Protein AF-0000000086153663 (afdb_homodimer)

Organism: Pythium oligandrum (NCBI:txid41045)

InterPro domains:
  IPR007269 Isoprenylcysteine carboxyl methyltransferase [PF04140] (126-218)
  IPR025770 Protein-S-isoprenylcysteine O-methyltransferase [PS51564] (5-240)

Sequence (480 aa):
MFQSPQFTSDTGLGRIAVAAFGLGFVMALHVALLIYYAVAIGVDATDRWHCVALWSVYMIALCFFHLSEFMLIASFRPSTVSYESFLLNHSKEYHLALVVSWVEFWLQVWLVPSWKANPTVFTTGVVLVVFGQWCRILAMWTAASNFSHRIEYIKRKEHVLVTHGIYRFIRHPSYTGWFFWTMGSQVVLANPLCTLGYSFVSWSFFRDRVPYEEHLLVQFFPDEYPQYRQRTISGVPFVRMFQSPQFTSDTGLGRIAVAAFGLGFVMALHVALLIYYAVAIGVDATDRWHCVALWSVYMIALCFFHLSEFMLIASFRPSTVSYESFLLNHSKEYHLALVVSWVEFWLQVWLVPSWKANPTVFTTGVVLVVFGQWCRILAMWTAASNFSHRIEYIKRKEHVLVTHGIYRFIRHPSYTGWFFWTMGSQVVLANPLCTLGYSFVSWSFFRDRVPYEEHLLVQFFPDEYPQYRQRTISGVPFVR

Secondary structure (DSSP, 8-state):
-TTSHHHHSTT-HHHHHHHHHHHHHHHHHHHHHHHHIIIII-TTS-HHHHHHHHHHHHHHHHHHHHHHHHHHHHHH-TTT--GGGG-SSS-HHHHHHHHHHHHHHHHHHHH-GGGG--HHHHHHHHHHHHHHHHHHHHHHHHHGGG--SS--SS--TT-----SGGGGTBS-HHHHHHHHHHHHHHHHTT-HHHHHHHHHHHHHHHHHHHHHHHHHHHHH-TTHHHHHHHTSB--STT--/-TTSHHHHSTT-HHHHHHHHHHHHHHHHHHHHHHHHIIIII-TTS-HHHHHHHHHHHHHHHHHHHHHHHHHHHHHH-TTT--GGGG-SSS-HHHHHHHHHHHHHHHHHHHH-GGGG--HHHHHHHHHHHHHHHHHHHHHHHHHGGG--SS---S--TT-----SGGGGTBS-HHHHHHHHHHHHHHHHTT-HHHHHHHHHHHHHHHHHHHHHHHHHHHHHSTTHHHHHHHTSB--STT--

Foldseek 3Di:
DCVDCLNVPQARVVVVCVLLVVLVVLLVVLVVLLVCCPPPQHPPHDLLSVLSNLVSVLSNLLSCLLVLQQVLCCQQPVPPRGNCSSVPPVDPVVVVLVVVLVCLLVVCSVPPSVLLVDVVLQVQLVVLQVQLSVLQSQVSNQCRNQDDPDQDQDDDPPHDQGCDDPNVAAVASNLLSLLSNQLSSSSSSSRPVSNVVSNVVSLVVCLPVVVVSLVSVCVNPVPPSVVSPVRYHNNRPPRD/DCVDCLNVPQARVVVVCVLLVVLVVLLVVLVVLLVCCPPPQHPPHDLLSVLSNLVSVLSNLLSCLLVLQQVLCCQQPVPPRGNCSSVPPVDPVVVVLVVVLVCLLVVCSVPPSVLLVDVVLQVQLVVLQVQLSVLQSQVSNQCRNQDDPDQDQDDDPPHDQGCDDPNVAAVASNLLSVLSNQLSSSSSSSRPVSNVVSNVVSLVVCLPVVVVSLVSVCVNPVPPSVVSPVRYHNNRPPRD

Structure (mmCIF, N/CA/C/O backbone):
data_AF-0000000086153663-model_v1
#
loop_
_entity.id
_entity.type
_entity.pdbx_description
1 polymer 'Protein-S-isoprenylcysteine O-methyltransferase'
#
loop_
_atom_site.group_PDB
_atom_site.id
_atom_site.type_symbol
_atom_site.label_atom_id
_atom_site.label_alt_id
_atom_site.label_comp_id
_atom_site.label_asym_id
_atom_site.label_entity_id
_atom_site.label_seq_id
_atom_site.pdbx_PDB_ins_code
_atom_site.Cartn_x
_atom_site.Cartn_y
_atom_site.Cartn_z
_atom_site.occupancy
_atom_site.B_iso_or_equiv
_atom_site.auth_seq_id
_atom_site.auth_comp_id
_atom_site.auth_asym_id
_atom_site.auth_atom_id
_atom_site.pdbx_PDB_model_num
ATOM 1 N N . MET A 1 1 ? -10.703 -3.414 -16.5 1 66.81 1 MET A N 1
ATOM 2 C CA . MET A 1 1 ? -10.305 -3.738 -15.133 1 66.81 1 MET A CA 1
ATOM 3 C C . MET A 1 1 ? -10.727 -2.631 -14.164 1 66.81 1 MET A C 1
ATOM 5 O O . MET A 1 1 ? -11.414 -2.891 -13.18 1 66.81 1 MET A O 1
ATOM 9 N N . PHE A 1 2 ? -10.547 -1.356 -14.531 1 74.56 2 PHE A N 1
ATOM 10 C CA . PHE A 1 2 ? -10.758 -0.296 -13.555 1 74.56 2 PHE A CA 1
ATOM 11 C C . PHE A 1 2 ? -12.164 0.277 -13.672 1 74.56 2 PHE A C 1
ATOM 13 O O . PHE A 1 2 ? -12.469 1.313 -13.078 1 74.56 2 PHE A O 1
ATOM 20 N N . GLN A 1 3 ? -12.977 -0.537 -14.383 1 85.38 3 GLN A N 1
ATOM 21 C CA . GLN A 1 3 ? -14.367 -0.114 -14.477 1 85.38 3 GLN A CA 1
ATOM 22 C C . GLN A 1 3 ? -15.211 -0.753 -13.375 1 85.38 3 GLN A C 1
ATOM 24 O O . GLN A 1 3 ? -16.344 -0.322 -13.117 1 85.38 3 GLN A O 1
ATOM 29 N N . SER A 1 4 ? -14.625 -1.609 -12.672 1 90.94 4 SER A N 1
ATOM 30 C CA . SER A 1 4 ? -15.273 -2.295 -11.555 1 90.94 4 SER A CA 1
ATOM 31 C C . SER A 1 4 ? -15.617 -1.324 -10.438 1 90.94 4 SER A C 1
ATOM 33 O O . SER A 1 4 ? -14.875 -0.373 -10.18 1 90.94 4 SER A O 1
ATOM 35 N N . PRO A 1 5 ? -16.734 -1.547 -9.828 1 93.25 5 PRO A N 1
ATOM 36 C CA . PRO A 1 5 ? -17.109 -0.701 -8.688 1 93.25 5 PRO 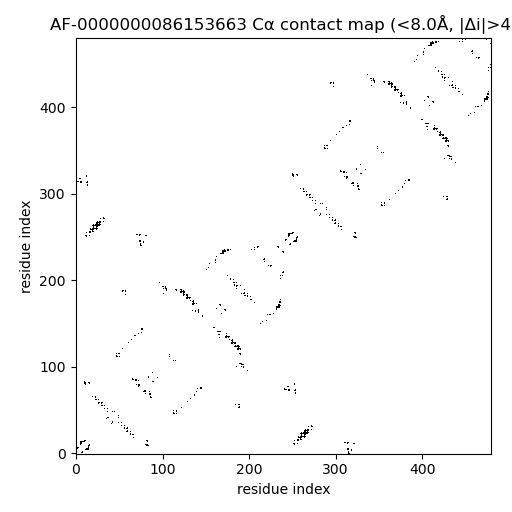A CA 1
ATOM 37 C C . PRO A 1 5 ? -16.031 -0.662 -7.605 1 93.25 5 PRO A C 1
ATOM 39 O O . PRO A 1 5 ? -16 0.273 -6.805 1 93.25 5 PRO A O 1
ATOM 42 N N . GLN A 1 6 ? -15.195 -1.667 -7.621 1 95.69 6 GLN A N 1
ATOM 43 C CA . GLN A 1 6 ? -14.109 -1.725 -6.645 1 95.69 6 GLN A CA 1
ATOM 44 C C . GLN A 1 6 ? -13.086 -0.619 -6.891 1 95.69 6 GLN A C 1
ATOM 46 O O . GLN A 1 6 ? -12.289 -0.302 -6.008 1 95.69 6 GLN A O 1
ATOM 51 N N . PHE A 1 7 ? -13.148 -0.045 -8.078 1 96 7 PHE A N 1
ATOM 52 C CA . PHE A 1 7 ? -12.172 0.992 -8.398 1 96 7 PHE A CA 1
ATOM 53 C C . PHE A 1 7 ? -12.867 2.33 -8.633 1 96 7 PHE A C 1
ATOM 55 O O . PHE A 1 7 ? -12.211 3.373 -8.68 1 96 7 PHE A O 1
ATOM 62 N N . THR A 1 8 ? -14.141 2.354 -8.727 1 94.44 8 THR A N 1
ATOM 63 C CA . THR A 1 8 ? -14.859 3.59 -9.016 1 94.44 8 THR A CA 1
ATOM 64 C C . THR A 1 8 ? -15.562 4.105 -7.762 1 94.44 8 THR A C 1
ATOM 66 O O . THR A 1 8 ? -15.773 5.312 -7.609 1 94.44 8 THR A O 1
ATOM 69 N N . SER A 1 9 ? -15.883 3.18 -6.883 1 94.88 9 SER A N 1
ATOM 70 C CA . SER A 1 9 ? -16.547 3.553 -5.637 1 94.88 9 SER A CA 1
ATOM 71 C C . SER A 1 9 ? -15.547 4.07 -4.609 1 94.88 9 SER A C 1
ATOM 73 O O . SER A 1 9 ? -14.414 3.596 -4.547 1 94.88 9 SER A O 1
ATOM 75 N N . ASP A 1 10 ? -15.945 4.934 -3.729 1 94.81 10 ASP A N 1
ATOM 76 C CA . ASP A 1 10 ? -15.086 5.5 -2.697 1 94.81 10 ASP A CA 1
ATOM 77 C C . ASP A 1 10 ? -14.797 4.477 -1.601 1 94.81 10 ASP A C 1
ATOM 79 O O . ASP A 1 10 ? -13.883 4.664 -0.795 1 94.81 10 ASP A O 1
ATOM 83 N N . THR A 1 11 ? -15.602 3.434 -1.537 1 96.31 11 THR A N 1
ATOM 84 C CA . THR A 1 11 ? -15.352 2.387 -0.552 1 96.31 11 THR A CA 1
ATOM 85 C C . THR A 1 11 ? -14.914 1.094 -1.236 1 96.31 11 THR A C 1
ATOM 87 O O . THR A 1 11 ? -14.977 0.017 -0.64 1 96.31 11 THR A O 1
ATOM 90 N N . GLY A 1 12 ? -14.586 1.203 -2.477 1 97.56 12 GLY A N 1
ATOM 91 C CA . GLY A 1 12 ? -14.086 0.041 -3.195 1 97.56 12 GLY A CA 1
ATOM 92 C C . GLY A 1 12 ? -12.742 -0.44 -2.688 1 97.56 12 GLY A C 1
ATOM 93 O O . GLY A 1 12 ? -11.836 0.364 -2.459 1 97.56 12 GLY A O 1
ATOM 94 N N . LEU A 1 13 ? -12.617 -1.699 -2.57 1 98.19 13 LEU A N 1
ATOM 95 C CA . LEU A 1 13 ? -11.391 -2.273 -2.018 1 98.19 13 LEU A CA 1
ATOM 96 C C . LEU A 1 13 ? -10.211 -2.059 -2.961 1 98.19 13 LEU A C 1
ATOM 98 O O . LEU A 1 13 ? -9.086 -1.835 -2.512 1 98.19 13 LEU A O 1
ATOM 102 N N . GLY A 1 14 ? -10.492 -2.215 -4.219 1 98.12 14 GLY A N 1
ATOM 103 C CA . GLY A 1 14 ? -9.438 -1.979 -5.191 1 98.12 14 GLY A CA 1
ATOM 104 C C . GLY A 1 14 ? -8.875 -0.573 -5.133 1 98.12 14 GLY A C 1
ATOM 105 O O . GLY A 1 14 ? -7.656 -0.385 -5.18 1 98.12 14 GLY A O 1
ATOM 106 N N . ARG A 1 15 ? -9.758 0.44 -5.055 1 97.31 15 ARG A N 1
ATOM 107 C CA . ARG A 1 15 ? -9.352 1.839 -4.988 1 97.31 15 ARG A CA 1
ATOM 108 C C . ARG A 1 15 ? -8.508 2.105 -3.74 1 97.31 15 ARG A C 1
ATOM 110 O O . ARG A 1 15 ? -7.484 2.785 -3.809 1 97.31 15 ARG A O 1
ATOM 117 N N . ILE A 1 16 ? -8.922 1.557 -2.639 1 98.44 16 ILE A N 1
ATOM 118 C CA . ILE A 1 16 ? -8.203 1.688 -1.373 1 98.44 16 ILE A CA 1
ATOM 119 C C . ILE A 1 16 ? -6.828 1.036 -1.486 1 98.44 16 ILE A C 1
ATOM 121 O O . ILE A 1 16 ? -5.824 1.613 -1.065 1 98.44 16 ILE A O 1
ATOM 125 N N . ALA A 1 17 ? -6.82 -0.141 -2.059 1 98.44 17 ALA A N 1
ATOM 126 C CA . ALA A 1 17 ? -5.574 -0.891 -2.195 1 98.44 17 ALA A CA 1
ATOM 127 C C . ALA A 1 17 ? -4.57 -0.133 -3.059 1 98.44 17 ALA A C 1
ATOM 129 O O . ALA A 1 17 ? -3.381 -0.071 -2.732 1 98.44 17 ALA A O 1
ATOM 130 N N . VAL A 1 18 ? -5.023 0.45 -4.121 1 98 18 VAL A N 1
ATOM 131 C CA . VAL A 1 18 ? -4.148 1.178 -5.031 1 98 18 VAL A CA 1
ATOM 132 C C . VAL A 1 18 ? -3.559 2.395 -4.32 1 98 18 VAL A C 1
ATOM 134 O O . VAL A 1 18 ? -2.355 2.65 -4.406 1 98 18 VAL A O 1
ATOM 137 N N . ALA A 1 19 ? -4.395 3.113 -3.623 1 98.19 19 ALA A N 1
ATOM 138 C CA . ALA A 1 19 ? -3.939 4.297 -2.9 1 98.19 19 ALA A CA 1
ATOM 139 C C . ALA A 1 19 ? -2.914 3.928 -1.833 1 98.19 19 ALA A C 1
ATOM 141 O O . ALA A 1 19 ? -1.848 4.543 -1.749 1 98.19 19 ALA A O 1
ATOM 142 N N . ALA A 1 20 ? -3.236 2.877 -1.059 1 98.69 20 ALA A N 1
ATOM 143 C CA . ALA A 1 20 ? -2.352 2.463 0.027 1 98.69 20 ALA A CA 1
ATOM 144 C C . ALA A 1 20 ? -1.042 1.898 -0.518 1 98.69 20 ALA A C 1
ATOM 146 O O . ALA A 1 20 ? 0.033 2.18 0.019 1 98.69 20 ALA A O 1
ATOM 147 N N . PHE A 1 21 ? -1.156 1.088 -1.554 1 98.69 21 PHE A N 1
ATOM 148 C CA . PHE A 1 21 ? 0.039 0.562 -2.205 1 98.69 21 PHE A CA 1
ATOM 149 C C . PHE A 1 21 ? 0.945 1.696 -2.67 1 98.69 21 PHE A C 1
ATOM 151 O O . PHE A 1 21 ? 2.156 1.663 -2.443 1 98.69 21 PHE A O 1
ATOM 158 N N . GLY A 1 22 ? 0.312 2.67 -3.371 1 98.62 22 GLY A N 1
ATOM 159 C CA . GLY A 1 22 ? 1.069 3.814 -3.855 1 98.62 22 GLY A CA 1
ATOM 160 C C . GLY A 1 22 ? 1.769 4.578 -2.748 1 98.62 22 GLY A C 1
ATOM 161 O O . GLY A 1 22 ? 2.939 4.938 -2.879 1 98.62 22 GLY A O 1
ATOM 162 N N . LEU A 1 23 ? 1.082 4.828 -1.656 1 98.62 23 LEU A N 1
ATOM 163 C CA . LEU A 1 23 ? 1.662 5.523 -0.511 1 98.62 23 LEU A CA 1
ATOM 164 C C . LEU A 1 23 ? 2.844 4.742 0.056 1 98.62 23 LEU A C 1
ATOM 166 O O . LEU A 1 23 ? 3.891 5.324 0.35 1 98.62 23 LEU A O 1
ATOM 170 N N . GLY A 1 24 ? 2.619 3.428 0.177 1 98.75 24 GLY A N 1
ATOM 171 C CA . GLY A 1 24 ? 3.707 2.602 0.671 1 98.75 24 GLY A CA 1
ATOM 172 C C . GLY A 1 24 ? 4.914 2.59 -0.25 1 98.75 24 GLY A C 1
ATOM 173 O O . GLY A 1 24 ? 6.055 2.691 0.209 1 98.75 24 GLY A O 1
ATOM 174 N N . PHE A 1 25 ? 4.656 2.455 -1.515 1 98.69 25 PHE A N 1
ATOM 175 C CA . PHE A 1 25 ? 5.719 2.383 -2.508 1 98.69 25 PHE A CA 1
ATOM 176 C C . PHE A 1 25 ? 6.531 3.674 -2.527 1 98.69 25 PHE A C 1
ATOM 178 O O . PHE A 1 25 ? 7.762 3.641 -2.439 1 98.69 25 PHE A O 1
ATOM 185 N N . VAL A 1 26 ? 5.844 4.805 -2.559 1 98.56 26 VAL A N 1
ATOM 186 C CA . VAL A 1 26 ? 6.508 6.102 -2.619 1 98.56 26 VAL A CA 1
ATOM 187 C C . VAL A 1 26 ? 7.266 6.355 -1.318 1 98.56 26 VAL A C 1
ATOM 189 O O . VAL A 1 26 ? 8.406 6.824 -1.339 1 98.56 26 VAL A O 1
ATOM 192 N N . MET A 1 27 ? 6.656 6.055 -0.219 1 98.69 27 MET A N 1
ATOM 193 C CA . MET A 1 27 ? 7.301 6.266 1.075 1 98.69 27 MET A CA 1
ATOM 194 C C . MET A 1 27 ? 8.594 5.461 1.177 1 98.69 27 MET A C 1
ATOM 196 O O . MET A 1 27 ? 9.633 5.996 1.564 1 98.69 27 MET A O 1
ATOM 200 N N . ALA A 1 28 ? 8.508 4.211 0.776 1 98.69 28 ALA A N 1
ATOM 201 C CA . ALA A 1 28 ? 9.672 3.332 0.876 1 98.69 28 ALA A CA 1
ATOM 202 C C . ALA A 1 28 ? 10.781 3.787 -0.064 1 98.69 28 ALA A C 1
ATOM 204 O O . ALA A 1 28 ? 11.961 3.707 0.279 1 98.69 28 ALA A O 1
ATOM 205 N N . LEU A 1 29 ? 10.445 4.207 -1.264 1 98 29 LEU A N 1
ATOM 206 C CA . LEU A 1 29 ? 11.445 4.719 -2.197 1 98 29 LEU A CA 1
ATOM 207 C C . LEU A 1 29 ? 12.211 5.883 -1.585 1 98 29 LEU A C 1
ATOM 209 O O . LEU A 1 29 ? 13.43 5.965 -1.717 1 98 29 LEU A O 1
ATOM 213 N N . HIS A 1 30 ? 11.516 6.758 -0.913 1 98.25 30 HIS A N 1
ATOM 214 C CA . HIS A 1 30 ? 12.156 7.941 -0.358 1 98.25 30 HIS A CA 1
ATOM 215 C C . HIS A 1 30 ? 12.891 7.609 0.938 1 98.25 30 HIS A C 1
ATOM 217 O O . HIS A 1 30 ? 13.898 8.242 1.266 1 98.25 30 HIS A O 1
ATOM 223 N N . VAL A 1 31 ? 12.406 6.609 1.675 1 97.88 31 VAL A N 1
ATOM 224 C CA . VAL A 1 31 ? 13.18 6.098 2.801 1 97.88 31 VAL A CA 1
ATOM 225 C C . VAL A 1 31 ? 14.516 5.543 2.301 1 97.88 31 VAL A C 1
ATOM 227 O O . VAL A 1 31 ? 15.57 5.848 2.865 1 97.88 31 VAL A O 1
ATOM 230 N N . ALA A 1 32 ? 14.453 4.762 1.229 1 96.56 32 ALA A N 1
ATOM 231 C CA . ALA A 1 32 ? 15.664 4.18 0.65 1 96.56 32 ALA A CA 1
ATOM 232 C C . ALA A 1 32 ? 16.609 5.27 0.161 1 96.56 32 ALA A C 1
ATOM 234 O O . ALA A 1 32 ? 17.828 5.16 0.332 1 96.56 32 ALA A O 1
ATOM 235 N N . LEU A 1 33 ? 16.047 6.277 -0.449 1 93.88 33 LEU A N 1
ATOM 236 C CA . LEU A 1 33 ? 16.859 7.387 -0.933 1 93.88 33 LEU A CA 1
ATOM 237 C C . LEU A 1 33 ? 17.547 8.102 0.226 1 93.88 33 LEU A C 1
ATOM 239 O O . LEU A 1 33 ? 18.719 8.484 0.122 1 93.88 33 LEU A O 1
ATOM 243 N N . LEU A 1 34 ? 16.844 8.297 1.275 1 94 34 LEU A N 1
ATOM 244 C CA . LEU A 1 34 ? 17.406 8.938 2.459 1 94 34 LEU A CA 1
ATOM 245 C C . LEU A 1 34 ? 18.531 8.094 3.053 1 94 34 LEU A C 1
ATOM 247 O O . LEU A 1 34 ? 19.562 8.633 3.463 1 94 34 LEU A O 1
ATOM 251 N N . ILE A 1 35 ? 18.328 6.797 3.105 1 92 35 ILE A N 1
ATOM 252 C CA . ILE A 1 35 ? 19.359 5.887 3.604 1 92 35 ILE A CA 1
ATOM 253 C C . ILE A 1 35 ? 20.578 5.938 2.691 1 92 35 ILE A C 1
ATOM 255 O O . ILE A 1 35 ? 21.719 5.996 3.17 1 92 35 ILE A O 1
ATOM 259 N N . TYR A 1 36 ? 20.391 5.941 1.387 1 89.31 36 TYR A N 1
ATOM 260 C CA . TYR A 1 36 ? 21.484 6.039 0.428 1 89.31 36 TYR A CA 1
ATOM 261 C C . TYR A 1 36 ? 22.281 7.32 0.644 1 89.31 36 TYR A C 1
ATOM 263 O O . TYR A 1 36 ? 23.516 7.301 0.622 1 89.31 36 TYR A O 1
ATOM 271 N N . TYR A 1 37 ? 21.516 8.391 0.808 1 88.81 37 TYR A N 1
ATOM 272 C CA . TYR A 1 37 ? 22.156 9.664 1.087 1 88.81 37 TYR A CA 1
ATOM 273 C C . TYR A 1 37 ? 23.016 9.586 2.35 1 88.81 37 TYR A C 1
ATOM 275 O O . TYR A 1 37 ? 24.172 10.016 2.355 1 88.81 37 TYR A O 1
ATOM 283 N N . ALA A 1 38 ? 22.516 8.953 3.377 1 87.06 38 ALA A N 1
ATOM 284 C CA . ALA A 1 38 ? 23.172 8.906 4.68 1 87.06 38 ALA A CA 1
ATOM 285 C C . ALA A 1 38 ? 24.375 7.969 4.656 1 87.06 38 ALA A C 1
ATOM 287 O O . ALA A 1 38 ? 25.391 8.234 5.305 1 87.06 38 ALA A O 1
ATOM 288 N N . VAL A 1 39 ? 24.328 6.898 3.863 1 82.56 39 VAL A N 1
ATOM 289 C CA . VAL A 1 39 ? 25.328 5.84 3.961 1 82.56 39 VAL A CA 1
ATOM 290 C C . VAL A 1 39 ? 26.344 5.984 2.836 1 82.56 39 VAL A C 1
ATOM 292 O O . VAL A 1 39 ? 27.547 5.746 3.039 1 82.56 39 VAL A O 1
ATOM 295 N N . ALA A 1 40 ? 25.906 6.379 1.64 1 79.5 40 ALA A N 1
ATOM 296 C CA . ALA A 1 40 ? 26.797 6.309 0.475 1 79.5 40 ALA A CA 1
ATOM 297 C C . ALA A 1 40 ? 27.312 7.695 0.092 1 79.5 40 ALA A C 1
ATOM 299 O O . ALA A 1 40 ? 28.453 7.84 -0.344 1 79.5 40 ALA A O 1
ATOM 300 N N . ILE A 1 41 ? 26.453 8.617 0.126 1 77.88 41 ILE A N 1
ATOM 301 C CA . ILE A 1 41 ? 26.844 9.93 -0.371 1 77.88 41 ILE A CA 1
ATOM 302 C C . ILE A 1 41 ? 27.453 10.75 0.762 1 77.88 41 ILE A C 1
ATOM 304 O O . ILE A 1 41 ? 28.531 11.32 0.604 1 77.88 41 ILE A O 1
ATOM 308 N N . GLY A 1 42 ? 26.984 10.516 1.893 1 69.38 42 GLY A N 1
ATOM 309 C CA . GLY A 1 42 ? 27.516 11.203 3.059 1 69.38 42 GLY A CA 1
ATOM 310 C C . GLY A 1 42 ? 27.203 12.68 3.078 1 69.38 42 GLY A C 1
ATOM 311 O O . GLY A 1 42 ? 26.766 13.242 2.066 1 69.38 42 GLY A O 1
ATOM 312 N N . VAL A 1 43 ? 27.438 13.352 4.145 1 60.69 43 VAL A N 1
ATOM 313 C CA . VAL A 1 43 ? 27.125 14.734 4.48 1 60.69 43 VAL A CA 1
ATOM 314 C C . VAL A 1 43 ? 28 15.672 3.637 1 60.69 43 VAL A C 1
ATOM 316 O O . VAL A 1 43 ? 27.625 16.828 3.402 1 60.69 43 VAL A O 1
ATOM 319 N N . ASP A 1 44 ? 29.047 15.148 3.174 1 62.97 44 ASP A N 1
ATOM 320 C CA . ASP A 1 44 ? 29.953 16 2.422 1 62.97 44 ASP A CA 1
ATOM 321 C C . ASP A 1 44 ? 29.547 16.062 0.949 1 62.97 44 ASP A C 1
ATOM 323 O O . ASP A 1 44 ? 30.312 16.578 0.117 1 62.97 44 ASP A O 1
ATOM 327 N N . ALA A 1 45 ? 28.344 15.523 0.791 1 67.62 45 ALA A N 1
ATOM 328 C CA . ALA A 1 45 ? 27.859 15.461 -0.585 1 67.62 45 ALA A CA 1
ATOM 329 C C . ALA A 1 45 ? 27.562 16.859 -1.123 1 67.62 45 ALA A C 1
ATOM 331 O O . ALA A 1 45 ? 27.484 17.812 -0.359 1 67.62 45 ALA A O 1
ATOM 332 N N . THR A 1 46 ? 27.422 17.031 -2.484 1 78.88 46 THR A N 1
ATOM 333 C CA . THR A 1 46 ? 27.078 18.25 -3.195 1 78.88 46 THR A CA 1
ATOM 334 C C . THR A 1 46 ? 25.734 18.797 -2.711 1 78.88 46 THR A C 1
ATOM 336 O O . THR A 1 46 ? 24.969 18.078 -2.07 1 78.88 46 THR A O 1
ATOM 339 N N . ASP A 1 47 ? 25.516 20.016 -2.814 1 83.94 47 ASP A N 1
ATOM 340 C CA . ASP A 1 47 ? 24.266 20.703 -2.463 1 83.94 47 ASP A CA 1
ATOM 341 C C . ASP A 1 47 ? 23.062 19.984 -3.061 1 83.94 47 ASP A C 1
ATOM 343 O O . ASP A 1 47 ? 22.016 19.906 -2.426 1 83.94 47 ASP A O 1
ATOM 347 N N . ARG A 1 48 ? 23.266 19.328 -4.059 1 85.81 48 ARG A N 1
ATOM 348 C CA . ARG A 1 48 ? 22.141 18.703 -4.742 1 85.81 48 ARG A CA 1
ATOM 349 C C . ARG A 1 48 ? 21.672 17.453 -4.008 1 85.81 48 ARG A C 1
ATOM 351 O O . ARG A 1 48 ? 20.469 17.203 -3.92 1 85.81 48 ARG A O 1
ATOM 358 N N . TRP A 1 49 ? 22.578 16.797 -3.545 1 88.75 49 TRP A N 1
ATOM 359 C CA . TRP A 1 49 ? 22.203 15.602 -2.797 1 88.75 49 TRP A CA 1
ATOM 360 C C . TRP A 1 49 ? 21.516 15.969 -1.484 1 88.75 49 TRP A C 1
ATOM 362 O O . TRP A 1 49 ? 20.625 15.266 -1.018 1 88.75 49 TRP A O 1
ATOM 372 N N . HIS A 1 50 ? 21.969 17.031 -0.967 1 91 50 HIS A N 1
ATOM 373 C CA . HIS A 1 50 ? 21.281 17.531 0.222 1 91 50 HIS A CA 1
ATOM 374 C C . HIS A 1 50 ? 19.828 17.875 -0.082 1 91 50 HIS A C 1
ATOM 376 O O . HIS A 1 50 ? 18.938 17.562 0.707 1 91 50 HIS A O 1
ATOM 382 N N . CYS A 1 51 ? 19.609 18.422 -1.218 1 94.06 51 CYS A N 1
ATOM 383 C CA . CYS A 1 51 ? 18.266 18.781 -1.638 1 94.06 51 CYS A CA 1
ATOM 384 C C . CYS A 1 51 ? 17.406 17.531 -1.818 1 94.06 51 CYS A C 1
ATOM 386 O O . CYS A 1 51 ? 16.219 17.547 -1.493 1 94.06 51 CYS A O 1
ATOM 388 N N . VAL A 1 52 ? 18.031 16.531 -2.326 1 92.75 52 VAL A N 1
ATOM 389 C CA . VAL A 1 52 ? 17.297 15.273 -2.508 1 92.75 52 VAL A CA 1
ATOM 390 C C . VAL A 1 52 ? 16.906 14.711 -1.147 1 92.75 52 VAL A C 1
ATOM 392 O O . VAL A 1 52 ? 15.805 14.164 -0.996 1 92.75 52 VAL A O 1
ATOM 395 N N . ALA A 1 53 ? 17.703 14.852 -0.212 1 94.06 53 ALA A N 1
ATOM 396 C CA . ALA A 1 53 ? 17.391 14.398 1.14 1 94.06 53 ALA A CA 1
ATOM 397 C C . ALA A 1 53 ? 16.219 15.18 1.717 1 94.06 53 ALA A C 1
ATOM 399 O O . ALA A 1 53 ? 15.32 14.602 2.344 1 94.06 53 ALA A O 1
ATOM 400 N N . LEU A 1 54 ? 16.203 16.484 1.542 1 96.5 54 LEU A N 1
ATOM 401 C CA . LEU A 1 54 ? 15.078 17.312 1.979 1 96.5 54 LEU A CA 1
ATOM 402 C C . LEU A 1 54 ? 13.781 16.844 1.341 1 96.5 54 LEU A C 1
ATOM 404 O O . LEU A 1 54 ? 12.766 16.703 2.023 1 96.5 54 LEU A O 1
ATOM 408 N N . TRP A 1 55 ? 13.883 16.609 0.077 1 97.31 55 TRP A N 1
ATOM 409 C CA . TRP A 1 55 ? 12.727 16.156 -0.695 1 97.31 55 TRP A CA 1
ATOM 410 C C . TRP A 1 55 ? 12.203 14.828 -0.163 1 97.31 55 TRP A C 1
ATOM 412 O O . TRP A 1 55 ? 10.992 14.648 -0.011 1 97.31 55 TRP A O 1
ATOM 422 N N . SER A 1 56 ? 13.117 13.969 0.111 1 97.94 56 SER A N 1
ATOM 423 C CA . SER A 1 56 ? 12.742 12.648 0.608 1 97.94 56 SER A CA 1
ATOM 424 C C . SER A 1 56 ? 12.055 12.75 1.966 1 97.94 56 SER A C 1
ATOM 426 O O . SER A 1 56 ? 11.062 12.055 2.217 1 97.94 56 SER A O 1
ATOM 428 N N . VAL A 1 57 ? 12.555 13.57 2.855 1 98 57 VAL A N 1
ATOM 429 C CA . VAL A 1 57 ? 11.938 13.758 4.16 1 98 57 VAL A CA 1
ATOM 430 C C . VAL A 1 57 ? 10.516 14.297 3.986 1 98 57 VAL A C 1
ATOM 432 O O . VAL A 1 57 ? 9.586 13.82 4.637 1 98 57 VAL A O 1
ATOM 435 N N . TYR A 1 58 ? 10.422 15.258 3.117 1 98.62 58 TYR A N 1
ATOM 436 C CA . TYR A 1 58 ? 9.125 15.844 2.814 1 98.62 58 TYR A CA 1
ATOM 437 C C . TYR A 1 58 ? 8.156 14.789 2.295 1 98.62 58 TYR A C 1
ATOM 439 O O . TYR A 1 58 ? 7.016 14.695 2.76 1 98.62 58 TYR A O 1
ATOM 447 N N . MET A 1 59 ? 8.594 13.945 1.342 1 98.75 59 MET A N 1
ATOM 448 C CA . MET A 1 59 ? 7.73 12.938 0.728 1 98.75 59 MET A CA 1
ATOM 449 C C . MET A 1 59 ? 7.332 11.867 1.741 1 98.75 59 MET A C 1
ATOM 451 O O . MET A 1 59 ? 6.207 11.375 1.715 1 98.75 59 MET A O 1
ATOM 455 N N . ILE A 1 60 ? 8.227 11.508 2.588 1 98.75 60 ILE A N 1
ATOM 456 C CA . ILE A 1 60 ? 7.926 10.547 3.645 1 98.75 60 ILE A CA 1
ATOM 457 C C . ILE A 1 60 ? 6.855 11.117 4.57 1 98.75 60 ILE A C 1
ATOM 459 O O . ILE A 1 60 ? 5.891 10.43 4.91 1 98.75 60 ILE A O 1
ATOM 463 N N . ALA A 1 61 ? 7.02 12.352 4.965 1 98.75 61 ALA A N 1
ATOM 464 C CA . ALA A 1 61 ? 6.043 13.008 5.832 1 98.75 61 ALA A CA 1
ATOM 465 C C . ALA A 1 61 ? 4.68 13.094 5.152 1 98.75 61 ALA A C 1
ATOM 467 O O . ALA A 1 61 ? 3.645 12.883 5.789 1 98.75 61 ALA A O 1
ATOM 468 N N . LEU A 1 62 ? 4.703 13.445 3.902 1 98.56 62 LEU A N 1
ATOM 469 C CA . LEU A 1 62 ? 3.463 13.57 3.143 1 98.56 62 LEU A CA 1
ATOM 470 C C . LEU A 1 62 ? 2.725 12.242 3.074 1 98.56 62 LEU A C 1
ATOM 472 O O . LEU A 1 62 ? 1.516 12.18 3.316 1 98.56 62 LEU A O 1
ATOM 476 N N . CYS A 1 63 ? 3.455 11.188 2.771 1 98.69 63 CYS A N 1
ATOM 477 C CA . CYS A 1 63 ? 2.844 9.859 2.703 1 98.69 63 CYS A CA 1
ATOM 478 C C . CYS A 1 63 ? 2.324 9.43 4.07 1 98.69 63 CYS A C 1
ATOM 480 O O . CYS A 1 63 ? 1.238 8.859 4.172 1 98.69 63 CYS A O 1
ATOM 482 N N . PHE A 1 64 ? 3.102 9.695 5.066 1 98.56 64 PHE A N 1
ATOM 483 C CA . PHE A 1 64 ? 2.689 9.344 6.422 1 98.56 64 PHE A CA 1
ATOM 484 C C . PHE A 1 64 ? 1.422 10.094 6.812 1 98.56 64 PHE A C 1
ATOM 486 O O . PHE A 1 64 ? 0.534 9.531 7.457 1 98.56 64 PHE A O 1
ATOM 493 N N . PHE A 1 65 ? 1.377 11.328 6.453 1 98.31 65 PHE A N 1
ATOM 494 C CA . PHE A 1 65 ? 0.203 12.141 6.75 1 98.31 65 PHE A CA 1
ATOM 495 C C . PHE A 1 65 ? -1.057 11.5 6.176 1 98.31 65 PHE A C 1
ATOM 497 O O . PHE A 1 65 ? -2.023 11.266 6.902 1 98.31 65 PHE A O 1
ATOM 504 N N . HIS A 1 66 ? -1.035 11.164 4.914 1 98.31 66 HIS A N 1
ATOM 505 C CA . HIS A 1 66 ? -2.207 10.617 4.238 1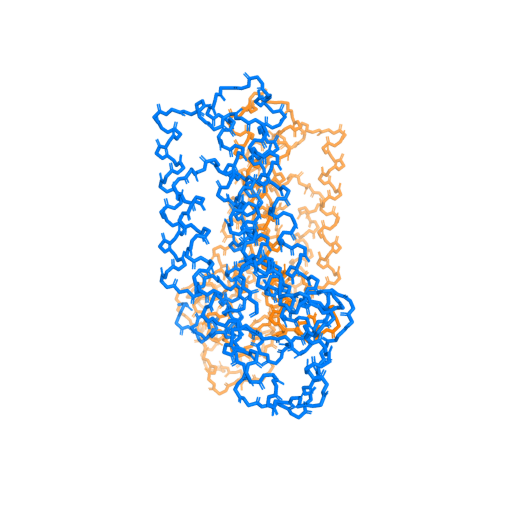 98.31 66 HIS A CA 1
ATOM 506 C C . HIS A 1 66 ? -2.572 9.242 4.793 1 98.31 66 HIS A C 1
ATOM 508 O O . HIS A 1 66 ? -3.752 8.945 4.992 1 98.31 66 HIS A O 1
ATOM 514 N N . LEU A 1 67 ? -1.539 8.469 5.043 1 98.25 67 LEU A N 1
ATOM 515 C CA . LEU A 1 67 ? -1.798 7.133 5.578 1 98.25 67 LEU A CA 1
ATOM 516 C C . LEU A 1 67 ? -2.395 7.215 6.977 1 98.25 67 LEU A C 1
ATOM 518 O O . LEU A 1 67 ? -3.357 6.512 7.289 1 98.25 67 LEU A O 1
ATOM 522 N N . SER A 1 68 ? -1.816 8.07 7.84 1 97.69 68 SER A N 1
ATOM 523 C CA . SER A 1 68 ? -2.279 8.172 9.219 1 97.69 68 SER A CA 1
ATOM 524 C C . SER A 1 68 ? -3.713 8.68 9.281 1 97.69 68 SER A C 1
ATOM 526 O O . SER A 1 68 ? -4.504 8.227 10.117 1 97.69 68 SER A O 1
ATOM 528 N N . GLU A 1 69 ? -4.016 9.633 8.383 1 97.19 69 GLU A N 1
ATOM 529 C CA . GLU A 1 69 ? -5.387 10.125 8.328 1 97.19 69 GLU A CA 1
ATOM 530 C C . GLU A 1 69 ? -6.375 8.992 8.07 1 97.19 69 GLU A C 1
ATOM 532 O O . GLU A 1 69 ? -7.359 8.836 8.789 1 97.19 69 GLU A O 1
ATOM 537 N N . PHE A 1 70 ? -6.082 8.234 7.129 1 97.81 70 PHE A N 1
ATOM 538 C CA . PHE A 1 70 ? -6.949 7.121 6.75 1 97.81 70 PHE A CA 1
ATOM 539 C C . PHE A 1 70 ? -7.047 6.102 7.879 1 97.81 70 PHE A C 1
ATOM 541 O O . PHE A 1 70 ? -8.141 5.66 8.227 1 97.81 70 PHE A O 1
ATOM 548 N N . MET A 1 71 ? -5.906 5.723 8.445 1 97.56 71 MET A N 1
ATOM 549 C CA . MET A 1 71 ? -5.859 4.695 9.484 1 97.56 71 MET A CA 1
ATOM 550 C C . MET A 1 71 ? -6.652 5.121 10.711 1 97.56 71 MET A C 1
ATOM 552 O O . MET A 1 71 ? -7.316 4.301 11.352 1 97.56 71 MET A O 1
ATOM 556 N N . LEU A 1 72 ? -6.535 6.352 11.047 1 97.12 72 LEU A N 1
ATOM 557 C CA . LEU A 1 72 ? -7.234 6.848 12.227 1 97.12 72 LEU A CA 1
ATOM 558 C C . LEU A 1 72 ? -8.742 6.867 12 1 97.12 72 LEU A C 1
ATOM 560 O O . LEU A 1 72 ? -9.516 6.484 12.875 1 97.12 72 LEU A O 1
ATOM 564 N N . ILE A 1 73 ? -9.141 7.258 10.82 1 96.44 73 ILE A N 1
ATOM 565 C CA . ILE A 1 73 ? -10.57 7.246 10.523 1 96.44 73 ILE A CA 1
ATOM 566 C C . ILE A 1 73 ? -11.078 5.805 10.484 1 96.44 73 ILE A C 1
ATOM 568 O O . ILE A 1 73 ? -12.148 5.504 11.023 1 96.44 73 ILE A O 1
ATOM 572 N N . ALA A 1 74 ? -10.344 4.945 9.891 1 97.06 74 ALA A N 1
ATOM 573 C CA . ALA A 1 74 ? -10.719 3.535 9.844 1 97.06 74 ALA A CA 1
ATOM 574 C C . ALA A 1 74 ? -10.836 2.945 11.242 1 97.06 74 ALA A C 1
ATOM 576 O O . ALA A 1 74 ? -11.648 2.049 11.484 1 97.06 74 ALA A O 1
ATOM 577 N N . SER A 1 75 ? -10.117 3.465 12.18 1 96.5 75 SER A N 1
ATOM 578 C CA . SER A 1 75 ? -10.078 2.943 13.539 1 96.5 75 SER A CA 1
ATOM 579 C C . SER A 1 75 ? -11.234 3.486 14.375 1 96.5 75 SER A C 1
ATOM 581 O O . SER A 1 75 ? -11.859 2.744 15.133 1 96.5 75 SER A O 1
ATOM 583 N N . PHE A 1 76 ? -11.578 4.762 14.141 1 94.38 76 PHE A N 1
ATOM 584 C CA . PHE A 1 76 ? -12.445 5.398 15.125 1 94.38 76 PHE A CA 1
ATOM 585 C C . PHE A 1 76 ? -13.797 5.75 14.508 1 94.38 76 PHE A C 1
ATOM 587 O O . PHE A 1 76 ? -14.758 6.012 15.227 1 94.38 76 PHE A O 1
ATOM 594 N N . ARG A 1 77 ? -13.828 5.781 13.18 1 93.56 77 ARG A N 1
ATOM 595 C CA . ARG A 1 77 ? -15.078 6.016 12.469 1 93.56 77 ARG A CA 1
ATOM 596 C C . ARG A 1 77 ? -15.266 5.004 11.344 1 93.56 77 ARG A C 1
ATOM 598 O O . ARG A 1 77 ? -15.375 5.383 10.172 1 93.56 77 ARG A O 1
ATOM 605 N N . PRO A 1 78 ? -15.383 3.781 11.703 1 94.31 78 PRO A N 1
ATOM 606 C CA . PRO A 1 78 ? -15.391 2.711 10.703 1 94.31 78 PRO A CA 1
ATOM 607 C C . PRO A 1 78 ? -16.578 2.805 9.75 1 94.31 78 PRO A C 1
ATOM 609 O O . PRO A 1 78 ? -16.531 2.275 8.633 1 94.31 78 PRO A O 1
ATOM 612 N N . SER A 1 79 ? -17.625 3.514 10.094 1 92.94 79 SER A N 1
ATOM 613 C CA . SER A 1 79 ? -18.828 3.598 9.266 1 92.94 79 SER A CA 1
ATOM 614 C C . SER A 1 79 ? -18.672 4.664 8.188 1 92.94 79 SER A C 1
ATOM 616 O O . SER A 1 79 ? -19.422 4.676 7.211 1 92.94 79 SER A O 1
ATOM 618 N N . THR A 1 80 ? -17.641 5.539 8.32 1 93.19 80 THR A N 1
ATOM 619 C CA . THR A 1 80 ? -17.562 6.66 7.395 1 93.19 80 THR A CA 1
ATOM 620 C C . THR A 1 80 ? -16.281 6.605 6.578 1 93.19 80 THR A C 1
ATOM 622 O O . THR A 1 80 ? -16.109 7.363 5.621 1 93.19 80 THR A O 1
ATOM 625 N N . VAL A 1 81 ? -15.398 5.699 6.93 1 96.19 81 VAL A N 1
ATOM 626 C CA . VAL A 1 81 ? -14.109 5.633 6.246 1 96.19 81 VAL A CA 1
ATOM 627 C C . VAL A 1 81 ? -14.328 5.332 4.766 1 96.19 81 VAL A C 1
ATOM 629 O O . VAL A 1 81 ? -15.188 4.527 4.406 1 96.19 81 VAL A O 1
ATOM 632 N N . SER A 1 82 ? -13.633 6.004 3.945 1 96.69 82 SER A N 1
ATOM 633 C CA . SER A 1 82 ? -13.656 5.852 2.494 1 96.69 82 SER A CA 1
ATOM 634 C C . SER A 1 82 ? -12.352 6.32 1.865 1 96.69 82 SER A C 1
ATOM 636 O O . SER A 1 82 ? -11.406 6.676 2.574 1 96.69 82 SER A O 1
ATOM 638 N N . TYR A 1 83 ? -12.258 6.258 0.555 1 96.94 83 TYR A N 1
ATOM 639 C CA . TYR A 1 83 ? -11.094 6.727 -0.185 1 96.94 83 TYR A CA 1
ATOM 640 C C . TYR A 1 83 ? -10.773 8.18 0.161 1 96.94 83 TYR A C 1
ATOM 642 O O . TYR A 1 83 ? -9.609 8.562 0.237 1 96.94 83 TYR A O 1
ATOM 650 N N . GLU A 1 84 ? -11.766 8.984 0.418 1 95.81 84 GLU A N 1
ATOM 651 C CA . GLU A 1 84 ? -11.594 10.406 0.717 1 95.81 84 GLU A CA 1
ATOM 652 C C . GLU A 1 84 ? -10.852 10.602 2.037 1 95.81 84 GLU A C 1
ATOM 654 O O . GLU A 1 84 ? -10.273 11.664 2.275 1 95.81 84 GLU A O 1
ATOM 659 N N . SER A 1 85 ? -10.875 9.547 2.854 1 96.44 85 SER A N 1
ATOM 660 C CA . SER A 1 85 ? -10.266 9.641 4.176 1 96.44 85 SER A CA 1
ATOM 661 C C . SER A 1 85 ? -8.75 9.688 4.082 1 96.44 85 SER A C 1
ATOM 663 O O . SER A 1 85 ? -8.07 10.07 5.039 1 96.44 85 SER A O 1
ATOM 665 N N . PHE A 1 86 ? -8.227 9.297 2.842 1 97.19 86 PHE A N 1
ATOM 666 C CA . PHE A 1 86 ? -6.797 9.461 2.609 1 97.19 86 PHE A CA 1
ATOM 667 C C . PHE A 1 86 ? -6.445 10.938 2.451 1 97.19 86 PHE A C 1
ATOM 669 O O . PHE A 1 86 ? -5.281 11.32 2.586 1 97.19 86 PHE A O 1
ATOM 676 N N . LEU A 1 87 ? -7.41 11.75 2.064 1 95.88 87 LEU A N 1
ATOM 677 C CA . LEU A 1 87 ? -7.254 13.18 1.787 1 95.88 87 LEU A CA 1
ATOM 678 C C . LEU A 1 87 ? -6.328 13.398 0.595 1 95.88 87 LEU A C 1
ATOM 680 O O . LEU A 1 87 ? -5.582 14.383 0.557 1 95.88 87 LEU A O 1
ATOM 684 N N . LEU A 1 88 ? -6.266 12.398 -0.282 1 93.75 88 LEU A N 1
ATOM 685 C CA . LEU A 1 88 ? -5.461 12.523 -1.494 1 93.75 88 LEU A CA 1
ATOM 686 C C . LEU A 1 88 ? -6.152 13.422 -2.514 1 93.75 88 LEU A C 1
ATOM 688 O O . LEU A 1 88 ? -5.488 14.094 -3.309 1 93.75 88 LEU A O 1
ATOM 692 N N . ASN A 1 89 ? -7.512 13.328 -2.523 1 84.56 89 ASN A N 1
ATOM 693 C CA . ASN A 1 89 ? -8.312 14.125 -3.451 1 84.56 89 ASN A CA 1
ATOM 694 C C . ASN A 1 89 ? -9.156 15.156 -2.717 1 84.56 89 ASN A C 1
ATOM 696 O O . ASN A 1 89 ? -10.336 15.336 -3.031 1 84.56 89 ASN A O 1
ATOM 700 N N . HIS A 1 90 ? -8.562 15.742 -1.789 1 78.44 90 HIS A N 1
ATOM 701 C CA . HIS A 1 90 ? -9.219 16.703 -0.911 1 78.44 90 HIS A CA 1
ATOM 702 C C . HIS A 1 90 ? -9.906 17.797 -1.715 1 78.44 90 HIS A C 1
ATOM 704 O O . HIS A 1 90 ? -11.102 18.047 -1.536 1 78.44 90 HIS A O 1
ATOM 710 N N . SER A 1 91 ? -9.062 18.562 -2.664 1 83.88 91 SER A N 1
ATOM 711 C CA . SER A 1 91 ? -9.594 19.641 -3.494 1 83.88 91 SER A CA 1
ATOM 712 C C . SER A 1 91 ? -8.625 20 -4.617 1 83.88 91 SER A C 1
ATOM 714 O O . SER A 1 91 ? -7.48 19.547 -4.621 1 83.88 91 SER A O 1
ATOM 716 N N . LYS A 1 92 ? -9.117 20.656 -5.508 1 90.5 92 LYS A N 1
ATOM 717 C CA . LYS A 1 92 ? -8.25 21.156 -6.566 1 90.5 92 LYS A CA 1
ATOM 718 C C . LYS A 1 92 ? -7.188 22.094 -6.004 1 90.5 92 LYS A C 1
ATOM 720 O O . LYS A 1 92 ? -6.051 22.109 -6.477 1 90.5 92 LYS A O 1
ATOM 725 N N . GLU A 1 93 ? -7.641 22.766 -4.988 1 89.06 93 GLU A N 1
ATOM 726 C CA . GLU A 1 93 ? -6.727 23.703 -4.34 1 89.06 93 GLU A CA 1
ATOM 727 C C . GLU A 1 93 ? -5.562 22.969 -3.68 1 89.06 93 GLU A C 1
ATOM 729 O O . GLU A 1 93 ? -4.426 23.453 -3.709 1 89.06 93 GLU A O 1
ATOM 734 N N . TYR A 1 94 ? -5.879 21.891 -3.158 1 92.06 94 TYR A N 1
ATOM 735 C CA . TYR A 1 94 ? -4.84 21.094 -2.514 1 92.06 94 TYR A CA 1
ATOM 736 C C . TYR A 1 94 ? -3.805 20.625 -3.525 1 92.06 94 TYR A C 1
ATOM 738 O O . TYR A 1 94 ? -2.6 20.75 -3.299 1 92.06 94 TYR A O 1
ATOM 746 N N . HIS A 1 95 ? -4.203 20.094 -4.676 1 94.12 95 HIS A N 1
ATOM 747 C CA . HIS A 1 95 ? -3.293 19.609 -5.711 1 94.12 95 HIS A CA 1
ATOM 748 C C . HIS A 1 95 ? -2.473 20.766 -6.293 1 94.12 95 HIS A C 1
ATOM 750 O O . HIS A 1 95 ? -1.283 20.594 -6.574 1 94.12 95 HIS A O 1
ATOM 756 N N . LEU A 1 96 ? -3.156 21.875 -6.477 1 94.69 96 LEU A N 1
ATOM 757 C CA . LEU A 1 96 ? -2.447 23.047 -6.969 1 94.69 96 LEU A CA 1
ATOM 758 C C . LEU A 1 96 ? -1.354 23.484 -5.992 1 94.69 96 LEU A C 1
ATOM 760 O O . LEU A 1 96 ? -0.24 23.812 -6.41 1 94.69 96 LEU A O 1
ATOM 764 N N . ALA A 1 97 ? -1.715 23.469 -4.734 1 95.75 97 ALA A N 1
ATOM 765 C CA . ALA A 1 97 ? -0.735 23.812 -3.711 1 95.75 97 ALA A CA 1
ATOM 766 C C . ALA A 1 97 ? 0.467 22.875 -3.756 1 95.75 97 ALA A C 1
ATOM 768 O O . ALA A 1 97 ? 1.614 23.328 -3.68 1 95.75 97 ALA A O 1
ATOM 769 N N . LEU A 1 98 ? 0.223 21.594 -3.926 1 96.62 98 LEU A N 1
ATOM 770 C CA . LEU A 1 98 ? 1.304 20.609 -4.008 1 96.62 98 LEU A CA 1
ATOM 771 C C . LEU A 1 98 ? 2.201 20.891 -5.207 1 96.62 98 LEU A C 1
ATOM 773 O O . LEU A 1 98 ? 3.426 20.969 -5.07 1 96.62 98 LEU A O 1
ATOM 777 N N . VAL A 1 99 ? 1.601 21.094 -6.305 1 97.44 99 VAL A N 1
ATOM 778 C CA . VAL A 1 99 ? 2.35 21.281 -7.543 1 97.44 99 VAL A CA 1
ATOM 779 C C . VAL A 1 99 ? 3.189 22.562 -7.445 1 97.44 99 VAL A C 1
ATOM 781 O O . VAL A 1 99 ? 4.367 22.562 -7.812 1 97.44 99 VAL A O 1
ATOM 784 N N . VAL A 1 100 ? 2.574 23.609 -6.922 1 98 100 VAL A N 1
ATOM 785 C CA . VAL A 1 100 ? 3.275 24.891 -6.801 1 98 100 VAL A CA 1
ATOM 786 C C . VAL A 1 100 ? 4.473 24.734 -5.863 1 98 100 VAL A C 1
ATOM 788 O O . VAL A 1 100 ? 5.555 25.25 -6.141 1 98 100 VAL A O 1
ATOM 791 N N . SER A 1 101 ? 4.293 24.047 -4.777 1 98.44 101 SER A N 1
ATOM 792 C CA . SER A 1 101 ? 5.383 23.812 -3.838 1 98.44 101 SER A CA 1
ATOM 793 C C . SER A 1 101 ? 6.496 22.984 -4.48 1 98.44 101 SER A C 1
ATOM 795 O O . SER A 1 101 ? 7.68 23.266 -4.266 1 98.44 101 SER A O 1
ATOM 797 N N . TRP A 1 102 ? 6.102 21.938 -5.258 1 98.5 102 TRP A N 1
ATOM 798 C CA . TRP A 1 102 ? 7.086 21.078 -5.918 1 98.5 102 TRP A CA 1
ATOM 799 C C . TRP A 1 102 ? 7.863 21.859 -6.969 1 98.5 102 TRP A C 1
ATOM 801 O O . TRP A 1 102 ? 9.078 21.703 -7.094 1 98.5 102 TRP A O 1
ATOM 811 N N . VAL A 1 103 ? 7.176 22.688 -7.656 1 98.38 103 VAL A N 1
ATOM 812 C CA . VAL A 1 103 ? 7.812 23.5 -8.688 1 98.38 103 VAL A CA 1
ATOM 813 C C . VAL A 1 103 ? 8.812 24.469 -8.039 1 98.38 103 VAL A C 1
ATOM 815 O O . VAL A 1 103 ? 9.945 24.594 -8.5 1 98.38 103 VAL A O 1
ATOM 818 N N . GLU A 1 104 ? 8.383 25.156 -6.988 1 98.44 104 GLU A N 1
ATOM 819 C CA . GLU A 1 104 ? 9.297 26.062 -6.309 1 98.44 104 GLU A CA 1
ATOM 820 C C . GLU A 1 104 ? 10.555 25.328 -5.832 1 98.44 104 GLU A C 1
ATOM 822 O O . GLU A 1 104 ? 11.672 25.828 -6.016 1 98.44 104 GLU A O 1
ATOM 827 N N . PHE A 1 105 ? 10.383 24.219 -5.281 1 98.25 105 PHE A N 1
ATOM 828 C CA . PHE A 1 105 ? 11.5 23.453 -4.738 1 98.25 105 PHE A CA 1
ATOM 829 C C . PHE A 1 105 ? 12.484 23.078 -5.84 1 98.25 105 PHE A C 1
ATOM 831 O O . PHE A 1 105 ? 13.672 23.391 -5.754 1 98.25 105 PHE A O 1
ATOM 838 N N . TRP A 1 106 ? 11.977 22.469 -6.84 1 97.44 106 TRP A N 1
ATOM 839 C CA . TRP A 1 106 ? 12.859 21.906 -7.848 1 97.44 106 TRP A CA 1
ATOM 840 C C . TRP A 1 106 ? 13.461 22.984 -8.727 1 97.44 106 TRP A C 1
ATOM 842 O O . TRP A 1 106 ? 14.578 22.844 -9.234 1 97.44 106 TRP A O 1
ATOM 852 N N . LEU A 1 107 ? 12.703 24.078 -8.883 1 97.31 107 LEU A N 1
ATOM 853 C CA . LEU A 1 107 ? 13.273 25.219 -9.578 1 97.31 107 LEU A CA 1
ATOM 854 C C . LEU A 1 107 ? 14.469 25.781 -8.805 1 97.31 107 LEU A C 1
ATOM 856 O O . LEU A 1 107 ? 15.5 26.094 -9.398 1 97.31 107 LEU A O 1
ATOM 860 N N . GLN A 1 108 ? 14.336 25.891 -7.543 1 96.81 108 GLN A N 1
ATOM 861 C CA . GLN A 1 108 ? 15.422 26.391 -6.711 1 96.81 108 GLN A CA 1
ATOM 862 C C . GLN A 1 108 ? 16.594 25.406 -6.668 1 96.81 108 GLN A C 1
ATOM 864 O O . GLN A 1 108 ? 17.75 25.812 -6.625 1 96.81 108 GLN A O 1
ATOM 869 N N . VAL A 1 109 ? 16.297 24.156 -6.672 1 95.5 109 VAL A N 1
ATOM 870 C CA . VAL A 1 109 ? 17.359 23.141 -6.711 1 95.5 109 VAL A CA 1
ATOM 871 C C . VAL A 1 109 ? 18.156 23.281 -8.008 1 95.5 109 VAL A C 1
ATOM 873 O O . VAL A 1 109 ? 19.375 23.141 -8 1 95.5 109 VAL A O 1
ATOM 876 N N . TRP A 1 110 ? 17.422 23.562 -9.062 1 95.06 110 TRP A N 1
ATOM 877 C CA . TRP A 1 110 ? 18.047 23.688 -10.375 1 95.06 110 TRP A CA 1
ATOM 878 C C . TRP A 1 110 ? 18.875 24.969 -10.453 1 95.06 110 TRP A C 1
ATOM 880 O O . TRP A 1 110 ? 19.984 24.969 -11.008 1 95.06 110 TRP A O 1
ATOM 890 N N . LEU A 1 111 ? 18.516 26.031 -9.805 1 95.19 111 LEU A N 1
ATOM 891 C CA . LEU A 1 111 ? 19.141 27.344 -9.969 1 95.19 111 LEU A CA 1
ATOM 892 C C . LEU A 1 111 ? 20.172 27.594 -8.867 1 95.19 111 LEU A C 1
ATOM 894 O O . LEU A 1 111 ? 21.281 28.047 -9.148 1 95.19 111 LEU A O 1
ATOM 898 N N . VAL A 1 112 ? 19.797 27.391 -7.613 1 93.88 112 VAL A N 1
ATOM 899 C CA . VAL A 1 112 ? 20.656 27.75 -6.492 1 93.88 112 VAL A CA 1
ATOM 900 C C . VAL A 1 112 ? 20.453 26.75 -5.352 1 93.88 112 VAL A C 1
ATOM 902 O O . VAL A 1 112 ? 19.922 27.109 -4.293 1 93.88 112 VAL A O 1
ATOM 905 N N . PRO A 1 113 ? 20.922 25.562 -5.445 1 92.94 113 PRO A N 1
ATOM 906 C CA . PRO A 1 113 ? 20.703 24.516 -4.441 1 92.94 113 PRO A CA 1
ATOM 907 C C . PRO A 1 113 ? 21.266 24.891 -3.072 1 92.94 113 PRO A C 1
ATOM 909 O O . PRO A 1 113 ? 20.781 24.391 -2.049 1 92.94 113 PRO A O 1
ATOM 912 N N . SER A 1 114 ? 22.234 25.766 -3.021 1 90.56 114 SER A N 1
ATOM 913 C CA . SER A 1 114 ? 22.859 26.141 -1.756 1 90.56 114 SER A CA 1
ATOM 914 C C . SER A 1 114 ? 21.859 26.859 -0.84 1 90.56 114 SER A C 1
ATOM 916 O O . SER A 1 114 ? 22.047 26.891 0.377 1 90.56 114 SER A O 1
ATOM 918 N N . TRP A 1 115 ? 20.75 27.406 -1.425 1 90.38 115 TRP A N 1
ATOM 919 C CA . TRP A 1 115 ? 19.734 28.109 -0.665 1 90.38 115 TRP A CA 1
ATOM 920 C C . TRP A 1 115 ? 18.984 27.141 0.255 1 90.38 115 TRP A C 1
ATOM 922 O O . TRP A 1 115 ? 18.344 27.578 1.225 1 90.38 115 TRP A O 1
ATOM 932 N N . LYS A 1 116 ? 19.156 25.875 0.001 1 92.88 116 LYS A N 1
ATOM 933 C CA . LYS A 1 116 ? 18.344 24.906 0.742 1 92.88 116 LYS A CA 1
ATOM 934 C C . LYS A 1 116 ? 19.188 24.188 1.797 1 92.88 116 LYS A C 1
ATOM 936 O O . LYS A 1 116 ? 18.688 23.297 2.498 1 92.88 116 LYS A O 1
ATOM 941 N N . ALA A 1 117 ? 20.406 24.656 1.923 1 84.75 117 ALA A N 1
ATOM 942 C CA . ALA A 1 117 ? 21.375 23.906 2.736 1 84.75 117 ALA A CA 1
ATOM 943 C C . ALA A 1 117 ? 21.438 24.469 4.152 1 84.75 117 ALA A C 1
ATOM 945 O O . ALA A 1 117 ? 22.375 24.172 4.898 1 84.75 117 ALA A O 1
ATOM 946 N N . ASN A 1 118 ? 20.484 25.203 4.688 1 91.56 118 ASN A N 1
ATOM 947 C CA . ASN A 1 118 ? 20.5 25.734 6.043 1 91.56 118 ASN A CA 1
ATOM 948 C C . ASN A 1 118 ? 19.938 24.75 7.055 1 91.56 118 ASN A C 1
ATOM 950 O O . ASN A 1 118 ? 18.719 24.516 7.078 1 91.56 118 ASN A O 1
ATOM 954 N N . PRO A 1 119 ? 20.719 24.234 7.91 1 92.56 119 PRO A N 1
ATOM 955 C CA . PRO A 1 119 ? 20.266 23.203 8.836 1 92.56 119 PRO A CA 1
ATOM 956 C C . PRO A 1 119 ? 19.234 23.703 9.844 1 92.56 119 PRO A C 1
ATOM 958 O O . PRO A 1 119 ? 18.375 22.938 10.289 1 92.56 119 PRO A O 1
ATOM 961 N N . THR A 1 120 ? 19.344 24.953 10.195 1 96.5 120 THR A N 1
ATOM 962 C CA . THR A 1 120 ? 18.391 25.516 11.141 1 96.5 120 THR A CA 1
ATOM 963 C C . THR A 1 120 ? 16.984 25.547 10.531 1 96.5 120 THR A C 1
ATOM 965 O O . THR A 1 120 ? 16 25.234 11.203 1 96.5 120 THR A O 1
ATOM 968 N N . VAL A 1 121 ? 16.953 25.859 9.281 1 97.31 121 VAL A N 1
ATOM 969 C CA . VAL A 1 121 ? 15.672 25.906 8.578 1 97.31 121 VAL A CA 1
ATOM 970 C C . VAL A 1 121 ? 15.094 24.5 8.492 1 97.31 121 VAL A C 1
ATOM 972 O O . VAL A 1 121 ? 13.914 24.281 8.805 1 97.31 121 VAL A O 1
ATOM 975 N N . PHE A 1 122 ? 15.953 23.609 8.18 1 96.88 122 PHE A N 1
ATOM 976 C CA . PHE A 1 122 ? 15.516 22.219 8.062 1 96.88 122 PHE A CA 1
ATOM 977 C C . PHE A 1 122 ? 14.992 21.703 9.398 1 96.88 122 PHE A C 1
ATOM 979 O O . PHE A 1 122 ? 13.891 21.156 9.469 1 96.88 122 PHE A O 1
ATOM 986 N N . THR A 1 123 ? 15.727 21.906 10.438 1 97.81 123 THR A N 1
ATOM 987 C CA . THR A 1 123 ? 15.344 21.406 11.758 1 97.81 123 THR A CA 1
ATOM 988 C C . THR A 1 123 ? 14.047 22.047 12.227 1 97.81 123 THR A C 1
ATOM 990 O O . THR A 1 123 ? 13.172 21.375 12.781 1 97.81 123 THR A O 1
ATOM 993 N N . THR A 1 124 ? 13.938 23.328 11.969 1 98.31 124 THR A N 1
ATOM 994 C CA . THR A 1 124 ? 12.703 24.031 12.32 1 98.31 124 THR A CA 1
ATOM 995 C C . THR A 1 124 ? 11.516 23.422 11.578 1 98.31 124 THR A C 1
ATOM 997 O O . THR A 1 124 ? 10.461 23.203 12.172 1 98.31 124 THR A O 1
ATOM 1000 N N . GLY A 1 125 ? 11.711 23.172 10.305 1 98.62 125 GLY A N 1
ATOM 1001 C CA . GLY A 1 125 ? 10.656 22.562 9.516 1 98.62 125 GLY A CA 1
ATOM 1002 C C . GLY A 1 125 ? 10.242 21.203 10.031 1 98.62 125 GLY A C 1
ATOM 1003 O O . GLY A 1 125 ? 9.047 20.922 10.156 1 98.62 125 GLY A O 1
ATOM 1004 N N . VAL A 1 126 ? 11.18 20.375 10.359 1 98.56 126 VAL A N 1
ATOM 1005 C CA . VAL A 1 126 ? 10.914 19.031 10.852 1 98.56 126 VAL A CA 1
ATOM 1006 C C . VAL A 1 126 ? 10.141 19.109 12.164 1 98.56 126 VAL A C 1
ATOM 1008 O O . VAL A 1 126 ? 9.188 18.359 12.375 1 98.56 126 VAL A O 1
ATOM 1011 N N . VAL A 1 127 ? 10.539 20 13.008 1 98.75 127 VAL A N 1
ATOM 1012 C CA . VAL A 1 127 ? 9.867 20.172 14.297 1 98.75 127 VAL A CA 1
ATOM 1013 C C . VAL A 1 127 ? 8.414 20.562 14.07 1 98.75 127 VAL A C 1
ATOM 1015 O O . VAL A 1 127 ? 7.512 20.031 14.719 1 98.75 127 VAL A O 1
ATOM 1018 N N . LEU A 1 128 ? 8.203 21.453 13.188 1 98.69 128 LEU A N 1
ATOM 1019 C CA . LEU A 1 128 ? 6.848 21.922 12.898 1 98.69 128 LEU A CA 1
ATOM 1020 C C . LEU A 1 128 ? 6.004 20.797 12.312 1 98.69 128 LEU A C 1
ATOM 1022 O O . LEU A 1 128 ? 4.84 20.625 12.688 1 98.69 128 LEU A O 1
ATOM 1026 N N . VAL A 1 129 ? 6.566 20.031 11.422 1 98.81 129 VAL A N 1
ATOM 1027 C CA . VAL A 1 129 ? 5.855 18.922 10.797 1 98.81 129 VAL A CA 1
ATOM 1028 C C . VAL A 1 129 ? 5.496 17.875 11.852 1 98.81 129 VAL A C 1
ATOM 1030 O O . VAL A 1 129 ? 4.359 17.406 11.906 1 98.81 129 VAL A O 1
ATOM 1033 N N . VAL A 1 130 ? 6.457 17.516 12.695 1 98.69 130 VAL A N 1
ATOM 1034 C CA . VAL A 1 130 ? 6.238 16.516 13.727 1 98.69 130 VAL A CA 1
ATOM 1035 C C . VAL A 1 130 ? 5.199 17.016 14.727 1 98.69 130 VAL A C 1
ATOM 1037 O O . VAL A 1 130 ? 4.289 16.281 15.109 1 98.69 130 VAL A O 1
ATOM 1040 N N . PHE A 1 131 ? 5.375 18.266 15.094 1 98.38 131 PHE A N 1
ATOM 1041 C CA . PHE A 1 131 ? 4.41 18.875 16 1 98.38 131 PHE A CA 1
ATOM 1042 C C . PHE A 1 131 ? 3.012 18.844 15.398 1 98.38 131 PHE A C 1
ATOM 1044 O O . PHE A 1 131 ? 2.057 18.438 16.047 1 98.38 131 PHE A O 1
ATOM 1051 N N . GLY A 1 132 ? 2.895 19.328 14.195 1 98.62 132 GLY A N 1
ATOM 1052 C CA . GLY A 1 132 ? 1.604 19.328 13.531 1 98.62 132 GLY A CA 1
ATOM 1053 C C . GLY A 1 132 ? 0.997 17.953 13.383 1 98.62 132 GLY A C 1
ATOM 1054 O O . GLY A 1 132 ? -0.189 17.75 13.656 1 98.62 132 GLY A O 1
ATOM 1055 N N . GLN A 1 133 ? 1.797 17.031 12.984 1 98.5 133 GLN A N 1
ATOM 1056 C CA . GLN A 1 133 ? 1.352 15.648 12.828 1 98.5 133 GLN A CA 1
ATOM 1057 C C . GLN A 1 133 ? 0.838 15.086 14.148 1 98.5 133 GLN A C 1
ATOM 1059 O O . GLN A 1 133 ? -0.224 14.461 14.195 1 98.5 133 GLN A O 1
ATOM 1064 N N . TRP A 1 134 ? 1.528 15.289 15.188 1 97.88 134 TRP A N 1
ATOM 1065 C CA . TRP A 1 134 ? 1.158 14.75 16.484 1 97.88 134 TRP A CA 1
ATOM 1066 C C . TRP A 1 134 ? -0.121 15.406 17 1 97.88 134 TRP A C 1
ATOM 1068 O O . TRP A 1 134 ? -0.967 14.734 17.609 1 97.88 134 TRP A O 1
ATOM 1078 N N . CYS A 1 135 ? -0.217 16.703 16.797 1 97.5 135 CYS A N 1
ATOM 1079 C CA . CYS A 1 135 ? -1.447 17.391 17.188 1 97.5 135 CYS A CA 1
ATOM 1080 C C . CYS A 1 135 ? -2.652 16.781 16.484 1 97.5 135 CYS A C 1
ATOM 1082 O O . CYS A 1 135 ? -3.676 16.516 17.109 1 97.5 135 CYS A O 1
ATOM 1084 N N . ARG A 1 136 ? -2.484 16.562 15.273 1 97.12 136 ARG A N 1
ATOM 1085 C CA . ARG A 1 136 ? -3.602 16.031 14.5 1 97.12 136 ARG A CA 1
ATOM 1086 C C . ARG A 1 136 ? -3.924 14.594 14.906 1 97.12 136 ARG A C 1
ATOM 1088 O O . ARG A 1 136 ? -5.09 14.242 15.086 1 97.12 136 ARG A O 1
ATOM 1095 N N . ILE A 1 137 ? -2.916 13.781 15.086 1 97.81 137 ILE A N 1
ATOM 1096 C CA . ILE A 1 137 ? -3.119 12.398 15.5 1 97.81 137 ILE A CA 1
ATOM 1097 C C . ILE A 1 137 ? -3.809 12.359 16.859 1 97.81 137 ILE A C 1
ATOM 1099 O O . ILE A 1 137 ? -4.793 11.641 17.047 1 97.81 137 ILE A O 1
ATOM 1103 N N . LEU A 1 138 ? -3.33 13.172 17.781 1 97.75 138 LEU A N 1
ATOM 1104 C CA . LEU A 1 138 ? -3.908 13.211 19.125 1 97.75 138 LEU A CA 1
ATOM 1105 C C . LEU A 1 138 ? -5.344 13.719 19.078 1 97.75 138 LEU A C 1
ATOM 1107 O O . LEU A 1 138 ? -6.195 13.258 19.844 1 97.75 138 LEU A O 1
ATOM 1111 N N . ALA A 1 139 ? -5.562 14.68 18.234 1 97.81 139 ALA A N 1
ATOM 1112 C CA . ALA A 1 139 ? -6.914 15.219 18.078 1 97.81 139 ALA A CA 1
ATOM 1113 C C . ALA A 1 139 ? -7.891 14.133 17.641 1 97.81 139 ALA A C 1
ATOM 1115 O O . ALA A 1 139 ? -8.938 13.945 18.25 1 97.81 139 ALA A O 1
ATOM 1116 N N . MET A 1 140 ? -7.523 13.438 16.656 1 96.69 140 MET A N 1
ATOM 1117 C CA . MET A 1 140 ? -8.398 12.406 16.094 1 96.69 140 MET A CA 1
ATOM 1118 C C . MET A 1 140 ? -8.531 11.234 17.062 1 96.69 140 MET A C 1
ATOM 1120 O O . MET A 1 140 ? -9.625 10.688 17.234 1 96.69 140 MET A O 1
ATOM 1124 N N . TRP A 1 141 ? -7.43 10.945 17.688 1 96.06 141 TRP A N 1
ATOM 1125 C CA . TRP A 1 141 ? -7.438 9.836 18.641 1 96.06 141 TRP A CA 1
ATOM 1126 C C . TRP A 1 141 ? -8.336 10.148 19.828 1 96.06 141 TRP A C 1
ATOM 1128 O O . TRP A 1 141 ? -9.133 9.312 20.25 1 96.06 141 TRP A O 1
ATOM 1138 N N . THR A 1 142 ? -8.258 11.328 20.312 1 97.06 142 THR A N 1
ATOM 1139 C CA . THR A 1 142 ? -9.008 11.734 21.5 1 97.06 142 THR A CA 1
ATOM 1140 C C . THR A 1 142 ? -10.492 11.891 21.172 1 97.06 142 THR A C 1
ATOM 1142 O O . THR A 1 142 ? -11.352 11.43 21.922 1 97.06 142 THR A O 1
ATOM 1145 N N . ALA A 1 143 ? -10.781 12.477 20.078 1 95.69 143 ALA A N 1
ATOM 1146 C CA . ALA A 1 143 ? -12.172 12.695 19.688 1 95.69 143 ALA A CA 1
ATOM 1147 C C . ALA A 1 143 ? -12.836 11.391 19.25 1 95.69 143 ALA A C 1
ATOM 1149 O O . ALA A 1 143 ? -14.047 11.219 19.375 1 95.69 143 ALA A O 1
ATOM 1150 N N . ALA A 1 144 ? -11.969 10.523 18.656 1 94 144 ALA A N 1
ATOM 1151 C CA . ALA A 1 144 ? -12.43 9.211 18.203 1 94 144 ALA A CA 1
ATOM 1152 C C . ALA A 1 144 ? -13.641 9.336 17.297 1 94 144 ALA A C 1
ATOM 1154 O O . ALA A 1 144 ? -13.586 9.992 16.25 1 94 144 ALA A O 1
ATOM 1155 N N . SER A 1 145 ? -14.805 8.875 17.766 1 91.81 145 SER A N 1
ATOM 1156 C CA . SER A 1 145 ? -15.992 8.844 16.922 1 91.81 145 SER A CA 1
ATOM 1157 C C . SER A 1 145 ? -16.609 10.234 16.781 1 91.81 145 SER A C 1
ATOM 1159 O O . SER A 1 145 ? -17.438 10.469 15.906 1 91.81 145 SER A O 1
ATOM 1161 N N . ASN A 1 146 ? -16.156 11.133 17.594 1 92.69 146 ASN A N 1
ATOM 1162 C CA . ASN A 1 146 ? -16.703 12.484 17.547 1 92.69 146 ASN A CA 1
ATOM 1163 C C . ASN A 1 146 ? -15.961 13.344 16.531 1 92.69 146 ASN A C 1
ATOM 1165 O O . ASN A 1 146 ? -16.359 14.484 16.266 1 92.69 146 ASN A O 1
ATOM 1169 N N . PHE A 1 147 ? -14.961 12.789 15.938 1 92.25 147 PHE A N 1
ATOM 1170 C CA . PHE A 1 147 ? -14.188 13.531 14.953 1 92.25 147 PHE A CA 1
ATOM 1171 C C . PHE A 1 147 ? -14.812 13.414 13.562 1 92.25 147 PHE A C 1
ATOM 1173 O O . PHE A 1 147 ? -15.289 12.344 13.18 1 92.25 147 PHE A O 1
ATOM 1180 N N . SER A 1 148 ? -14.766 14.523 12.828 1 87.06 148 SER A N 1
ATOM 1181 C CA . SER A 1 148 ? -15.18 14.547 11.43 1 87.06 148 SER A CA 1
ATOM 1182 C C . SER A 1 148 ? -14.352 15.547 10.625 1 87.06 148 SER A C 1
ATOM 1184 O O . SER A 1 148 ?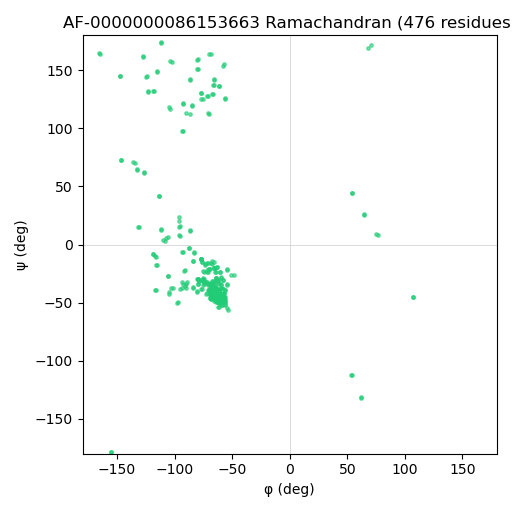 -14.016 16.625 11.117 1 87.06 148 SER A O 1
ATOM 1186 N N . HIS A 1 149 ? -14.086 15.211 9.375 1 87.31 149 HIS A N 1
ATOM 1187 C CA . HIS A 1 149 ? -13.391 16.125 8.484 1 87.31 149 HIS A CA 1
ATOM 1188 C C . HIS A 1 149 ? -14.312 17.234 7.996 1 87.31 149 HIS A C 1
ATOM 1190 O O . HIS A 1 149 ? -13.852 18.266 7.516 1 87.31 149 HIS A O 1
ATOM 1196 N N . ARG A 1 150 ? -15.578 16.953 8.227 1 82 150 ARG A N 1
ATOM 1197 C CA . ARG A 1 150 ? -16.578 17.922 7.777 1 82 150 ARG A CA 1
ATOM 1198 C C . ARG A 1 150 ? -17.328 18.531 8.961 1 82 150 ARG A C 1
ATOM 1200 O O . ARG A 1 150 ? -17.547 17.859 9.977 1 82 150 ARG A O 1
ATOM 1207 N N . ILE A 1 151 ? -17.641 19.656 8.664 1 86.38 151 ILE A N 1
ATOM 1208 C CA . ILE A 1 151 ? -18.438 20.312 9.688 1 86.38 151 ILE A CA 1
ATOM 1209 C C . ILE A 1 151 ? -19.797 19.625 9.797 1 86.38 151 ILE A C 1
ATOM 1211 O O . ILE A 1 151 ? -20.453 19.359 8.781 1 86.38 151 ILE A O 1
ATOM 1215 N N . GLU A 1 152 ? -20.047 19.344 11.008 1 86.31 152 GLU A N 1
ATOM 1216 C CA . GLU A 1 152 ? -21.359 18.75 11.25 1 86.31 152 GLU A CA 1
ATOM 1217 C C . GLU A 1 152 ? -22.391 19.812 11.594 1 86.31 152 GLU A C 1
ATOM 1219 O O . GLU A 1 152 ? -22.281 20.5 12.617 1 86.31 152 GLU A O 1
ATOM 1224 N N . TYR A 1 153 ? -23.391 19.859 10.789 1 88.44 153 TYR A N 1
ATOM 1225 C CA . TYR A 1 153 ? -24.391 20.891 10.945 1 88.44 153 TYR A CA 1
ATOM 1226 C C . TYR A 1 153 ? -25.531 20.438 11.852 1 88.44 153 TYR A C 1
ATOM 1228 O O . TYR A 1 153 ? -26.297 21.25 12.359 1 88.44 153 TYR A O 1
ATOM 1236 N N . ILE A 1 154 ? -25.609 19.141 11.906 1 87.69 154 ILE A N 1
ATOM 1237 C CA . ILE A 1 154 ? -26.641 18.547 12.758 1 87.69 154 ILE A CA 1
ATOM 1238 C C . ILE A 1 154 ? -26 17.703 13.852 1 87.69 154 ILE A C 1
ATOM 1240 O O . ILE A 1 154 ? -25.094 16.906 13.578 1 87.69 154 ILE A O 1
ATOM 1244 N N . LYS A 1 155 ? -26.469 17.953 14.969 1 87.25 155 LYS A N 1
ATOM 1245 C CA . LYS A 1 155 ? -25.938 17.188 16.094 1 87.25 155 LYS A CA 1
ATOM 1246 C C . LYS A 1 155 ? -26.422 15.742 16.047 1 87.25 155 LYS A C 1
ATOM 1248 O O . LYS A 1 155 ? -27.625 15.484 16.031 1 87.25 155 LYS A O 1
ATOM 1253 N N . ARG A 1 156 ? -25.438 14.961 16.125 1 85.25 156 ARG A N 1
ATOM 1254 C CA . ARG A 1 156 ? -25.766 13.547 16.219 1 85.25 156 ARG A CA 1
ATOM 1255 C C . ARG A 1 156 ? -26.172 13.172 17.641 1 85.25 156 ARG A C 1
ATOM 1257 O O . ARG A 1 156 ? -25.781 13.836 18.609 1 85.25 156 ARG A O 1
ATOM 1264 N N . LYS A 1 157 ? -26.875 12.055 17.734 1 85.62 157 LYS A N 1
ATOM 1265 C CA . LYS A 1 157 ? -27.328 11.602 19.062 1 85.62 157 LYS A CA 1
ATOM 1266 C C . LYS A 1 157 ? -26.141 11.219 19.938 1 85.62 157 LYS A C 1
ATOM 1268 O O . LYS A 1 157 ? -26.125 11.508 21.141 1 85.62 157 LYS A O 1
ATOM 1273 N N . GLU A 1 158 ? -25.125 10.727 19.344 1 88.44 158 GLU A N 1
ATOM 1274 C CA . GLU A 1 158 ? -24 10.195 20.109 1 88.44 158 GLU A CA 1
ATOM 1275 C C . GLU A 1 158 ? -22.906 11.242 20.25 1 88.44 158 GLU A C 1
ATOM 1277 O O . GLU A 1 158 ? -21.859 10.984 20.875 1 88.44 158 GLU A O 1
ATOM 1282 N N . HIS A 1 159 ? -23.203 12.391 19.844 1 90.62 159 HIS A N 1
ATOM 1283 C CA . HIS A 1 159 ? -22.203 13.438 19.859 1 90.62 159 HIS A CA 1
ATOM 1284 C C . HIS A 1 159 ? -21.969 13.961 21.281 1 90.62 159 HIS A C 1
ATOM 1286 O O . HIS A 1 159 ? -22.938 14.281 21.984 1 90.62 159 HIS A O 1
ATOM 1292 N N . VAL A 1 160 ? -20.75 13.922 21.688 1 93.56 160 VAL A N 1
ATOM 1293 C CA . VAL A 1 160 ? -20.406 14.477 23 1 93.56 160 VAL A CA 1
ATOM 1294 C C . VAL A 1 160 ? -19.297 15.516 22.844 1 93.56 160 VAL A C 1
ATOM 1296 O O . VAL A 1 160 ? -18.438 15.383 21.969 1 93.56 160 VAL A O 1
ATOM 1299 N N . LEU A 1 161 ? -19.391 16.484 23.625 1 95.62 161 LEU A N 1
ATOM 1300 C CA . LEU A 1 161 ? -18.328 17.484 23.656 1 95.62 161 LEU A CA 1
ATOM 1301 C C . LEU A 1 161 ? -17.062 16.906 24.281 1 95.62 161 LEU A C 1
ATOM 1303 O O . LEU A 1 161 ? -17.047 16.578 25.469 1 95.62 16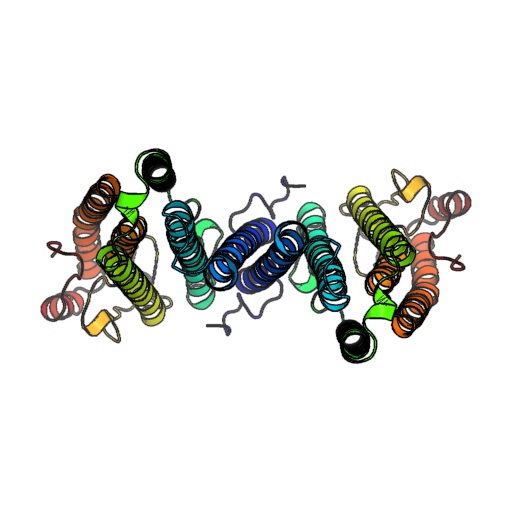1 LEU A O 1
ATOM 1307 N N . VAL A 1 162 ? -16.078 16.766 23.5 1 96.44 162 VAL A N 1
ATOM 1308 C CA . VAL A 1 162 ? -14.82 16.172 23.969 1 96.44 162 VAL A CA 1
ATOM 1309 C C . VAL A 1 162 ? -13.953 17.25 24.609 1 96.44 162 VAL A C 1
ATOM 1311 O O . VAL A 1 162 ? -13.57 18.219 23.969 1 96.44 162 VAL A O 1
ATOM 1314 N N . THR A 1 163 ? -13.602 17.094 25.891 1 97.12 163 THR A N 1
ATOM 1315 C CA . THR A 1 163 ? -12.867 18.141 26.609 1 97.12 163 THR A CA 1
ATOM 1316 C C . THR A 1 163 ? -11.672 17.547 27.344 1 97.12 163 THR A C 1
ATOM 1318 O O . THR A 1 163 ? -11.117 18.188 28.25 1 97.12 163 THR A O 1
ATOM 1321 N N . HIS A 1 164 ? -11.297 16.375 27.016 1 97.06 164 HIS A N 1
ATOM 1322 C CA . HIS A 1 164 ? -10.164 15.719 27.656 1 97.06 164 HIS A CA 1
ATOM 1323 C C . HIS A 1 164 ? -9 15.555 26.688 1 97.06 164 HIS A C 1
ATOM 1325 O O . HIS A 1 164 ? -9.109 15.914 25.516 1 97.06 164 HIS A O 1
ATOM 1331 N N . GLY A 1 165 ? -7.859 15.086 27.219 1 97.31 165 GLY A N 1
ATOM 1332 C CA . GLY A 1 165 ? -6.691 14.961 26.375 1 97.31 165 GLY A CA 1
ATOM 1333 C C . GLY A 1 165 ? -6.219 16.297 25.812 1 97.31 165 GLY A C 1
ATOM 1334 O O . GLY A 1 165 ? -6.086 17.266 26.547 1 97.31 165 GLY A O 1
ATOM 1335 N N . ILE A 1 166 ? -6.008 16.266 24.516 1 97.94 166 ILE A N 1
ATOM 1336 C CA . ILE A 1 166 ? -5.48 17.469 23.875 1 97.94 166 ILE A CA 1
ATOM 1337 C C . ILE A 1 166 ? -6.551 18.562 23.859 1 97.94 166 ILE A C 1
ATOM 1339 O O . ILE A 1 166 ? -6.238 19.75 23.812 1 97.94 166 ILE A O 1
ATOM 1343 N N . TYR A 1 167 ? -7.77 18.156 23.984 1 97.56 167 TYR A N 1
ATOM 1344 C CA . TYR A 1 167 ? -8.891 19.078 23.953 1 97.56 167 TYR A CA 1
ATOM 1345 C C . TYR A 1 167 ? -9.023 19.828 25.281 1 97.56 167 TYR A C 1
ATOM 1347 O O . TYR A 1 167 ? -9.742 20.828 25.359 1 97.56 167 TYR A O 1
ATOM 1355 N N . ARG A 1 168 ? -8.336 19.359 26.219 1 97.38 168 ARG A N 1
ATOM 1356 C CA . ARG A 1 168 ? -8.312 20.062 27.5 1 97.38 168 ARG A CA 1
ATOM 1357 C C . ARG A 1 168 ? -7.652 21.438 27.344 1 97.38 168 ARG A C 1
ATOM 1359 O O . ARG A 1 168 ? -7.938 22.359 28.125 1 97.38 168 ARG A O 1
ATOM 1366 N N . PHE A 1 169 ? -6.82 21.547 26.297 1 97.06 169 PHE A N 1
ATOM 1367 C CA . PHE A 1 169 ? -6.004 22.75 26.172 1 97.06 169 PHE A CA 1
ATOM 1368 C C . PHE A 1 169 ? -6.371 23.516 24.922 1 97.06 169 PHE A C 1
ATOM 1370 O O . PHE A 1 169 ? -6.344 24.75 24.906 1 97.06 169 PHE A O 1
ATOM 1377 N N . ILE A 1 170 ? -6.652 22.781 23.797 1 97.5 170 ILE A N 1
ATOM 1378 C CA . ILE A 1 170 ? -6.883 23.359 22.484 1 97.5 170 ILE A CA 1
ATOM 1379 C C . ILE A 1 170 ? -8.25 22.922 21.953 1 97.5 170 ILE A C 1
ATOM 1381 O O . ILE A 1 170 ? -8.531 21.734 21.875 1 97.5 170 ILE A O 1
ATOM 1385 N N . ARG A 1 171 ? -9.008 23.844 21.484 1 96.25 171 ARG A N 1
ATOM 1386 C CA . ARG A 1 171 ? -10.367 23.547 21.062 1 96.25 171 ARG A CA 1
ATOM 1387 C C . ARG A 1 171 ? -10.375 22.906 19.672 1 96.25 171 ARG A C 1
ATOM 1389 O O . ARG A 1 171 ? -11.234 22.078 19.375 1 96.25 171 ARG A O 1
ATOM 1396 N N . HIS A 1 172 ? -9.43 23.344 18.859 1 96.75 172 HIS A N 1
ATOM 1397 C CA . HIS A 1 172 ? -9.352 22.844 17.5 1 96.75 172 HIS A CA 1
ATOM 1398 C C . HIS A 1 172 ? -7.957 22.297 17.188 1 96.75 172 HIS A C 1
ATOM 1400 O O . HIS A 1 172 ? -7.293 22.781 16.266 1 96.75 172 HIS A O 1
ATOM 1406 N N . PRO A 1 173 ? -7.543 21.297 17.906 1 97.5 173 PRO A N 1
ATOM 1407 C CA . PRO A 1 173 ? -6.184 20.781 17.734 1 97.5 173 PRO A CA 1
ATOM 1408 C C . PRO A 1 173 ? -5.926 20.219 16.344 1 97.5 173 PRO A C 1
ATOM 1410 O O . PRO A 1 173 ? -4.793 20.25 15.859 1 97.5 173 PRO A O 1
ATOM 1413 N N . SER A 1 174 ? -6.918 19.672 15.672 1 97.25 174 SER A N 1
ATOM 1414 C CA . SER A 1 174 ? -6.73 19.156 14.32 1 97.25 174 SER A CA 1
ATOM 1415 C C . SER A 1 174 ? -6.379 20.281 13.352 1 97.25 174 SER A C 1
ATOM 1417 O O . SER A 1 174 ? -5.543 20.109 12.461 1 97.25 174 SER A O 1
ATOM 1419 N N . TYR A 1 175 ? -7.066 21.438 13.531 1 97.12 175 TYR A N 1
ATOM 1420 C CA . TYR A 1 175 ? -6.766 22.609 12.711 1 97.12 175 TYR A CA 1
ATOM 1421 C C . TYR A 1 175 ? -5.375 23.141 13.016 1 97.12 175 TYR A C 1
ATOM 1423 O O . TYR A 1 175 ? -4.641 23.547 12.109 1 97.12 175 TYR A O 1
ATOM 1431 N N . THR A 1 176 ? -5.062 23.172 14.305 1 97.56 176 THR A N 1
ATOM 1432 C CA . THR A 1 176 ? -3.719 23.562 14.719 1 97.56 176 THR A CA 1
ATOM 1433 C C . THR A 1 176 ? -2.668 22.672 14.062 1 97.56 176 THR A C 1
ATOM 1435 O O . THR A 1 176 ? -1.677 23.172 13.523 1 97.56 176 THR A O 1
ATOM 1438 N N . GLY A 1 177 ? -2.936 21.422 14.117 1 98.12 177 GLY A N 1
ATOM 1439 C CA . GLY A 1 177 ? -2.016 20.469 13.508 1 98.12 177 GLY A CA 1
ATOM 1440 C C . GLY A 1 177 ? -1.834 20.703 12.023 1 98.12 177 GLY A C 1
ATOM 1441 O O . GLY A 1 177 ? -0.705 20.75 11.523 1 98.12 177 GLY A O 1
ATOM 1442 N N . TRP A 1 178 ? -2.932 20.859 11.32 1 97.12 178 TRP A N 1
ATOM 1443 C CA . TRP A 1 178 ? -2.865 21.078 9.883 1 97.12 178 TRP A CA 1
ATOM 1444 C C . TRP A 1 178 ? -2.102 22.359 9.555 1 97.12 178 TRP A C 1
ATOM 1446 O O . TRP A 1 178 ? -1.271 22.375 8.641 1 97.12 178 TRP A O 1
ATOM 1456 N N . PHE A 1 179 ? -2.363 23.391 10.305 1 97.75 179 PHE A N 1
ATOM 1457 C CA . PHE A 1 179 ? -1.724 24.672 10.07 1 97.75 179 PHE A CA 1
ATOM 1458 C C . PHE A 1 179 ? -0.208 24.547 10.172 1 97.75 179 PHE A C 1
ATOM 1460 O O . PHE A 1 179 ? 0.513 24.922 9.242 1 97.75 179 PHE A O 1
ATOM 1467 N N . PHE A 1 180 ? 0.271 23.906 11.203 1 98.31 180 PHE A N 1
ATOM 1468 C CA . PHE A 1 180 ? 1.71 23.828 11.43 1 98.31 180 PHE A CA 1
ATOM 1469 C C . PHE A 1 180 ? 2.334 22.766 10.531 1 98.31 180 PHE A C 1
ATOM 1471 O O . PHE A 1 180 ? 3.479 22.906 10.094 1 98.31 180 PHE A O 1
ATOM 1478 N N . TRP A 1 181 ? 1.589 21.734 10.227 1 98.5 181 TRP A N 1
ATOM 1479 C CA . TRP A 1 181 ? 2.094 20.719 9.32 1 98.5 181 TRP A CA 1
ATOM 1480 C C . TRP A 1 181 ? 2.34 21.297 7.93 1 98.5 181 TRP A C 1
ATOM 1482 O O . TRP A 1 181 ? 3.412 21.109 7.352 1 98.5 181 TRP A O 1
ATOM 1492 N N . THR A 1 182 ? 1.36 22.016 7.387 1 97.81 182 THR A N 1
ATOM 1493 C CA . THR A 1 182 ? 1.481 22.578 6.047 1 97.81 182 THR A CA 1
ATOM 1494 C C . THR A 1 182 ? 2.596 23.609 5.992 1 97.81 182 THR A C 1
ATOM 1496 O O . THR A 1 182 ? 3.408 23.625 5.066 1 97.81 182 THR A O 1
ATOM 1499 N N . MET A 1 183 ? 2.635 24.469 6.953 1 98.19 183 MET A N 1
ATOM 1500 C CA . MET A 1 183 ? 3.713 25.438 7.035 1 98.19 183 MET A CA 1
ATOM 1501 C C . MET A 1 183 ? 5.07 24.75 7.145 1 98.19 183 MET A C 1
ATOM 1503 O O . MET A 1 183 ? 5.992 25.062 6.391 1 98.19 183 MET A O 1
ATOM 1507 N N . GLY A 1 184 ? 5.129 23.828 8.07 1 98.69 184 GLY A N 1
ATOM 1508 C CA . GLY A 1 184 ? 6.371 23.109 8.32 1 98.69 184 GLY A CA 1
ATOM 1509 C C . GLY A 1 184 ? 6.867 22.344 7.109 1 98.69 184 GLY A C 1
ATOM 1510 O O . GLY A 1 184 ? 8.078 22.25 6.875 1 98.69 184 GLY A O 1
ATOM 1511 N N . SER A 1 185 ? 5.941 21.75 6.352 1 98.62 185 SER A N 1
ATOM 1512 C CA . SER A 1 185 ? 6.324 21 5.164 1 98.62 185 SER A CA 1
ATOM 1513 C C . SER A 1 185 ? 7.062 21.875 4.16 1 98.62 185 SER A C 1
ATOM 1515 O O . SER A 1 185 ? 8.008 21.422 3.512 1 98.62 185 SER A O 1
ATOM 1517 N N . GLN A 1 186 ? 6.668 23.156 4.082 1 98.75 186 GLN A N 1
ATOM 1518 C CA . GLN A 1 186 ? 7.328 24.078 3.16 1 98.75 186 GLN A CA 1
ATOM 1519 C C . GLN A 1 186 ? 8.648 24.578 3.734 1 98.75 186 GLN A C 1
ATOM 1521 O O . GLN A 1 186 ? 9.609 24.812 2.992 1 98.75 186 GLN A O 1
ATOM 1526 N N . VAL A 1 187 ? 8.719 24.656 5.051 1 98.62 187 VAL A N 1
ATOM 1527 C CA . VAL A 1 187 ? 9.961 25.047 5.703 1 98.62 187 VAL A CA 1
ATOM 1528 C C . VAL A 1 187 ? 11 23.938 5.527 1 98.62 187 VAL A C 1
ATOM 1530 O O . VAL A 1 187 ? 12.18 24.219 5.285 1 98.62 187 VAL A O 1
ATOM 1533 N N . VAL A 1 188 ? 10.57 22.672 5.602 1 98.44 188 VAL A N 1
ATOM 1534 C CA . VAL A 1 188 ? 11.453 21.547 5.348 1 98.44 188 VAL A CA 1
ATOM 1535 C C . VAL A 1 188 ? 12.078 21.672 3.961 1 98.44 188 VAL A C 1
ATOM 1537 O O . VAL A 1 188 ? 13.273 21.453 3.791 1 98.44 188 VAL A O 1
ATOM 1540 N N . LEU A 1 189 ? 11.289 22.109 3.027 1 98.06 189 LEU A N 1
ATOM 1541 C CA . LEU A 1 189 ? 11.727 22.234 1.643 1 98.06 189 LEU A CA 1
ATOM 1542 C C . LEU A 1 189 ? 12.469 23.547 1.419 1 98.06 189 LEU A C 1
ATOM 1544 O O . LEU A 1 189 ? 12.969 23.797 0.321 1 98.06 189 LEU A O 1
ATOM 1548 N N . ALA A 1 190 ? 12.477 24.391 2.445 1 97.94 190 ALA A N 1
ATOM 1549 C CA . ALA A 1 190 ? 13.055 25.734 2.328 1 97.94 190 ALA A CA 1
ATOM 1550 C C . ALA A 1 190 ? 12.438 26.484 1.156 1 97.94 190 ALA A C 1
ATOM 1552 O O . ALA A 1 190 ? 13.156 27.062 0.34 1 97.94 190 ALA A O 1
ATOM 1553 N N . ASN A 1 191 ? 11.133 26.375 1.068 1 98.31 191 ASN A N 1
ATOM 1554 C CA . ASN A 1 191 ? 10.352 27.125 0.082 1 98.31 191 ASN A CA 1
ATOM 1555 C C . ASN A 1 191 ? 9.836 28.438 0.654 1 98.31 191 ASN A C 1
ATOM 1557 O O . ASN A 1 191 ? 8.789 28.469 1.306 1 98.31 191 ASN A O 1
ATOM 1561 N N . PRO A 1 192 ? 10.461 29.531 0.422 1 97.38 192 PRO A N 1
ATOM 1562 C CA . PRO A 1 192 ? 10.023 30.766 1.066 1 97.38 192 PRO A CA 1
ATOM 1563 C C . PRO A 1 192 ? 8.656 31.234 0.573 1 97.38 192 PRO A C 1
ATOM 1565 O O . PRO A 1 192 ? 7.824 31.672 1.372 1 97.38 192 PRO A O 1
ATOM 1568 N N . LEU A 1 193 ? 8.383 31.172 -0.696 1 97.94 193 LEU A N 1
ATOM 1569 C CA . LEU A 1 193 ? 7.105 31.641 -1.235 1 97.94 193 LEU A CA 1
ATOM 1570 C C . LEU A 1 193 ? 5.957 30.75 -0.756 1 97.94 193 LEU A C 1
ATOM 1572 O O . LEU A 1 193 ? 4.93 31.266 -0.302 1 97.94 193 LEU A O 1
ATOM 1576 N N . CYS A 1 194 ? 6.16 29.5 -0.785 1 98.44 194 CYS A N 1
ATOM 1577 C CA . CYS A 1 194 ? 5.098 28.578 -0.395 1 98.44 194 CYS A CA 1
ATOM 1578 C C . CYS A 1 194 ? 4.922 28.562 1.118 1 98.44 194 CYS A C 1
ATOM 1580 O O . CYS A 1 194 ? 3.82 28.312 1.615 1 98.44 194 CYS A O 1
ATOM 1582 N N . THR A 1 195 ? 5.984 28.797 1.833 1 98.38 195 THR A N 1
ATOM 1583 C CA . THR A 1 195 ? 5.809 28.922 3.275 1 98.38 195 THR A CA 1
ATOM 1584 C C . THR A 1 195 ? 4.828 30.047 3.604 1 98.38 195 THR A C 1
ATOM 1586 O O . THR A 1 195 ? 3.891 29.844 4.379 1 98.38 195 THR A O 1
ATOM 1589 N N . LEU A 1 196 ? 5.027 31.141 2.955 1 98.12 196 LEU A N 1
ATOM 1590 C CA . LEU A 1 196 ? 4.137 32.281 3.172 1 98.12 196 LEU A CA 1
ATOM 1591 C C . LEU A 1 196 ? 2.746 31.984 2.613 1 98.12 196 LEU A C 1
ATOM 1593 O O . LEU A 1 196 ? 1.74 32.25 3.273 1 98.12 196 LEU A O 1
ATOM 1597 N N . GLY A 1 197 ? 2.742 31.469 1.421 1 97.75 197 GLY A N 1
ATOM 1598 C CA . GLY A 1 197 ? 1.473 31.172 0.775 1 97.75 197 GLY A CA 1
ATOM 1599 C C . GLY A 1 197 ? 0.646 30.141 1.528 1 97.75 197 GLY A C 1
ATOM 1600 O O . GLY A 1 197 ? -0.544 30.359 1.771 1 97.75 197 GLY A O 1
ATOM 1601 N N . TYR A 1 198 ? 1.266 29.031 1.886 1 97.69 198 TYR A N 1
ATOM 1602 C CA . TYR A 1 198 ? 0.576 27.984 2.631 1 97.69 198 TYR A CA 1
ATOM 1603 C C . TYR A 1 198 ? 0.061 28.516 3.965 1 97.69 198 TYR A C 1
ATOM 1605 O O . TYR A 1 198 ? -1.065 28.219 4.363 1 97.69 198 TYR A O 1
ATOM 1613 N N . SER A 1 199 ? 0.901 29.281 4.637 1 96.88 199 SER A N 1
ATOM 1614 C CA . SER A 1 199 ? 0.509 29.828 5.926 1 96.88 199 SER A CA 1
ATOM 1615 C C . SER A 1 199 ? -0.693 30.766 5.789 1 96.88 199 SER A C 1
ATOM 1617 O O . SER A 1 199 ? -1.657 30.656 6.547 1 96.88 199 SER A O 1
ATOM 1619 N N . PHE A 1 200 ? -0.628 31.562 4.789 1 96.69 200 PHE A N 1
ATOM 1620 C CA . PHE A 1 200 ? -1.698 32.531 4.602 1 96.69 200 PHE A CA 1
ATOM 1621 C C . PHE A 1 200 ? -2.994 31.844 4.195 1 96.69 200 PHE A C 1
ATOM 1623 O O . PHE A 1 200 ? -4.059 32.125 4.742 1 96.69 200 PHE A O 1
ATOM 1630 N N . VAL A 1 201 ? -2.908 30.953 3.262 1 95.69 201 VAL A N 1
ATOM 1631 C CA . VAL A 1 201 ? -4.094 30.281 2.752 1 95.69 201 VAL A CA 1
ATOM 1632 C C . VAL A 1 201 ? -4.723 29.438 3.855 1 95.69 201 VAL A C 1
ATOM 1634 O O . VAL A 1 201 ? -5.938 29.469 4.059 1 95.69 201 VAL A O 1
ATOM 1637 N N . SER A 1 202 ? -3.916 28.672 4.586 1 95.12 202 SER A N 1
ATOM 1638 C CA . SER A 1 202 ? -4.43 27.859 5.68 1 95.12 202 SER A CA 1
ATOM 1639 C C . SER A 1 202 ? -5.035 28.719 6.781 1 95.12 202 SER A C 1
ATOM 1641 O O . SER A 1 202 ? -6.113 28.422 7.293 1 95.12 202 SER A O 1
ATOM 1643 N N . TRP A 1 203 ? -4.352 29.812 7.094 1 95.88 203 TRP A N 1
ATOM 1644 C CA . TRP A 1 203 ? -4.844 30.734 8.117 1 95.88 203 TRP A CA 1
ATOM 1645 C C . TRP A 1 203 ? -6.184 31.328 7.715 1 95.88 203 TRP A C 1
ATOM 1647 O O . TRP A 1 203 ? -7.121 31.375 8.516 1 95.88 203 TRP A O 1
ATOM 1657 N N . SER A 1 204 ? -6.242 31.75 6.512 1 95.94 204 SER A N 1
ATOM 1658 C CA . SER A 1 204 ? -7.473 32.344 6 1 95.94 204 SER A CA 1
ATOM 1659 C C . SER A 1 204 ? -8.625 31.344 6.023 1 95.94 204 SER A C 1
ATOM 1661 O O . SER A 1 204 ? -9.758 31.703 6.359 1 95.94 204 SER A O 1
ATOM 1663 N N . PHE A 1 205 ? -8.328 30.203 5.668 1 93.56 205 PHE A N 1
ATOM 1664 C CA . PHE A 1 205 ? -9.312 29.141 5.691 1 93.56 205 PHE A CA 1
ATOM 1665 C C . PHE A 1 205 ? -9.859 28.938 7.098 1 93.56 205 PHE A C 1
ATOM 1667 O O . PHE A 1 205 ? -11.078 28.875 7.293 1 93.56 205 PHE A O 1
ATOM 1674 N N . PHE A 1 206 ? -9.023 28.859 8.102 1 95.38 206 PHE A N 1
ATOM 1675 C CA . PHE A 1 206 ? -9.453 28.578 9.461 1 95.38 206 PHE A CA 1
ATOM 1676 C C . PHE A 1 206 ? -10.102 29.797 10.094 1 95.38 206 PHE A C 1
ATOM 1678 O O . PHE A 1 206 ? -10.992 29.672 10.93 1 95.38 206 PHE A O 1
ATOM 1685 N N . ARG A 1 207 ? -9.625 30.953 9.672 1 95.25 207 ARG A N 1
ATOM 1686 C CA . ARG A 1 207 ? -10.227 32.188 10.156 1 95.25 207 ARG A CA 1
ATOM 1687 C C . ARG A 1 207 ? -11.719 32.25 9.844 1 95.25 207 ARG A C 1
ATOM 1689 O O . ARG A 1 207 ? -12.508 32.75 10.633 1 95.25 207 ARG A O 1
ATOM 1696 N N . ASP A 1 208 ? -12.047 31.641 8.781 1 94.44 208 ASP A N 1
ATOM 1697 C CA . ASP A 1 208 ? -13.445 31.609 8.367 1 94.44 208 ASP A CA 1
ATOM 1698 C C . ASP A 1 208 ? -14.172 30.406 8.945 1 94.44 208 ASP A C 1
ATOM 1700 O O . ASP A 1 208 ? -15.312 30.516 9.406 1 94.44 208 ASP A O 1
ATOM 1704 N N . ARG A 1 209 ? -13.578 29.328 9.047 1 94.31 209 ARG A N 1
ATOM 1705 C CA . ARG A 1 209 ? -14.188 28.047 9.383 1 94.31 209 ARG A CA 1
ATOM 1706 C C . ARG A 1 209 ? -14.414 27.922 10.891 1 94.31 209 ARG A C 1
ATOM 1708 O O . ARG A 1 209 ? -15.469 27.453 11.328 1 94.31 209 ARG A O 1
ATOM 1715 N N . VAL A 1 210 ? -13.492 28.359 11.664 1 95.31 210 VAL A N 1
ATOM 1716 C CA . VAL A 1 210 ? -13.484 28.125 13.102 1 95.31 210 VAL A CA 1
ATOM 1717 C C . VAL A 1 210 ? -14.664 28.859 13.75 1 95.31 210 VAL A C 1
ATOM 1719 O O . VAL A 1 210 ? -15.438 28.25 14.5 1 95.31 210 VAL A O 1
ATOM 1722 N N . PRO A 1 211 ? -14.906 30.156 13.414 1 94.12 211 PRO A N 1
ATOM 1723 C CA . PRO A 1 211 ? -16.062 30.828 14.016 1 94.12 211 PRO A CA 1
ATOM 1724 C C . PRO A 1 211 ? -17.391 30.156 13.656 1 94.12 211 PRO A C 1
ATOM 1726 O O . PRO A 1 211 ? -18.281 30.078 14.5 1 94.12 211 PRO A O 1
ATOM 1729 N N . TYR A 1 212 ? -17.469 29.75 12.492 1 93.56 212 TYR A N 1
ATOM 1730 C CA . TYR A 1 212 ? -18.688 29.078 12.062 1 93.56 212 TYR A CA 1
ATOM 1731 C C . TYR A 1 212 ? -18.906 27.797 12.859 1 93.56 212 TYR A C 1
ATOM 1733 O O . TYR A 1 212 ? -20 27.531 13.344 1 93.56 212 TYR A O 1
ATOM 1741 N N . GLU A 1 213 ? -17.938 26.984 13.016 1 94 213 GLU A N 1
ATOM 1742 C CA . GLU A 1 213 ? -18 25.734 13.766 1 94 213 GLU A CA 1
ATOM 1743 C C . GLU A 1 213 ? -18.297 26 15.242 1 94 213 GLU A C 1
ATOM 1745 O O . GLU A 1 213 ? -19.047 25.25 15.875 1 94 213 GLU A O 1
ATOM 1750 N N . GLU A 1 214 ? -17.719 27.062 15.773 1 94.69 214 GLU A N 1
ATOM 1751 C CA . GLU A 1 214 ? -17.938 27.438 17.172 1 94.69 214 GLU A CA 1
ATOM 1752 C C . GLU A 1 214 ? -19.391 27.828 17.406 1 94.69 214 GLU A C 1
ATOM 1754 O O . GLU A 1 214 ? -19.969 27.5 18.453 1 94.69 214 GLU A O 1
ATOM 1759 N N . HIS A 1 215 ? -19.938 28.469 16.422 1 94.94 215 HIS A N 1
ATOM 1760 C CA . HIS A 1 215 ? -21.344 28.828 16.516 1 94.94 215 HIS A CA 1
ATOM 1761 C C . HIS A 1 215 ? -22.219 27.594 16.609 1 94.94 215 HIS A C 1
ATOM 1763 O O . HIS A 1 215 ? -23.141 27.531 17.438 1 94.94 215 HIS A O 1
ATOM 1769 N N . LEU A 1 216 ? -21.938 26.625 15.797 1 94.56 216 LEU A N 1
ATOM 1770 C CA . LEU A 1 216 ? -22.688 25.375 15.805 1 94.56 216 LEU A CA 1
ATOM 1771 C C . LEU A 1 216 ? -22.469 24.625 17.109 1 94.56 216 LEU A C 1
ATOM 1773 O O . LEU A 1 216 ? -23.422 24.047 17.672 1 94.56 216 LEU A O 1
ATOM 1777 N N . LEU A 1 217 ? -21.266 24.625 17.656 1 95.12 217 LEU A N 1
ATOM 1778 C CA . LEU A 1 217 ? -20.953 23.906 18.891 1 95.12 217 LEU A CA 1
ATOM 1779 C C . LEU A 1 217 ? -21.688 24.516 20.078 1 95.12 217 LEU A C 1
ATOM 1781 O O . LEU A 1 217 ? -22.109 23.797 20.984 1 95.12 217 LEU A O 1
ATOM 1785 N N . VAL A 1 218 ? -21.859 25.828 20.031 1 95.81 218 VAL A N 1
ATOM 1786 C CA . VAL A 1 218 ? -22.625 26.5 21.062 1 95.81 218 VAL A CA 1
ATOM 1787 C C . VAL A 1 218 ? -24.094 26.062 21 1 95.81 218 VAL A C 1
ATOM 1789 O O . VAL A 1 218 ? -24.75 25.891 22.031 1 95.81 218 VAL A O 1
ATOM 1792 N N . GLN A 1 219 ? -24.547 25.859 19.781 1 95.19 219 GLN A N 1
ATOM 1793 C CA . GLN A 1 219 ? -25.922 25.391 19.594 1 95.19 219 GLN A CA 1
ATOM 1794 C C . GLN A 1 219 ? -26.078 23.938 20.031 1 95.19 219 GLN A C 1
ATOM 1796 O O . GLN A 1 219 ? -27.094 23.578 20.625 1 95.19 219 GLN A O 1
ATOM 1801 N N . PHE A 1 220 ? -25.078 23.125 19.734 1 94.81 220 PHE A N 1
ATOM 1802 C CA . PHE A 1 220 ? -25.125 21.719 20.078 1 94.81 220 PHE A CA 1
ATOM 1803 C C . PHE A 1 220 ? -24.984 21.516 21.578 1 94.81 220 PHE A C 1
ATOM 1805 O O . PHE A 1 220 ? -25.578 20.609 22.156 1 94.81 220 PHE A O 1
ATOM 1812 N N . PHE A 1 221 ? -24.172 22.375 22.203 1 95.75 221 PHE A N 1
ATOM 1813 C CA . PHE A 1 221 ? -23.859 22.266 23.625 1 95.75 221 PHE A CA 1
ATOM 1814 C C . PHE A 1 221 ? -23.953 23.609 24.312 1 95.75 221 PHE A C 1
ATOM 1816 O O . PHE A 1 221 ? -22.953 24.109 24.844 1 95.75 221 PHE A O 1
ATOM 1823 N N . PRO A 1 222 ? -25.078 24.141 24.469 1 94.94 222 PRO A N 1
ATOM 1824 C CA . PRO A 1 222 ? -25.266 25.516 24.938 1 94.94 222 PRO A CA 1
ATOM 1825 C C . PRO A 1 222 ? -24.766 25.734 26.359 1 94.94 222 PRO A C 1
ATOM 1827 O O . PRO A 1 222 ? -24.312 26.828 26.688 1 94.94 222 PRO A O 1
ATOM 1830 N N . ASP A 1 223 ? -24.781 24.734 27.156 1 95.25 223 ASP A N 1
ATOM 1831 C CA . ASP A 1 223 ? -24.391 24.891 28.562 1 95.25 223 ASP A CA 1
ATOM 1832 C C . ASP A 1 223 ? -22.906 24.594 28.766 1 95.25 223 ASP A C 1
ATOM 1834 O O . ASP A 1 223 ? -22.234 25.266 29.531 1 95.25 223 ASP A O 1
ATOM 1838 N N . GLU A 1 224 ? -22.375 23.703 28.047 1 96.12 224 GLU A N 1
ATOM 1839 C CA . GLU A 1 224 ? -21.031 23.188 28.297 1 96.12 224 GLU A CA 1
ATOM 1840 C C . GLU A 1 224 ? -20 23.938 27.469 1 96.12 224 GLU A C 1
ATOM 1842 O O . GLU A 1 224 ? -18.891 24.203 27.938 1 96.12 224 GLU A O 1
ATOM 1847 N N . TYR A 1 225 ? -20.391 24.266 26.266 1 96.44 225 TYR A N 1
ATOM 1848 C CA . TYR A 1 225 ? -19.375 24.734 25.328 1 96.44 225 TYR A CA 1
ATOM 1849 C C . TYR A 1 225 ? -18.844 26.109 25.75 1 96.44 225 TYR A C 1
ATOM 1851 O O . TYR A 1 225 ? -17.641 26.359 25.672 1 96.44 225 TYR A O 1
ATOM 1859 N N . PRO A 1 226 ? -19.703 27.062 26.188 1 96.5 226 PRO A N 1
ATOM 1860 C CA . PRO A 1 226 ? -19.172 28.375 26.609 1 96.5 226 PRO A CA 1
ATOM 1861 C C . PRO A 1 226 ? -18.172 28.266 27.75 1 96.5 226 PRO A C 1
ATOM 1863 O O . PRO A 1 226 ? -17.141 28.953 27.734 1 96.5 226 PRO A O 1
ATOM 1866 N N . GLN A 1 227 ? -18.391 27.391 28.656 1 96.44 227 GLN A N 1
ATOM 1867 C CA . GLN A 1 227 ? -17.438 27.172 29.75 1 96.44 227 GLN A CA 1
ATOM 1868 C C . GLN A 1 227 ? -16.141 26.547 29.234 1 96.44 227 GLN A C 1
ATOM 1870 O O . GLN A 1 227 ? -15.055 26.938 29.688 1 96.44 227 GLN A O 1
ATOM 1875 N N . TYR A 1 228 ? -16.391 25.672 28.359 1 96.69 228 TYR A N 1
ATOM 1876 C CA . TYR A 1 228 ? -15.25 25.016 27.75 1 96.69 228 TYR A CA 1
ATOM 1877 C C . TYR A 1 228 ? -14.391 26 26.984 1 96.69 228 TYR A C 1
ATOM 1879 O O . TYR A 1 228 ? -13.156 25.984 27.094 1 96.69 228 TYR A O 1
ATOM 1887 N N . ARG A 1 229 ? -14.977 26.859 26.25 1 95.81 229 ARG A N 1
ATOM 1888 C CA . ARG A 1 229 ? -14.305 27.859 25.422 1 95.81 229 ARG A CA 1
ATOM 1889 C C . ARG A 1 229 ? -13.484 28.812 26.281 1 95.81 229 ARG A C 1
ATOM 1891 O O . ARG A 1 229 ? -12.414 29.266 25.859 1 95.81 229 ARG A O 1
ATOM 1898 N N . GLN A 1 230 ? -13.875 29.062 27.469 1 95 230 GLN A N 1
ATOM 1899 C CA . GLN A 1 230 ? -13.227 30.016 28.344 1 95 230 GLN A CA 1
ATOM 1900 C C . GLN A 1 230 ? -11.914 29.484 28.891 1 95 230 GLN A C 1
ATOM 1902 O O . GLN A 1 230 ? -11 30.25 29.203 1 95 230 GLN A O 1
ATOM 1907 N N . ARG A 1 231 ? -11.773 28.234 28.938 1 95.19 231 ARG A N 1
ATOM 1908 C CA . ARG A 1 231 ? -10.602 27.656 29.578 1 95.19 231 ARG A CA 1
ATOM 1909 C C . ARG A 1 231 ? -9.648 27.062 28.562 1 95.19 231 ARG A C 1
ATOM 1911 O O . ARG A 1 231 ? -8.711 26.344 28.922 1 95.19 231 ARG A O 1
ATOM 1918 N N . THR A 1 232 ? -9.984 27.219 27.344 1 96.12 232 THR A N 1
ATOM 1919 C CA . THR A 1 232 ? -9.156 26.656 26.297 1 96.12 232 THR A CA 1
ATOM 1920 C C . THR A 1 232 ? -8.797 27.719 25.266 1 96.12 232 THR A C 1
ATOM 1922 O O . THR A 1 232 ? -9.406 28.781 25.219 1 96.12 232 THR A O 1
ATOM 1925 N N . ILE A 1 233 ? -7.793 27.453 24.484 1 95.94 233 ILE A N 1
ATOM 1926 C CA . ILE A 1 233 ? -7.449 28.312 23.359 1 95.94 233 ILE A CA 1
ATOM 1927 C C . ILE A 1 233 ? -7.898 27.656 22.062 1 95.94 233 ILE A C 1
ATOM 1929 O O . ILE A 1 233 ? -8.086 26.438 22 1 95.94 233 ILE A O 1
ATOM 1933 N N . SER A 1 234 ? -8.094 28.406 21 1 94.38 234 SER A N 1
ATOM 1934 C CA . SER A 1 234 ? -8.523 27.875 19.719 1 94.38 234 SER A CA 1
ATOM 1935 C C . SER A 1 234 ? -7.426 27.016 19.078 1 94.38 234 SER A C 1
ATOM 1937 O O . SER A 1 234 ? -7.711 25.969 18.5 1 94.38 234 SER A O 1
ATOM 1939 N N . GLY A 1 235 ? -6.035 27.547 19.234 1 93.12 235 GLY A N 1
ATOM 1940 C CA . GLY A 1 235 ? -4.883 26.812 18.719 1 93.12 235 GLY A CA 1
ATOM 1941 C C . GLY A 1 235 ? -4.281 27.453 17.484 1 93.12 235 GLY A C 1
ATOM 1942 O O . GLY A 1 235 ? -3.059 27.594 17.391 1 93.12 235 GLY A O 1
ATOM 1943 N N . VAL A 1 236 ? -5.121 27.875 16.484 1 92.5 236 VAL A N 1
ATOM 1944 C CA . VAL A 1 236 ? -4.629 28.562 15.305 1 92.5 236 VAL A CA 1
ATOM 1945 C C . VAL A 1 236 ? -4.309 30.016 15.648 1 92.5 236 VAL A C 1
ATOM 1947 O O . VAL A 1 236 ? -5.129 30.719 16.25 1 92.5 236 VAL A O 1
ATOM 1950 N N . PRO A 1 237 ? -3.139 30.422 15.266 1 91.38 237 PRO A N 1
ATOM 1951 C CA . PRO A 1 237 ? -2.729 31.781 15.641 1 91.38 237 PRO A CA 1
ATOM 1952 C C . PRO A 1 237 ? -3.717 32.844 15.164 1 91.38 237 PRO A C 1
ATOM 1954 O O . PRO A 1 237 ? -4.145 32.844 14.008 1 91.38 237 PRO A O 1
ATOM 1957 N N . PHE A 1 238 ? -4.195 33.656 16.031 1 88.75 238 PHE A N 1
ATOM 1958 C CA . PHE A 1 238 ? -5.004 34.844 15.789 1 88.75 238 PHE A CA 1
ATOM 1959 C C . PHE A 1 238 ? -6.43 34.469 15.422 1 88.75 238 PHE A C 1
ATOM 1961 O O . PHE A 1 238 ? -7.172 35.25 14.867 1 88.75 238 PHE A O 1
ATOM 1968 N N . VAL A 1 239 ? -6.734 33.25 15.562 1 86.5 239 VAL A N 1
ATOM 1969 C CA . VAL A 1 239 ? -8.109 32.781 15.383 1 86.5 239 VAL A CA 1
ATOM 1970 C C . VAL A 1 239 ? -8.734 32.5 16.75 1 86.5 239 VAL A C 1
ATOM 1972 O O . VAL A 1 239 ? -8.195 31.703 17.531 1 86.5 239 VAL A O 1
ATOM 1975 N N . ARG A 1 240 ? -9.758 33.219 17.109 1 81.88 240 ARG A N 1
ATOM 1976 C CA . ARG A 1 240 ? -10.344 33.125 18.438 1 81.88 240 ARG A CA 1
ATOM 1977 C C . ARG A 1 240 ? -11.688 32.406 18.391 1 81.88 240 ARG A C 1
ATOM 1979 O O . ARG A 1 240 ? -12.414 32.5 17.406 1 81.88 240 ARG A O 1
ATOM 1986 N N . MET B 1 1 ? -7.324 0.797 18.281 1 66.69 1 MET B N 1
ATOM 1987 C CA . MET B 1 1 ? -7.355 1.164 16.875 1 66.69 1 MET B CA 1
ATOM 1988 C C . MET B 1 1 ? -7.645 -0.054 15.992 1 66.69 1 MET B C 1
ATOM 1990 O O . MET B 1 1 ? -8.578 -0.039 15.188 1 66.69 1 MET B O 1
ATOM 1994 N N . PHE B 1 2 ? -7.035 -1.223 16.281 1 74.25 2 PHE B N 1
ATOM 1995 C CA . PHE B 1 2 ? -7.145 -2.334 15.352 1 74.25 2 PHE B CA 1
ATOM 1996 C C . PHE B 1 2 ? -8.266 -3.281 15.758 1 74.25 2 PHE B C 1
ATOM 1998 O O . PHE B 1 2 ? -8.391 -4.379 15.211 1 74.25 2 PHE B O 1
ATOM 2005 N N . GLN B 1 3 ? -9.086 -2.707 16.656 1 85.31 3 GLN B N 1
ATOM 2006 C CA . GLN B 1 3 ? -10.242 -3.51 17.047 1 85.31 3 GLN B CA 1
ATOM 2007 C C . GLN B 1 3 ? -11.453 -3.182 16.172 1 85.31 3 GLN B C 1
ATOM 2009 O O . GLN B 1 3 ? -12.43 -3.93 16.156 1 85.31 3 GLN B O 1
ATOM 2014 N N . SER B 1 4 ? -11.297 -2.213 15.375 1 90.75 4 SER B N 1
ATOM 2015 C CA . SER B 1 4 ? -12.344 -1.784 14.453 1 90.75 4 SER B CA 1
ATOM 2016 C C . SER B 1 4 ? -12.633 -2.855 13.406 1 90.75 4 SER B C 1
ATOM 2018 O O . SER B 1 4 ? -11.719 -3.559 12.969 1 90.75 4 SER B O 1
ATOM 2020 N N . PRO B 1 5 ? -13.883 -2.996 13.078 1 93.19 5 PRO B N 1
ATOM 2021 C CA . PRO B 1 5 ? -14.234 -3.955 12.031 1 93.19 5 PRO B CA 1
ATOM 2022 C C . PRO B 1 5 ? -13.461 -3.715 10.734 1 93.19 5 PRO B C 1
ATOM 2024 O O . PRO B 1 5 ? -13.328 -4.625 9.906 1 93.19 5 PRO B O 1
ATOM 2027 N N . GLN B 1 6 ? -12.961 -2.508 10.594 1 95.62 6 GLN B N 1
ATOM 2028 C CA . GLN B 1 6 ? -12.188 -2.168 9.398 1 95.62 6 GLN B CA 1
ATOM 2029 C C . GLN B 1 6 ? -10.859 -2.914 9.375 1 95.62 6 GLN B C 1
ATOM 2031 O O . GLN B 1 6 ? -10.219 -3.01 8.328 1 95.62 6 GLN B O 1
ATOM 2036 N N . PHE B 1 7 ? -10.484 -3.439 10.523 1 96 7 PHE B N 1
ATOM 2037 C CA . PHE B 1 7 ? -9.203 -4.133 10.586 1 96 7 PHE B CA 1
ATOM 2038 C C . PHE B 1 7 ? -9.406 -5.609 10.914 1 96 7 PHE B C 1
ATOM 2040 O O . PHE B 1 7 ? -8.477 -6.41 10.781 1 96 7 PHE B O 1
ATOM 2047 N N . THR B 1 8 ? -10.562 -6.008 11.297 1 94.44 8 THR B N 1
ATOM 2048 C CA . THR B 1 8 ? -10.805 -7.391 11.688 1 94.44 8 THR B CA 1
ATOM 2049 C C . THR B 1 8 ? -11.594 -8.133 10.609 1 94.44 8 THR B C 1
ATOM 2051 O O . THR B 1 8 ? -11.461 -9.352 10.469 1 94.44 8 THR B O 1
ATOM 2054 N N . SER B 1 9 ? -12.367 -7.367 9.867 1 94.88 9 SER B N 1
ATOM 2055 C CA . SER B 1 9 ? -13.156 -7.961 8.789 1 94.88 9 SER B CA 1
ATOM 2056 C C . SER B 1 9 ? -12.305 -8.203 7.547 1 94.88 9 SER B C 1
ATOM 2058 O O . SER B 1 9 ? -11.406 -7.414 7.242 1 94.88 9 SER B O 1
ATOM 2060 N N . ASP B 1 10 ? -12.617 -9.172 6.754 1 94.88 10 ASP B N 1
ATOM 2061 C CA . ASP B 1 10 ? -11.883 -9.492 5.535 1 94.88 10 ASP B CA 1
ATOM 2062 C C . ASP B 1 10 ? -12.156 -8.477 4.434 1 94.88 10 ASP B C 1
ATOM 2064 O O . ASP B 1 10 ? -11.438 -8.414 3.436 1 94.88 10 ASP B O 1
ATOM 2068 N N . THR B 1 11 ? -13.219 -7.715 4.59 1 96.31 11 THR B N 1
ATOM 2069 C CA . THR B 1 11 ? -13.516 -6.676 3.609 1 96.31 11 THR B CA 1
ATOM 2070 C C . THR B 1 11 ? -13.328 -5.289 4.219 1 96.31 11 THR B C 1
ATOM 2072 O O . THR B 1 11 ? -13.844 -4.301 3.691 1 96.31 11 THR B O 1
ATOM 2075 N N . GLY B 1 12 ? -12.719 -5.25 5.355 1 97.56 12 GLY B N 1
ATOM 2076 C CA . GLY B 1 12 ? -12.43 -3.969 5.984 1 97.56 12 GLY B CA 1
ATOM 2077 C C . GLY B 1 12 ? -11.438 -3.135 5.203 1 97.56 12 GLY B C 1
ATOM 2078 O O . GLY B 1 12 ? -10.406 -3.646 4.754 1 97.56 12 GLY B O 1
ATOM 2079 N N . LEU B 1 13 ? -11.703 -1.897 5.102 1 98.12 13 LEU B N 1
ATOM 2080 C CA . LEU B 1 13 ? -10.859 -1.011 4.312 1 98.12 13 LEU B CA 1
ATOM 2081 C C . LEU B 1 13 ? -9.484 -0.847 4.961 1 98.12 13 LEU B C 1
ATOM 2083 O O . LEU B 1 13 ? -8.477 -0.748 4.266 1 98.12 13 LEU B O 1
ATOM 2087 N N . GLY B 1 14 ? -9.516 -0.741 6.246 1 98.12 14 GLY B N 1
ATOM 2088 C CA . GLY B 1 14 ? -8.25 -0.628 6.957 1 98.12 14 GLY B CA 1
ATOM 2089 C C . GLY B 1 14 ? -7.328 -1.811 6.723 1 98.12 14 GLY B C 1
ATOM 2090 O O . GLY B 1 14 ? -6.129 -1.634 6.484 1 98.12 14 GLY B O 1
ATOM 2091 N N . ARG B 1 15 ? -7.875 -3.041 6.809 1 97.38 15 ARG B N 1
ATOM 2092 C CA . ARG B 1 15 ? -7.102 -4.262 6.609 1 97.38 15 ARG B CA 1
ATOM 2093 C C . ARG B 1 15 ? -6.523 -4.316 5.199 1 97.38 15 ARG B C 1
ATOM 2095 O O . ARG B 1 15 ? -5.355 -4.668 5.012 1 97.38 15 ARG B O 1
ATOM 2102 N N . ILE B 1 16 ? -7.309 -3.943 4.23 1 98.44 16 ILE B N 1
ATOM 2103 C CA . ILE B 1 16 ? -6.887 -3.904 2.836 1 98.44 16 ILE B CA 1
ATOM 2104 C C . ILE B 1 16 ? -5.77 -2.879 2.662 1 98.44 16 ILE B C 1
ATOM 2106 O O . ILE B 1 16 ? -4.762 -3.154 2.01 1 98.44 16 ILE B O 1
ATOM 2110 N N . ALA B 1 17 ? -5.977 -1.726 3.254 1 98.5 17 ALA B N 1
ATOM 2111 C CA . ALA B 1 17 ? -5 -0.644 3.135 1 98.5 17 ALA B CA 1
ATOM 2112 C C . ALA B 1 17 ? -3.654 -1.051 3.729 1 98.5 17 ALA B C 1
ATOM 2114 O O . ALA B 1 17 ? -2.604 -0.78 3.143 1 98.5 17 ALA B O 1
ATOM 2115 N N . VAL B 1 18 ? -3.672 -1.706 4.844 1 98 18 VAL B N 1
ATOM 2116 C CA . VAL B 1 18 ? -2.439 -2.119 5.508 1 98 18 VAL B CA 1
ATOM 2117 C C . VAL B 1 18 ? -1.7 -3.137 4.645 1 98 18 VAL B C 1
ATOM 2119 O O . VAL B 1 18 ? -0.486 -3.031 4.453 1 98 18 VAL B O 1
ATOM 2122 N N . ALA B 1 19 ? -2.426 -4.086 4.129 1 98.19 19 ALA B N 1
ATOM 2123 C CA . ALA B 1 19 ? -1.821 -5.113 3.283 1 98.19 19 ALA B CA 1
ATOM 2124 C C . ALA B 1 19 ? -1.21 -4.496 2.027 1 98.19 19 ALA B C 1
ATOM 2126 O O . ALA B 1 19 ? -0.057 -4.777 1.689 1 98.19 19 ALA B O 1
ATOM 2127 N N . ALA B 1 20 ? -1.98 -3.611 1.377 1 98.69 20 ALA B N 1
ATOM 2128 C CA . ALA B 1 20 ? -1.519 -2.996 0.136 1 98.69 20 ALA B CA 1
ATOM 2129 C C . ALA B 1 20 ? -0.342 -2.059 0.394 1 98.69 20 ALA B C 1
ATOM 2131 O O . ALA B 1 20 ? 0.621 -2.033 -0.376 1 98.69 20 ALA B O 1
ATOM 2132 N N . PHE B 1 21 ? -0.453 -1.279 1.456 1 98.69 21 PHE B N 1
ATOM 2133 C CA . PHE B 1 21 ? 0.65 -0.408 1.841 1 98.69 21 PHE B CA 1
ATOM 2134 C C . PHE B 1 21 ? 1.926 -1.214 2.057 1 98.69 21 PHE B C 1
ATOM 2136 O O . PHE B 1 21 ? 2.994 -0.839 1.565 1 98.69 21 PHE B O 1
ATOM 2143 N N . GLY B 1 22 ? 1.773 -2.309 2.85 1 98.62 22 GLY B N 1
ATOM 2144 C CA . GLY B 1 22 ? 2.918 -3.164 3.117 1 98.62 22 GLY B CA 1
ATOM 2145 C C . GLY B 1 22 ? 3.547 -3.732 1.857 1 98.62 22 GLY B C 1
ATOM 2146 O O . GLY B 1 22 ? 4.77 -3.729 1.713 1 98.62 22 GLY B O 1
ATOM 2147 N N . LEU B 1 23 ? 2.738 -4.211 0.938 1 98.62 23 LEU B N 1
ATOM 2148 C CA . LEU B 1 23 ? 3.227 -4.746 -0.329 1 98.62 23 LEU B CA 1
ATOM 2149 C C . LEU B 1 23 ? 3.975 -3.676 -1.119 1 98.62 23 LEU B C 1
ATOM 2151 O O . LEU B 1 23 ? 5.051 -3.936 -1.658 1 98.62 23 LEU B O 1
ATOM 2155 N N . GLY B 1 24 ? 3.357 -2.484 -1.146 1 98.75 24 GLY B N 1
ATOM 2156 C CA . GLY B 1 24 ? 4.02 -1.394 -1.842 1 98.75 24 GLY B CA 1
ATOM 2157 C C . GLY B 1 24 ? 5.344 -1.001 -1.212 1 98.75 24 GLY B C 1
ATOM 2158 O O . GLY B 1 24 ? 6.332 -0.784 -1.916 1 98.75 24 GLY B O 1
ATOM 2159 N N . PHE B 1 25 ? 5.344 -0.907 0.084 1 98.69 25 PHE B N 1
ATOM 2160 C CA . PHE B 1 25 ? 6.535 -0.495 0.818 1 98.69 25 PHE B CA 1
ATOM 2161 C C . PHE B 1 25 ? 7.668 -1.493 0.615 1 98.69 25 PHE B C 1
ATOM 2163 O O . PHE B 1 25 ? 8.781 -1.109 0.26 1 98.69 25 PHE B O 1
ATOM 2170 N N . VAL B 1 26 ? 7.367 -2.773 0.76 1 98.56 26 VAL B N 1
ATOM 2171 C CA . VAL B 1 26 ? 8.375 -3.82 0.629 1 98.56 26 VAL B CA 1
ATOM 2172 C C . VAL B 1 26 ? 8.867 -3.889 -0.816 1 98.56 26 VAL B C 1
ATOM 2174 O O . VAL B 1 26 ? 10.07 -4.004 -1.065 1 98.56 26 VAL B O 1
ATOM 2177 N N . MET B 1 27 ? 7.965 -3.82 -1.738 1 98.69 27 MET B N 1
ATOM 2178 C CA . MET B 1 27 ? 8.336 -3.879 -3.148 1 98.69 27 MET B CA 1
ATOM 2179 C C . MET B 1 27 ? 9.281 -2.74 -3.51 1 98.69 27 MET B C 1
ATOM 2181 O O . MET B 1 27 ? 10.32 -2.963 -4.137 1 98.69 27 MET B O 1
ATOM 2185 N N . ALA B 1 28 ? 8.938 -1.546 -3.055 1 98.69 28 ALA B N 1
ATOM 2186 C CA . ALA B 1 28 ? 9.742 -0.373 -3.385 1 98.69 28 ALA B CA 1
ATOM 2187 C C . ALA B 1 28 ? 11.117 -0.454 -2.732 1 98.69 28 ALA B C 1
ATOM 2189 O O . ALA B 1 28 ? 12.117 -0.048 -3.328 1 98.69 28 ALA B O 1
ATOM 2190 N N . LEU B 1 29 ? 11.195 -0.913 -1.504 1 98.06 29 LEU B N 1
ATOM 2191 C CA . LEU B 1 29 ? 12.477 -1.083 -0.837 1 98.06 29 LEU B CA 1
ATOM 2192 C C . LEU B 1 29 ? 13.391 -1.998 -1.646 1 98.06 29 LEU B C 1
ATOM 2194 O O . LEU B 1 29 ? 14.586 -1.718 -1.796 1 98.06 29 LEU B O 1
ATOM 2198 N N . HIS B 1 30 ? 12.844 -3.059 -2.172 1 98.31 30 HIS B N 1
ATOM 2199 C CA . HIS B 1 30 ? 13.664 -4.023 -2.896 1 98.31 30 HIS B CA 1
ATOM 2200 C C . HIS B 1 30 ? 13.961 -3.541 -4.312 1 98.31 30 HIS B C 1
ATOM 2202 O O . HIS B 1 30 ? 15.008 -3.871 -4.879 1 98.31 30 HIS B O 1
ATOM 2208 N N . VAL B 1 31 ? 13.047 -2.754 -4.887 1 97.88 31 VAL B N 1
ATOM 2209 C CA . VAL B 1 31 ? 13.367 -2.08 -6.141 1 97.88 31 VAL B CA 1
ATOM 2210 C C . VAL B 1 31 ? 14.562 -1.149 -5.941 1 97.88 31 VAL B C 1
ATOM 2212 O O . VAL B 1 31 ? 15.508 -1.157 -6.734 1 97.88 31 VAL B O 1
ATOM 2215 N N . ALA B 1 32 ? 14.523 -0.375 -4.852 1 96.56 32 ALA B N 1
ATOM 2216 C CA . ALA B 1 32 ? 15.609 0.551 -4.543 1 96.56 32 ALA B CA 1
ATOM 2217 C C . ALA B 1 32 ? 16.922 -0.197 -4.312 1 96.56 32 ALA B C 1
ATOM 2219 O O . ALA B 1 32 ? 17.984 0.25 -4.75 1 96.56 32 ALA B O 1
ATOM 2220 N N . LEU B 1 33 ? 16.812 -1.308 -3.623 1 93.94 33 LEU B N 1
ATOM 2221 C CA . LEU B 1 33 ? 18 -2.113 -3.365 1 93.94 33 LEU B CA 1
ATOM 2222 C C . LEU B 1 33 ? 18.594 -2.65 -4.668 1 93.94 33 LEU B C 1
ATOM 2224 O O . LEU B 1 33 ? 19.812 -2.678 -4.84 1 93.94 33 LEU B O 1
ATOM 2228 N N . LEU B 1 34 ? 17.766 -3.074 -5.531 1 94.12 34 LEU B N 1
ATOM 2229 C CA . LEU B 1 34 ? 18.203 -3.572 -6.832 1 94.12 34 LEU B CA 1
ATOM 2230 C C . LEU B 1 34 ? 18.875 -2.465 -7.637 1 94.12 34 LEU B C 1
ATOM 2232 O O . LEU B 1 34 ? 19.906 -2.695 -8.281 1 94.12 34 LEU B O 1
ATOM 2236 N N . ILE B 1 35 ? 18.297 -1.286 -7.613 1 92.06 35 ILE B N 1
ATOM 2237 C CA . ILE B 1 35 ? 18.875 -0.139 -8.305 1 92.06 35 ILE B CA 1
ATOM 2238 C C . ILE B 1 35 ? 20.234 0.199 -7.691 1 92.06 35 ILE B C 1
ATOM 2240 O O . ILE B 1 35 ? 21.203 0.451 -8.414 1 92.06 35 ILE B O 1
ATOM 2244 N N . TYR B 1 36 ? 20.344 0.196 -6.371 1 89.5 36 TYR B N 1
ATOM 2245 C CA . TYR B 1 36 ? 21.609 0.451 -5.688 1 89.5 36 TYR B CA 1
ATOM 2246 C C . TYR B 1 36 ? 22.672 -0.552 -6.113 1 89.5 36 TYR B C 1
ATOM 2248 O O . TYR B 1 36 ? 23.828 -0.178 -6.367 1 89.5 36 TYR B O 1
ATOM 2256 N N . TYR B 1 37 ? 22.234 -1.798 -6.137 1 89 37 TYR B N 1
ATOM 2257 C CA . TYR B 1 37 ? 23.156 -2.844 -6.594 1 89 37 TYR B CA 1
ATOM 2258 C C . TYR B 1 37 ? 23.641 -2.564 -8.008 1 89 37 TYR B C 1
ATOM 2260 O O . TYR B 1 37 ? 24.828 -2.643 -8.289 1 89 37 TYR B O 1
ATOM 2268 N N . ALA B 1 38 ? 22.766 -2.148 -8.875 1 87.31 38 ALA B N 1
ATOM 2269 C CA . ALA B 1 38 ? 23.062 -1.965 -10.297 1 87.31 38 ALA B CA 1
ATOM 2270 C C . ALA B 1 38 ? 23.922 -0.718 -10.516 1 87.31 38 ALA B C 1
ATOM 2272 O O . ALA B 1 38 ? 24.797 -0.703 -11.375 1 87.31 38 ALA B O 1
ATOM 2273 N N . VAL B 1 39 ? 23.766 0.331 -9.688 1 82.69 39 VAL B N 1
ATOM 2274 C CA . VAL B 1 39 ? 24.359 1.63 -9.977 1 82.69 39 VAL B CA 1
ATOM 2275 C C . VAL B 1 39 ? 25.594 1.833 -9.109 1 82.69 39 VAL B C 1
ATOM 2277 O O . VAL B 1 39 ? 26.594 2.4 -9.57 1 82.69 39 VAL B O 1
ATOM 2280 N N . ALA B 1 40 ? 25.562 1.372 -7.855 1 79.62 40 ALA B N 1
ATOM 2281 C CA . ALA B 1 40 ? 26.625 1.738 -6.914 1 79.62 40 ALA B CA 1
ATOM 2282 C C . ALA B 1 40 ? 27.578 0.576 -6.691 1 79.62 40 ALA B C 1
ATOM 2284 O O . ALA B 1 40 ? 28.781 0.784 -6.52 1 79.62 40 ALA B O 1
ATOM 2285 N N . ILE B 1 41 ? 27.031 -0.578 -6.586 1 78.31 41 ILE B N 1
ATOM 2286 C CA . ILE B 1 41 ? 27.891 -1.704 -6.223 1 78.31 41 ILE B CA 1
ATOM 2287 C C . ILE B 1 41 ? 28.453 -2.348 -7.48 1 78.31 41 ILE B C 1
ATOM 2289 O O . ILE B 1 41 ? 29.672 -2.562 -7.582 1 78.31 41 ILE B O 1
ATOM 2293 N N . GLY B 1 42 ? 27.688 -2.34 -8.484 1 70.25 42 GLY B N 1
ATOM 2294 C CA . GLY B 1 42 ? 28.141 -2.867 -9.766 1 70.25 42 GLY B CA 1
ATOM 2295 C C . GLY B 1 42 ? 28.281 -4.375 -9.773 1 70.25 42 GLY B C 1
ATOM 2296 O O . GLY B 1 42 ? 28.266 -5.012 -8.711 1 70.25 42 GLY B O 1
ATOM 2297 N N . VAL B 1 43 ? 28.516 -4.953 -10.875 1 61.97 43 VAL B N 1
ATOM 2298 C CA . VAL B 1 43 ? 28.562 -6.375 -11.203 1 61.97 43 VAL B CA 1
ATOM 2299 C C . VAL B 1 43 ? 29.828 -6.992 -10.594 1 61.97 43 VAL B C 1
ATOM 2301 O O . VAL B 1 43 ? 29.859 -8.195 -10.312 1 61.97 43 VAL B O 1
ATOM 2304 N N . ASP B 1 44 ? 30.734 -6.168 -10.352 1 64.69 44 ASP B N 1
ATOM 2305 C CA . ASP B 1 44 ? 32 -6.684 -9.828 1 64.69 44 ASP B CA 1
ATOM 2306 C C . ASP B 1 44 ? 31.953 -6.805 -8.305 1 64.69 44 ASP B C 1
ATOM 2308 O O . ASP B 1 44 ? 33 -7.02 -7.668 1 64.69 44 ASP B O 1
ATOM 2312 N N . ALA B 1 45 ? 30.688 -6.672 -7.863 1 68.25 45 ALA B N 1
ATOM 2313 C CA . ALA B 1 45 ? 30.5 -6.703 -6.414 1 68.25 45 ALA B CA 1
ATOM 2314 C C . ALA B 1 45 ? 30.75 -8.102 -5.863 1 68.25 45 ALA B C 1
ATOM 2316 O O . ALA B 1 45 ? 30.812 -9.078 -6.617 1 68.25 45 ALA B O 1
ATOM 2317 N N . THR B 1 46 ? 30.953 -8.25 -4.52 1 79.81 46 THR B N 1
ATOM 2318 C CA . THR B 1 46 ? 31.125 -9.5 -3.795 1 79.81 46 THR B CA 1
ATOM 2319 C C . THR B 1 46 ? 29.938 -10.422 -4 1 79.81 46 THR B C 1
ATOM 2321 O O . THR B 1 46 ? 28.875 -9.984 -4.43 1 79.81 46 THR B O 1
ATOM 2324 N N . ASP B 1 47 ? 30.109 -11.672 -3.857 1 84.38 47 ASP B N 1
ATOM 2325 C CA . ASP B 1 47 ? 29.062 -12.688 -3.955 1 84.38 47 ASP B CA 1
ATOM 2326 C C . ASP B 1 47 ? 27.875 -12.336 -3.078 1 84.38 47 ASP B C 1
ATOM 2328 O O . ASP B 1 47 ? 26.719 -12.578 -3.461 1 84.38 47 ASP B O 1
ATOM 2332 N N . ARG B 1 48 ? 28.125 -11.625 -2.111 1 85.69 48 ARG B N 1
ATOM 2333 C CA . ARG B 1 48 ? 27.047 -11.336 -1.171 1 85.69 48 ARG B CA 1
ATOM 2334 C C . ARG B 1 48 ? 26.078 -10.297 -1.739 1 85.69 48 ARG B C 1
ATOM 2336 O O . ARG B 1 48 ? 24.875 -10.391 -1.552 1 85.69 48 ARG B O 1
ATOM 2343 N N . TRP B 1 49 ? 26.641 -9.406 -2.377 1 89.06 49 TRP B N 1
ATOM 2344 C CA . TRP B 1 49 ? 25.781 -8.391 -2.98 1 89.06 49 TRP B CA 1
ATOM 2345 C C . TRP B 1 49 ? 24.969 -8.984 -4.121 1 89.06 49 TRP B C 1
ATOM 2347 O O . TRP B 1 49 ? 23.828 -8.57 -4.355 1 89.06 49 TRP B O 1
ATOM 2357 N N . HIS B 1 50 ? 25.562 -9.898 -4.77 1 91.12 50 HIS B N 1
ATOM 2358 C CA . HIS B 1 50 ? 24.797 -10.609 -5.789 1 91.12 50 HIS B CA 1
ATOM 2359 C C . HIS B 1 50 ? 23.609 -11.336 -5.18 1 91.12 50 HIS B C 1
ATOM 2361 O O . HIS B 1 50 ? 22.516 -11.312 -5.738 1 91.12 50 HIS B O 1
ATOM 2367 N N . CYS B 1 51 ? 23.828 -11.898 -4.043 1 94.12 51 CYS B N 1
ATOM 2368 C CA . CYS B 1 51 ? 22.766 -12.609 -3.344 1 94.12 51 CYS B CA 1
ATOM 2369 C C . CYS B 1 51 ? 21.641 -11.656 -2.936 1 94.12 51 CYS B C 1
ATOM 2371 O O . CYS B 1 51 ? 20.469 -12.016 -2.988 1 94.12 51 CYS B O 1
ATOM 2373 N N . VAL B 1 52 ? 22.062 -10.492 -2.545 1 93 52 VAL B N 1
ATOM 2374 C CA . VAL B 1 52 ? 21.062 -9.492 -2.166 1 93 52 VAL B CA 1
ATOM 2375 C C . VAL B 1 52 ? 20.219 -9.117 -3.381 1 93 52 VAL B C 1
ATOM 2377 O O . VAL B 1 52 ? 19 -8.922 -3.266 1 93 52 VAL B O 1
ATOM 2380 N N . ALA B 1 53 ? 20.797 -9.047 -4.48 1 94.12 53 ALA B N 1
ATOM 2381 C CA . ALA B 1 53 ? 20.078 -8.758 -5.711 1 94.12 53 ALA B CA 1
ATOM 2382 C C . ALA B 1 53 ? 19.078 -9.859 -6.035 1 94.12 53 ALA B C 1
ATOM 2384 O O . ALA B 1 53 ? 17.938 -9.586 -6.43 1 94.12 53 ALA B O 1
ATOM 2385 N N . LEU B 1 54 ? 19.484 -11.109 -5.902 1 96.5 54 LEU B N 1
ATOM 2386 C CA . LEU B 1 54 ? 18.578 -12.234 -6.105 1 96.5 54 LEU B CA 1
ATOM 2387 C C . LEU B 1 54 ? 17.375 -12.141 -5.176 1 96.5 54 LEU B C 1
ATOM 2389 O O . LEU B 1 54 ? 16.234 -12.328 -5.613 1 96.5 54 LEU B O 1
ATOM 2393 N N . TRP B 1 55 ? 17.672 -11.844 -3.967 1 97.44 55 TRP B N 1
ATOM 2394 C CA . TRP B 1 55 ? 16.641 -11.719 -2.943 1 97.44 55 TRP B CA 1
ATOM 2395 C C . TRP B 1 55 ? 15.656 -10.617 -3.303 1 97.44 55 TRP B C 1
ATOM 2397 O O . TRP B 1 55 ? 14.445 -10.797 -3.174 1 97.44 55 TRP B O 1
ATOM 2407 N N . SER B 1 56 ? 16.203 -9.539 -3.75 1 97.94 56 SER B N 1
ATOM 2408 C CA . SER B 1 56 ? 15.359 -8.406 -4.109 1 97.94 56 SER B CA 1
ATOM 2409 C C . SER B 1 56 ? 14.445 -8.75 -5.281 1 97.94 56 SER B C 1
ATOM 2411 O O . SER B 1 56 ? 13.266 -8.383 -5.285 1 97.94 56 SER B O 1
ATOM 2413 N N . VAL B 1 57 ? 14.945 -9.414 -6.285 1 98.06 57 VAL B N 1
ATOM 2414 C CA . VAL B 1 57 ? 14.133 -9.82 -7.426 1 98.06 57 VAL B CA 1
ATOM 2415 C C . VAL B 1 57 ? 13.008 -10.742 -6.953 1 98.06 57 VAL B C 1
ATOM 2417 O O . VAL B 1 57 ? 11.859 -10.578 -7.363 1 98.06 57 VAL B O 1
ATOM 2420 N N . TYR B 1 58 ? 13.398 -11.648 -6.121 1 98.62 58 TYR B N 1
ATOM 2421 C CA . TYR B 1 58 ? 12.422 -12.578 -5.555 1 98.62 58 TYR B CA 1
ATOM 2422 C C . TYR B 1 58 ? 11.336 -11.828 -4.801 1 98.62 58 TYR B C 1
ATOM 2424 O O . TYR B 1 58 ? 10.141 -12.086 -4.996 1 98.62 58 TYR B O 1
ATOM 2432 N N . MET B 1 59 ? 11.711 -10.867 -3.938 1 98.75 59 MET B N 1
ATOM 2433 C CA . MET B 1 59 ? 10.758 -10.133 -3.117 1 98.75 59 MET B CA 1
ATOM 2434 C C . MET B 1 59 ? 9.852 -9.258 -3.984 1 98.75 59 MET B C 1
ATOM 2436 O O . MET B 1 59 ? 8.664 -9.109 -3.693 1 98.75 59 MET B O 1
ATOM 2440 N N . ILE B 1 60 ? 10.383 -8.68 -5 1 98.75 60 ILE B N 1
ATOM 2441 C CA . ILE B 1 60 ? 9.594 -7.887 -5.934 1 98.75 60 ILE B CA 1
ATOM 2442 C C . ILE B 1 60 ? 8.555 -8.773 -6.617 1 98.75 60 ILE B C 1
ATOM 2444 O O . ILE B 1 60 ? 7.379 -8.406 -6.711 1 98.75 60 ILE B O 1
ATOM 2448 N N . ALA B 1 61 ? 8.969 -9.922 -7.07 1 98.75 61 ALA B N 1
ATOM 2449 C CA . ALA B 1 61 ? 8.055 -10.867 -7.719 1 98.75 61 ALA B CA 1
ATOM 2450 C C . ALA B 1 61 ? 6.961 -11.312 -6.758 1 98.75 61 ALA B C 1
ATOM 2452 O O . ALA B 1 61 ? 5.797 -11.43 -7.141 1 98.75 61 ALA B O 1
ATOM 2453 N N . LEU B 1 62 ? 7.367 -11.594 -5.551 1 98.56 62 LEU B N 1
ATOM 2454 C CA . LEU B 1 62 ? 6.422 -12.047 -4.539 1 98.56 62 LEU B CA 1
ATOM 2455 C C . LEU B 1 62 ? 5.363 -10.984 -4.266 1 98.56 62 LEU B C 1
ATOM 2457 O O . LEU B 1 62 ? 4.168 -11.281 -4.23 1 98.56 62 LEU B O 1
ATOM 2461 N N . CYS B 1 63 ? 5.797 -9.75 -4.109 1 98.69 63 CYS B N 1
ATOM 2462 C CA . CYS B 1 63 ? 4.863 -8.656 -3.865 1 98.69 63 CYS B CA 1
ATOM 2463 C C . CYS B 1 63 ? 3.949 -8.445 -5.066 1 98.69 63 CYS B C 1
ATOM 2465 O O . CYS B 1 63 ? 2.75 -8.211 -4.906 1 98.69 63 CYS B O 1
ATOM 2467 N N . PHE B 1 64 ? 4.523 -8.508 -6.223 1 98.56 64 PHE B N 1
ATOM 2468 C CA . PHE B 1 64 ? 3.738 -8.344 -7.438 1 98.56 64 PHE B CA 1
ATOM 2469 C C . PHE B 1 64 ? 2.688 -9.438 -7.559 1 98.56 64 PHE B C 1
ATOM 2471 O O . PHE B 1 64 ? 1.556 -9.18 -7.969 1 98.56 64 PHE B O 1
ATOM 2478 N N . PHE B 1 65 ? 3.086 -10.625 -7.238 1 98.38 65 PHE B N 1
ATOM 2479 C CA . PHE B 1 65 ? 2.16 -11.75 -7.293 1 98.38 65 PHE B CA 1
ATOM 2480 C C . PHE B 1 65 ? 0.933 -11.484 -6.43 1 98.38 65 PHE B C 1
ATOM 2482 O O . PHE B 1 65 ? -0.199 -11.555 -6.914 1 98.38 65 PHE B O 1
ATOM 2489 N N . HIS B 1 66 ? 1.14 -11.109 -5.199 1 98.31 66 HIS B N 1
ATOM 2490 C CA . HIS B 1 66 ? 0.041 -10.906 -4.262 1 98.31 66 HIS B CA 1
ATOM 2491 C C . HIS B 1 66 ? -0.82 -9.711 -4.672 1 98.31 66 HIS B C 1
ATOM 2493 O O . HIS B 1 66 ? -2.049 -9.773 -4.594 1 98.31 66 HIS B O 1
ATOM 2499 N N . LEU B 1 67 ? -0.139 -8.68 -5.121 1 98.31 67 LEU B N 1
ATOM 2500 C CA . LEU B 1 67 ? -0.885 -7.496 -5.535 1 98.31 67 LEU B CA 1
ATOM 2501 C C . LEU B 1 67 ? -1.729 -7.789 -6.773 1 98.31 67 LEU B C 1
ATOM 2503 O O . LEU B 1 67 ? -2.896 -7.398 -6.84 1 98.31 67 LEU B O 1
ATOM 2507 N N . SER B 1 68 ? -1.136 -8.469 -7.766 1 97.69 68 SER B N 1
ATOM 2508 C CA . SER B 1 68 ? -1.846 -8.742 -9.008 1 97.69 68 SER B CA 1
ATOM 2509 C C . SER B 1 68 ? -3.047 -9.648 -8.773 1 97.69 68 SER B C 1
ATOM 2511 O O . SER B 1 68 ? -4.102 -9.469 -9.391 1 97.69 68 SER B O 1
ATOM 2513 N N . GLU B 1 69 ? -2.854 -10.617 -7.867 1 97.25 69 GLU B N 1
ATOM 2514 C CA . GLU B 1 69 ? -3.975 -11.492 -7.523 1 97.25 69 GLU B CA 1
ATOM 2515 C C . GLU B 1 69 ? -5.164 -10.68 -7.012 1 97.25 69 GLU B C 1
ATOM 2517 O O . GLU B 1 69 ? -6.285 -10.844 -7.492 1 97.25 69 GLU B O 1
ATOM 2522 N N . PHE B 1 70 ? -4.91 -9.836 -6.133 1 97.81 70 PHE B N 1
ATOM 2523 C CA . PHE B 1 70 ? -5.953 -9.016 -5.531 1 97.81 70 PHE B CA 1
ATOM 2524 C C . PHE B 1 70 ? -6.59 -8.102 -6.574 1 97.81 70 PHE B C 1
ATOM 2526 O O . PHE B 1 70 ? -7.816 -8.008 -6.66 1 97.81 70 PHE B O 1
ATOM 2533 N N . MET B 1 71 ? -5.758 -7.43 -7.367 1 97.56 71 MET B N 1
ATOM 2534 C CA . MET B 1 71 ? -6.238 -6.465 -8.352 1 97.56 71 MET B CA 1
ATOM 2535 C C . MET B 1 71 ? -7.125 -7.145 -9.391 1 97.56 71 MET B C 1
ATOM 2537 O O . MET B 1 71 ? -8.125 -6.57 -9.828 1 97.56 71 MET B O 1
ATOM 2541 N N . LEU B 1 72 ? -6.738 -8.289 -9.781 1 97.19 72 LEU B N 1
ATOM 2542 C CA . LEU B 1 72 ? -7.508 -9.008 -10.797 1 97.19 72 LEU B CA 1
ATOM 2543 C C . LEU B 1 72 ? -8.852 -9.453 -10.234 1 97.19 72 LEU B C 1
ATOM 2545 O O . LEU B 1 72 ? -9.883 -9.344 -10.914 1 97.19 72 LEU B O 1
ATOM 2549 N N . ILE B 1 73 ? -8.859 -9.914 -9.008 1 96.5 73 ILE B N 1
ATOM 2550 C CA . ILE B 1 73 ? -10.125 -10.305 -8.406 1 96.5 73 ILE B CA 1
ATOM 2551 C C . ILE B 1 73 ? -11.008 -9.07 -8.211 1 96.5 73 ILE B C 1
ATOM 2553 O O . ILE B 1 73 ? -12.211 -9.117 -8.492 1 96.5 73 ILE B O 1
ATOM 2557 N N . ALA B 1 74 ? -10.43 -8.023 -7.766 1 97.12 74 ALA B N 1
ATOM 2558 C CA . ALA B 1 74 ? -11.172 -6.777 -7.586 1 97.12 74 ALA B CA 1
ATOM 2559 C C . ALA B 1 74 ? -11.766 -6.297 -8.906 1 97.12 74 ALA B C 1
ATOM 2561 O O . ALA B 1 74 ? -12.844 -5.688 -8.93 1 97.12 74 ALA B O 1
ATOM 2562 N N . SER B 1 75 ? -11.164 -6.609 -9.992 1 96.5 75 SER B N 1
ATOM 2563 C CA . SER B 1 75 ? -11.578 -6.145 -11.312 1 96.5 75 SER B CA 1
ATOM 2564 C C . SER B 1 75 ? -12.68 -7.023 -11.891 1 96.5 75 SER B C 1
ATOM 2566 O O . SER B 1 75 ? -13.648 -6.523 -12.469 1 96.5 75 SER B O 1
ATOM 2568 N N . PHE B 1 76 ? -12.586 -8.344 -11.617 1 94.5 76 PHE B N 1
ATOM 2569 C CA . PHE B 1 76 ? -13.43 -9.234 -12.406 1 94.5 76 PHE B CA 1
ATOM 2570 C C . PHE B 1 76 ? -14.445 -9.938 -11.516 1 94.5 76 PHE B C 1
ATOM 2572 O O . PHE B 1 76 ? -15.43 -10.492 -12.016 1 94.5 76 PHE B O 1
ATOM 2579 N N . ARG B 1 77 ? -14.172 -9.93 -10.219 1 93.62 77 ARG B N 1
ATOM 2580 C CA . ARG B 1 77 ? -15.117 -10.492 -9.258 1 93.62 77 ARG B CA 1
ATOM 2581 C C . ARG B 1 77 ? -15.328 -9.539 -8.086 1 93.62 77 ARG B C 1
ATOM 2583 O O . ARG B 1 77 ? -15.055 -9.891 -6.938 1 93.62 77 ARG B O 1
ATOM 2590 N N . PRO B 1 78 ? -15.875 -8.422 -8.367 1 94.38 78 PRO B N 1
ATOM 2591 C CA . PRO B 1 78 ? -15.977 -7.363 -7.359 1 94.38 78 PRO B CA 1
ATOM 2592 C C . PRO B 1 78 ? -16.844 -7.762 -6.168 1 94.38 78 PRO B C 1
ATOM 2594 O O . PRO B 1 78 ? -16.703 -7.203 -5.078 1 94.38 78 PRO B O 1
ATOM 2597 N N . SER B 1 79 ? -17.688 -8.75 -6.293 1 92.94 79 SER B N 1
ATOM 2598 C CA . SER B 1 79 ? -18.594 -9.148 -5.223 1 92.94 79 SER B CA 1
ATOM 2599 C C . SER B 1 79 ? -17.906 -10.086 -4.238 1 92.94 79 SER B C 1
ATOM 2601 O O . SER B 1 79 ? -18.391 -10.281 -3.117 1 92.94 79 SER B O 1
ATOM 2603 N N . THR B 1 80 ? -16.719 -10.633 -4.633 1 93.25 80 THR B N 1
ATOM 2604 C CA . THR B 1 80 ? -16.125 -11.656 -3.781 1 93.25 80 THR B CA 1
ATOM 2605 C C . THR B 1 80 ? -14.766 -11.203 -3.271 1 93.25 80 THR B C 1
ATOM 2607 O O . THR B 1 80 ? -14.18 -11.852 -2.4 1 93.25 80 THR B O 1
ATOM 2610 N N . VAL B 1 81 ? -14.273 -10.094 -3.779 1 96.19 81 VAL B N 1
ATOM 2611 C CA . VAL B 1 81 ? -12.945 -9.641 -3.4 1 96.19 81 VAL B CA 1
ATOM 2612 C C . VAL B 1 81 ? -12.898 -9.359 -1.899 1 96.19 81 VAL B C 1
ATOM 2614 O O . VAL B 1 81 ? -13.859 -8.828 -1.33 1 96.19 81 VAL B O 1
ATOM 2617 N N . SER B 1 82 ? -11.875 -9.773 -1.274 1 96.75 82 SER B N 1
ATOM 2618 C CA . SER B 1 82 ? -11.617 -9.586 0.15 1 96.75 82 SER B CA 1
ATOM 2619 C C . SER B 1 82 ? -10.125 -9.641 0.457 1 96.75 82 SER B C 1
ATOM 2621 O O . SER B 1 82 ? -9.305 -9.727 -0.456 1 96.75 82 SER B O 1
ATOM 2623 N N . TYR B 1 83 ? -9.773 -9.508 1.706 1 97 83 TYR B N 1
ATOM 2624 C CA . TYR B 1 83 ? -8.391 -9.602 2.152 1 97 83 TYR B CA 1
ATOM 2625 C C . TYR B 1 83 ? -7.754 -10.906 1.699 1 97 83 TYR B C 1
ATOM 2627 O O . TYR B 1 83 ? -6.57 -10.945 1.355 1 97 83 TYR B O 1
ATOM 2635 N N . GLU B 1 84 ? -8.5 -11.969 1.644 1 95.88 84 GLU B N 1
ATOM 2636 C CA . GLU B 1 84 ? -8 -13.289 1.267 1 95.88 84 GLU B CA 1
ATOM 2637 C C . GLU B 1 84 ? -7.543 -13.312 -0.189 1 95.88 84 GLU B C 1
ATOM 2639 O O . GLU B 1 84 ? -6.754 -14.172 -0.585 1 95.88 84 GLU B O 1
ATOM 2644 N N . SER B 1 85 ? -8.047 -12.336 -0.939 1 96.5 85 SER B N 1
ATOM 2645 C CA . SER B 1 85 ? -7.746 -12.297 -2.365 1 96.5 85 SER B CA 1
ATOM 2646 C C . SER B 1 85 ? -6.293 -11.898 -2.613 1 96.5 85 SER B C 1
ATOM 2648 O O . SER B 1 85 ? -5.766 -12.094 -3.709 1 96.5 85 SER B O 1
ATOM 2650 N N . PHE B 1 86 ? -5.652 -11.328 -1.51 1 97.25 86 PHE B N 1
ATOM 2651 C CA . PHE B 1 86 ? -4.219 -11.07 -1.607 1 97.25 86 PHE B CA 1
ATOM 2652 C C . PHE B 1 86 ? -3.43 -12.367 -1.58 1 97.25 86 PHE B C 1
ATOM 2654 O O . PHE B 1 86 ? -2.266 -12.406 -1.985 1 97.25 86 PHE B O 1
ATOM 2661 N N . LEU B 1 87 ? -4.008 -13.422 -1.013 1 95.94 87 LEU B N 1
ATOM 2662 C CA . LEU B 1 87 ? -3.389 -14.727 -0.822 1 95.94 87 LEU B CA 1
ATOM 2663 C C . LEU B 1 87 ? -2.201 -14.625 0.131 1 95.94 87 LEU B C 1
ATOM 2665 O O . LEU B 1 87 ? -1.218 -15.359 -0.021 1 95.94 87 LEU B O 1
ATOM 2669 N N . LEU B 1 88 ? -2.219 -13.617 0.996 1 93.94 88 LEU B N 1
ATOM 2670 C CA . LEU B 1 88 ? -1.166 -13.461 1.992 1 93.94 88 LEU B CA 1
ATOM 2671 C C . LEU B 1 88 ? -1.324 -14.477 3.119 1 93.94 88 LEU B C 1
ATOM 2673 O O . LEU B 1 88 ? -0.336 -14.891 3.727 1 93.94 88 LEU B O 1
ATOM 2677 N N . ASN B 1 89 ? -2.623 -14.781 3.428 1 84.94 89 ASN B N 1
ATOM 2678 C CA . ASN B 1 89 ? -2.932 -15.727 4.488 1 84.94 89 ASN B CA 1
ATOM 2679 C C . ASN B 1 89 ? -3.588 -16.984 3.938 1 84.94 89 ASN B C 1
ATOM 2681 O O . ASN B 1 89 ? -4.559 -17.5 4.512 1 84.94 89 ASN B O 1
ATOM 2685 N N . HIS B 1 90 ? -3.084 -17.422 2.883 1 78.94 90 HIS B N 1
ATOM 2686 C CA . HIS B 1 90 ? -3.621 -18.562 2.141 1 78.94 90 HIS B CA 1
ATOM 2687 C C . HIS B 1 90 ? -3.76 -19.781 3.037 1 78.94 90 HIS B C 1
ATOM 2689 O O . HIS B 1 90 ? -4.832 -20.391 3.109 1 78.94 90 HIS B O 1
ATOM 2695 N N . SER B 1 91 ? -2.545 -20.203 3.754 1 84.12 91 SER B N 1
ATOM 2696 C CA . SER B 1 91 ? -2.541 -21.375 4.637 1 84.12 91 SER B CA 1
ATOM 2697 C C . SER B 1 91 ? -1.288 -21.391 5.504 1 84.12 91 SER B C 1
ATOM 2699 O O . SER B 1 91 ? -0.348 -20.641 5.273 1 84.12 91 SER B O 1
ATOM 2701 N N . LYS B 1 92 ? -1.356 -22.156 6.461 1 90.44 92 LYS B N 1
ATOM 2702 C CA . LYS B 1 92 ? -0.165 -22.359 7.281 1 90.44 92 LYS B CA 1
ATOM 2703 C C . LYS B 1 92 ? 0.971 -22.969 6.461 1 90.44 92 LYS B C 1
ATOM 2705 O O . LYS B 1 92 ? 2.139 -22.625 6.668 1 90.44 92 LYS B O 1
ATOM 2710 N N . GLU B 1 93 ? 0.521 -23.781 5.555 1 89.19 93 GLU B N 1
ATOM 2711 C CA . GLU B 1 93 ? 1.495 -24.422 4.684 1 89.19 93 GLU B CA 1
ATOM 2712 C C . GLU B 1 93 ? 2.223 -23.406 3.811 1 89.19 93 GLU B C 1
ATOM 2714 O O . GLU B 1 93 ? 3.426 -23.531 3.57 1 89.19 93 GLU B O 1
ATOM 2719 N N . TYR B 1 94 ? 1.508 -22.469 3.41 1 92.25 94 TYR B N 1
ATOM 2720 C CA . TYR B 1 94 ? 2.102 -21.422 2.578 1 92.25 94 TYR B CA 1
ATOM 2721 C C . TYR B 1 94 ? 3.156 -20.656 3.35 1 92.25 94 TYR B C 1
ATOM 2723 O O . TYR B 1 94 ? 4.266 -20.438 2.857 1 92.25 94 TYR B O 1
ATOM 2731 N N . HIS B 1 95 ? 2.887 -20.219 4.578 1 94.31 95 HIS B N 1
ATOM 2732 C CA . HIS B 1 95 ? 3.826 -19.469 5.398 1 94.31 95 HIS B CA 1
ATOM 2733 C C . HIS B 1 95 ? 5.051 -20.312 5.75 1 94.31 95 HIS B C 1
ATOM 2735 O O . HIS B 1 95 ? 6.172 -19.797 5.766 1 94.31 95 HIS B O 1
ATOM 2741 N N . LEU B 1 96 ? 4.777 -21.562 6.035 1 94.81 96 LEU B N 1
ATOM 2742 C CA . LEU B 1 96 ? 5.883 -22.469 6.32 1 94.81 96 LEU B CA 1
ATOM 2743 C C . LEU B 1 96 ? 6.809 -22.594 5.113 1 94.81 96 LEU B C 1
ATOM 2745 O O . LEU B 1 96 ? 8.031 -22.578 5.262 1 94.81 96 LEU B O 1
ATOM 2749 N N . ALA B 1 97 ? 6.188 -22.734 3.965 1 95.75 97 ALA B N 1
ATOM 2750 C CA . ALA B 1 97 ? 6.973 -22.812 2.736 1 95.75 97 ALA B CA 1
ATOM 2751 C C . ALA B 1 97 ? 7.832 -21.562 2.549 1 95.75 97 ALA B C 1
ATOM 2753 O O . ALA B 1 97 ? 9.008 -21.656 2.199 1 95.75 97 ALA B O 1
ATOM 2754 N N . LEU B 1 98 ? 7.273 -20.391 2.812 1 96.75 98 LEU B N 1
ATOM 2755 C CA . LEU B 1 98 ? 8.016 -19.141 2.689 1 96.75 98 LEU B CA 1
ATOM 2756 C C . LEU B 1 98 ? 9.203 -19.125 3.648 1 96.75 98 LEU B C 1
ATOM 2758 O O . LEU B 1 98 ? 10.328 -18.844 3.242 1 96.75 98 LEU B O 1
ATOM 2762 N N . VAL B 1 99 ? 8.945 -19.453 4.852 1 97.5 99 VAL B N 1
ATOM 2763 C CA . VAL B 1 99 ? 9.977 -19.391 5.883 1 97.5 99 VAL B CA 1
ATOM 2764 C C . VAL B 1 99 ? 11.102 -20.359 5.555 1 97.5 99 VAL B C 1
ATOM 2766 O O . VAL B 1 99 ? 12.281 -20.016 5.652 1 97.5 99 VAL B O 1
ATOM 2769 N N . VAL B 1 100 ? 10.719 -21.562 5.145 1 98 100 VAL B N 1
ATOM 2770 C CA . VAL B 1 100 ? 11.711 -22.594 4.824 1 98 100 VAL B CA 1
ATOM 2771 C C . VAL B 1 100 ? 12.578 -22.125 3.654 1 98 100 VAL B C 1
ATOM 2773 O O . VAL B 1 100 ? 13.797 -22.297 3.668 1 98 100 VAL B O 1
ATOM 2776 N N . SER B 1 101 ? 11.969 -21.562 2.662 1 98.44 101 SER B N 1
ATOM 2777 C CA . SER B 1 101 ? 12.711 -21.062 1.512 1 98.44 101 SER B CA 1
ATOM 2778 C C . SER B 1 101 ? 13.648 -19.922 1.915 1 98.44 101 SER B C 1
ATOM 2780 O O . SER B 1 101 ? 14.781 -19.859 1.438 1 98.44 101 SER B O 1
ATOM 2782 N N . TRP B 1 102 ? 13.148 -19 2.797 1 98.56 102 TRP B N 1
ATOM 2783 C CA . TRP B 1 102 ? 13.969 -17.875 3.248 1 98.56 102 TRP B CA 1
ATOM 2784 C C . TRP B 1 102 ? 15.148 -18.359 4.078 1 98.56 102 TRP B C 1
ATOM 2786 O O . TRP B 1 102 ? 16.266 -17.859 3.936 1 98.56 102 TRP B O 1
ATOM 2796 N N . VAL B 1 103 ? 14.898 -19.328 4.867 1 98.38 103 VAL B N 1
ATOM 2797 C CA . VAL B 1 103 ? 15.961 -19.891 5.703 1 98.38 103 VAL B CA 1
ATOM 2798 C C . VAL B 1 103 ? 17.016 -20.547 4.82 1 98.38 103 VAL B C 1
ATOM 2800 O O . VAL B 1 103 ? 18.219 -20.328 5.012 1 98.38 103 VAL B O 1
ATOM 2803 N N . GLU B 1 104 ? 16.594 -21.375 3.871 1 98.44 104 GLU B N 1
ATOM 2804 C CA . GLU B 1 104 ? 17.547 -22 2.975 1 98.44 104 GLU B CA 1
ATOM 2805 C C . GLU B 1 104 ? 18.406 -20.953 2.256 1 98.44 104 GLU B C 1
ATOM 2807 O O . GLU B 1 104 ? 19.625 -21.094 2.168 1 98.44 104 GLU B O 1
ATOM 2812 N N . PHE B 1 105 ? 17.797 -19.969 1.794 1 98.31 105 PHE B N 1
ATOM 2813 C CA . PHE B 1 105 ? 18.5 -18.922 1.041 1 98.31 105 PHE B CA 1
ATOM 2814 C C . PHE B 1 105 ? 19.547 -18.234 1.909 1 98.31 105 PHE B C 1
ATOM 2816 O O . PHE B 1 105 ? 20.719 -18.203 1.556 1 98.31 105 PHE B O 1
ATOM 2823 N N . TRP B 1 106 ? 19.125 -17.766 3.016 1 97.5 106 TRP B N 1
ATOM 2824 C CA . TRP B 1 106 ? 20.016 -16.922 3.818 1 97.5 106 TRP B CA 1
ATOM 2825 C C . TRP B 1 106 ? 21.078 -17.766 4.512 1 97.5 106 TRP B C 1
ATOM 2827 O O . TRP B 1 106 ? 22.188 -17.281 4.766 1 97.5 106 TRP B O 1
ATOM 2837 N N . LEU B 1 107 ? 20.719 -19.016 4.797 1 97.38 107 LEU B N 1
ATOM 2838 C CA . LEU B 1 107 ? 21.734 -19.922 5.312 1 97.38 107 LEU B CA 1
ATOM 2839 C C . LEU B 1 107 ? 22.844 -20.141 4.281 1 97.38 107 LEU B C 1
ATOM 2841 O O . LEU B 1 107 ? 24.031 -20.125 4.621 1 97.38 107 LEU B O 1
ATOM 2845 N N . GLN B 1 108 ? 22.484 -20.344 3.078 1 96.88 108 GLN B N 1
ATOM 2846 C CA . GLN B 1 108 ? 23.453 -20.531 2.012 1 96.88 108 GLN B CA 1
ATOM 2847 C C . GLN B 1 108 ? 24.234 -19.266 1.741 1 96.88 108 GLN B C 1
ATOM 2849 O O . GLN B 1 108 ? 25.438 -19.312 1.423 1 96.88 108 GLN B O 1
ATOM 2854 N N . VAL B 1 109 ? 23.609 -18.125 1.84 1 95.69 109 VAL B N 1
ATOM 2855 C CA . VAL B 1 109 ? 24.297 -16.859 1.675 1 95.69 109 VAL B CA 1
ATOM 2856 C C . VAL B 1 109 ? 25.375 -16.719 2.754 1 95.69 109 VAL B C 1
ATOM 2858 O O . VAL B 1 109 ? 26.469 -16.234 2.482 1 95.69 109 VAL B O 1
ATOM 2861 N N . TRP B 1 110 ? 25 -17.156 3.949 1 95.25 110 TRP B N 1
ATOM 2862 C CA . TRP B 1 110 ? 25.906 -17.047 5.082 1 95.25 110 TRP B CA 1
ATOM 2863 C C . TRP B 1 110 ? 27.078 -18.016 4.938 1 95.25 110 TRP B C 1
ATOM 2865 O O . TRP B 1 110 ? 28.219 -17.672 5.234 1 95.25 110 TRP B O 1
ATOM 2875 N N . LEU B 1 111 ? 26.906 -19.172 4.367 1 95.31 111 LEU B N 1
ATOM 2876 C CA . LEU B 1 111 ? 27.906 -20.234 4.348 1 95.31 111 LEU B CA 1
ATOM 2877 C C . LEU B 1 111 ? 28.703 -20.219 3.045 1 95.31 111 LEU B C 1
ATOM 2879 O O . LEU B 1 111 ? 29.922 -20.312 3.059 1 95.31 111 LEU B O 1
ATOM 2883 N N . VAL B 1 112 ? 28.016 -20.172 1.896 1 94 112 VAL B N 1
ATOM 2884 C CA . VAL B 1 112 ? 28.672 -20.312 0.6 1 94 112 VAL B CA 1
ATOM 2885 C C . VAL B 1 112 ? 27.938 -19.453 -0.438 1 94 112 VAL B C 1
ATOM 2887 O O . VAL B 1 112 ? 27.328 -19.984 -1.358 1 94 112 VAL B O 1
ATOM 2890 N N . PRO B 1 113 ? 28.047 -18.188 -0.418 1 93.19 113 PRO B N 1
ATOM 2891 C CA . PRO B 1 113 ? 27.312 -17.281 -1.314 1 93.19 113 PRO B CA 1
ATOM 2892 C C . PRO B 1 113 ? 27.641 -17.531 -2.787 1 93.19 113 PRO B C 1
ATOM 2894 O O . PRO B 1 113 ? 26.828 -17.219 -3.662 1 93.19 113 PRO B O 1
ATOM 2897 N N . SER B 1 114 ? 28.781 -18.094 -3.078 1 90.69 114 SER B N 1
ATOM 2898 C CA . SER B 1 114 ? 29.188 -18.312 -4.461 1 90.69 114 SER B CA 1
ATOM 2899 C C . SER B 1 114 ? 28.266 -19.312 -5.156 1 90.69 114 SER B C 1
ATOM 2901 O O . SER B 1 114 ? 28.188 -19.344 -6.387 1 90.69 114 SER B O 1
ATOM 2903 N N . TRP B 1 115 ? 27.531 -20.141 -4.348 1 90.56 115 TRP B N 1
ATOM 2904 C CA . TRP B 1 115 ? 26.594 -21.141 -4.883 1 90.56 115 TRP B CA 1
ATOM 2905 C C . TRP B 1 115 ? 25.422 -20.453 -5.586 1 90.56 115 TRP B C 1
ATOM 2907 O O . TRP B 1 115 ? 24.734 -21.078 -6.395 1 90.56 115 TRP B O 1
ATOM 2917 N N . LYS B 1 116 ? 25.281 -19.172 -5.344 1 92.94 116 LYS B N 1
ATOM 2918 C CA . LYS B 1 116 ? 24.094 -18.516 -5.855 1 92.94 116 LYS B CA 1
ATOM 2919 C C . LYS B 1 116 ? 24.438 -17.609 -7.039 1 92.94 116 LYS B C 1
ATOM 2921 O O . LYS B 1 116 ? 23.547 -16.938 -7.586 1 92.94 116 LYS B O 1
ATOM 2926 N N . ALA B 1 117 ? 25.672 -17.688 -7.434 1 84.69 117 ALA B N 1
ATOM 2927 C CA . ALA B 1 117 ? 26.172 -16.734 -8.414 1 84.69 117 ALA B CA 1
ATOM 2928 C C . ALA B 1 117 ? 26.109 -17.312 -9.828 1 84.69 117 ALA B C 1
ATOM 2930 O O . ALA B 1 117 ? 26.766 -16.812 -10.734 1 84.69 117 ALA B O 1
ATOM 2931 N N . ASN B 1 118 ? 25.281 -18.281 -10.164 1 91.38 118 ASN B N 1
ATOM 2932 C CA . ASN B 1 118 ? 25.172 -18.844 -11.508 1 91.38 118 ASN B CA 1
ATOM 2933 C C . ASN B 1 118 ? 24.141 -18.109 -12.336 1 91.38 118 ASN B C 1
ATOM 2935 O O . ASN B 1 118 ? 22.938 -18.234 -12.094 1 91.38 118 ASN B O 1
ATOM 2939 N N . PRO B 1 119 ? 24.516 -17.422 -13.336 1 92.38 119 PRO B N 1
ATOM 2940 C CA . PRO B 1 119 ? 23.594 -16.578 -14.109 1 92.38 119 PRO B CA 1
ATOM 2941 C C . PRO B 1 119 ? 22.562 -17.406 -14.875 1 92.38 119 PRO B C 1
ATOM 2943 O O . PRO B 1 119 ? 21.438 -16.938 -15.102 1 92.38 119 PRO B O 1
ATOM 2946 N N . THR B 1 120 ? 22.953 -18.578 -15.281 1 96.44 120 THR B N 1
ATOM 2947 C CA . THR B 1 120 ? 22.016 -19.438 -16 1 96.44 120 THR B CA 1
ATOM 2948 C C . THR B 1 120 ? 20.859 -19.844 -15.109 1 96.44 120 THR B C 1
ATOM 2950 O O . THR B 1 120 ? 19.703 -19.859 -15.539 1 96.44 120 THR B O 1
ATOM 2953 N N . VAL B 1 121 ? 21.188 -20.125 -13.891 1 97.25 121 VAL B N 1
ATOM 2954 C CA . VAL B 1 121 ? 20.156 -20.516 -12.93 1 97.25 121 VAL B CA 1
ATOM 2955 C C . VAL B 1 121 ? 19.234 -19.328 -12.68 1 97.25 121 VAL B C 1
ATOM 2957 O O . VAL B 1 121 ? 18 -19.469 -12.719 1 97.25 121 VAL B O 1
ATOM 2960 N N . PHE B 1 122 ? 19.844 -18.219 -12.523 1 96.81 122 PHE B N 1
ATOM 2961 C CA . PHE B 1 122 ? 19.062 -17.016 -12.273 1 96.81 122 PHE B CA 1
ATOM 2962 C C . PHE B 1 122 ? 18.125 -16.719 -13.445 1 96.81 122 PHE B C 1
ATOM 2964 O O . PHE B 1 122 ? 16.938 -16.5 -13.258 1 96.81 122 PHE B O 1
ATOM 2971 N N . THR B 1 123 ? 18.641 -16.734 -14.625 1 97.81 123 THR B N 1
ATOM 2972 C CA . THR B 1 123 ? 17.859 -16.406 -15.812 1 97.81 123 THR B CA 1
ATOM 2973 C C . THR B 1 123 ? 16.719 -17.422 -16 1 97.81 123 THR B C 1
ATOM 2975 O O . THR B 1 123 ? 15.602 -17.047 -16.328 1 97.81 123 THR B O 1
ATOM 2978 N N . THR B 1 124 ? 17.047 -18.656 -15.773 1 98.31 124 THR B N 1
ATOM 2979 C CA . THR B 1 124 ? 16.031 -19.703 -15.867 1 98.31 124 THR B CA 1
ATOM 2980 C C . THR B 1 124 ? 14.906 -19.438 -14.867 1 98.31 124 THR B C 1
ATOM 2982 O O . THR B 1 124 ? 13.727 -19.547 -15.203 1 98.31 124 THR B O 1
ATOM 2985 N N . GLY B 1 125 ? 15.297 -19.109 -13.656 1 98.69 125 GLY B N 1
ATOM 2986 C CA . GLY B 1 125 ? 14.312 -18.797 -12.633 1 98.69 125 GLY B CA 1
ATOM 2987 C C . GLY B 1 125 ? 13.414 -17.641 -13 1 98.69 125 GLY B C 1
ATOM 2988 O O . GLY B 1 125 ? 12.195 -17.719 -12.852 1 98.69 125 GLY B O 1
ATOM 2989 N N . VAL B 1 126 ? 13.984 -16.578 -13.5 1 98.56 126 VAL B N 1
ATOM 2990 C CA . VAL B 1 126 ? 13.234 -15.383 -13.875 1 98.56 126 VAL B CA 1
ATOM 2991 C C . VAL B 1 126 ? 12.25 -15.719 -14.992 1 98.56 126 VAL B C 1
ATOM 2993 O O . VAL B 1 126 ? 11.094 -15.289 -14.961 1 98.56 126 VAL B O 1
ATOM 2996 N N . VAL B 1 127 ? 12.688 -16.484 -15.922 1 98.75 127 VAL B N 1
ATOM 2997 C CA . VAL B 1 127 ? 11.836 -16.891 -17.031 1 98.75 127 VAL B CA 1
ATOM 2998 C C . VAL B 1 127 ? 10.641 -17.672 -16.516 1 98.75 127 VAL B C 1
ATOM 3000 O O . VAL B 1 127 ? 9.5 -17.453 -16.922 1 98.75 127 VAL B O 1
ATOM 3003 N N . LEU B 1 128 ? 10.898 -18.562 -15.625 1 98.69 128 LEU B N 1
ATOM 3004 C CA . LEU B 1 128 ? 9.836 -19.391 -15.055 1 98.69 128 LEU B CA 1
ATOM 3005 C C . LEU B 1 128 ? 8.852 -18.531 -14.266 1 98.69 128 LEU B C 1
ATOM 3007 O O . LEU B 1 128 ? 7.633 -18.719 -14.367 1 98.69 128 LEU B O 1
ATOM 3011 N N . VAL B 1 129 ? 9.352 -17.625 -13.5 1 98.81 129 VAL B N 1
ATOM 3012 C CA . VAL B 1 129 ? 8.508 -16.75 -12.688 1 98.81 129 VAL B CA 1
ATOM 3013 C C . VAL B 1 129 ? 7.641 -15.883 -13.602 1 98.81 129 VAL B C 1
ATOM 3015 O O . VAL B 1 129 ? 6.434 -15.758 -13.383 1 98.81 129 VAL B O 1
ATOM 3018 N N . VAL B 1 130 ? 8.242 -15.289 -14.625 1 98.69 130 VAL B N 1
ATOM 3019 C CA . VAL B 1 130 ? 7.523 -14.422 -15.547 1 98.69 130 VAL B CA 1
ATOM 3020 C C . VAL B 1 130 ? 6.477 -15.234 -16.312 1 98.69 130 VAL B C 1
ATOM 3022 O O . VAL B 1 130 ? 5.332 -14.805 -16.453 1 98.69 130 VAL B O 1
ATOM 3025 N N . PHE B 1 131 ? 6.918 -16.391 -16.75 1 98.31 131 PHE B N 1
ATOM 3026 C CA . PHE B 1 131 ? 5.996 -17.281 -17.438 1 98.31 131 PHE B CA 1
ATOM 3027 C C . PHE B 1 131 ? 4.82 -17.641 -16.547 1 98.31 131 PHE B C 1
ATOM 3029 O O . PHE B 1 131 ? 3.662 -17.531 -16.953 1 98.31 131 PHE B O 1
ATOM 3036 N N . GLY B 1 132 ? 5.113 -18.094 -15.367 1 98.62 132 GLY B N 1
ATOM 3037 C CA . GLY B 1 132 ? 4.062 -18.453 -14.43 1 98.62 132 GLY B CA 1
ATOM 3038 C C . GLY B 1 132 ? 3.129 -17.312 -14.109 1 98.62 132 GLY B C 1
ATOM 3039 O O . GLY B 1 132 ? 1.907 -17.469 -14.102 1 98.62 132 GLY B O 1
ATOM 3040 N N . GLN B 1 133 ? 3.693 -16.172 -13.867 1 98.5 133 GLN B N 1
ATOM 3041 C CA . GLN B 1 133 ? 2.914 -14.977 -13.57 1 98.5 133 GLN B CA 1
ATOM 3042 C C . GLN B 1 133 ? 1.981 -14.633 -14.727 1 98.5 133 GLN B C 1
ATOM 3044 O O . GLN B 1 133 ? 0.802 -14.336 -14.516 1 98.5 133 GLN B O 1
ATOM 3049 N N . TRP B 1 134 ? 2.449 -14.656 -15.891 1 97.88 134 TRP B N 1
ATOM 3050 C CA . TRP B 1 134 ? 1.661 -14.297 -17.062 1 97.88 134 TRP B CA 1
ATOM 3051 C C . TRP B 1 134 ? 0.544 -15.305 -17.297 1 97.88 134 TRP B C 1
ATOM 3053 O O . TRP B 1 134 ? -0.57 -14.93 -17.672 1 97.88 134 TRP B O 1
ATOM 3063 N N . CYS B 1 135 ? 0.875 -16.578 -17.125 1 97.5 135 CYS B N 1
ATOM 3064 C CA . CYS B 1 135 ? -0.157 -17.594 -17.25 1 97.5 135 CYS B CA 1
ATOM 3065 C C . CYS B 1 135 ? -1.302 -17.328 -16.281 1 97.5 135 CYS B C 1
ATOM 3067 O O . CYS B 1 135 ? -2.471 -17.391 -16.656 1 97.5 135 CYS B O 1
ATOM 3069 N N . ARG B 1 136 ? -0.938 -17.031 -15.133 1 97.19 136 ARG B N 1
ATOM 3070 C CA . ARG B 1 136 ? -1.958 -16.812 -14.109 1 97.19 136 ARG B CA 1
ATOM 3071 C C . ARG B 1 136 ? -2.762 -15.547 -14.398 1 97.19 136 ARG B C 1
ATOM 3073 O O . ARG B 1 136 ? -3.992 -15.555 -14.305 1 97.19 136 ARG B O 1
ATOM 3080 N N . ILE B 1 137 ? -2.105 -14.492 -14.766 1 97.81 137 ILE B N 1
ATOM 3081 C CA . ILE B 1 137 ? -2.785 -13.234 -15.078 1 97.81 137 ILE B CA 1
ATOM 3082 C C . ILE B 1 137 ? -3.742 -13.445 -16.25 1 97.81 137 ILE B C 1
ATOM 3084 O O . ILE B 1 137 ? -4.906 -13.047 -16.188 1 97.81 137 ILE B O 1
ATOM 3088 N N . LEU B 1 138 ? -3.271 -14.117 -17.281 1 97.75 138 LEU B N 1
ATOM 3089 C CA . LEU B 1 138 ? -4.098 -14.367 -18.453 1 97.75 138 LEU B CA 1
ATOM 3090 C C . LEU B 1 138 ? -5.277 -15.273 -18.109 1 97.75 138 LEU B C 1
ATOM 3092 O O . LEU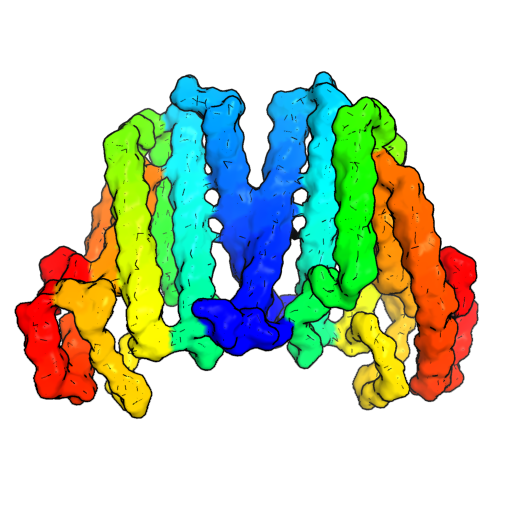 B 1 138 ? -6.371 -15.109 -18.641 1 97.75 138 LEU B O 1
ATOM 3096 N N . ALA B 1 139 ? -5.012 -16.219 -17.266 1 97.81 139 ALA B N 1
ATOM 3097 C CA . ALA B 1 139 ? -6.078 -17.125 -16.844 1 97.81 139 ALA B CA 1
ATOM 3098 C C . ALA B 1 139 ? -7.203 -16.344 -16.156 1 97.81 139 ALA B C 1
ATOM 3100 O O . ALA B 1 139 ? -8.375 -16.5 -16.516 1 97.81 139 ALA B O 1
ATOM 3101 N N . MET B 1 140 ? -6.848 -15.555 -15.25 1 96.75 140 MET B N 1
ATOM 3102 C CA . MET B 1 140 ? -7.832 -14.797 -14.484 1 96.75 140 MET B CA 1
ATOM 3103 C C . MET B 1 140 ? -8.516 -13.75 -15.352 1 96.75 140 MET B C 1
ATOM 3105 O O . MET B 1 140 ? -9.727 -13.547 -15.258 1 96.75 140 MET B O 1
ATOM 3109 N N . TRP B 1 141 ? -7.715 -13.172 -16.203 1 96.19 141 TRP B N 1
ATOM 3110 C CA . TRP B 1 141 ? -8.25 -12.148 -17.094 1 96.19 141 TRP B CA 1
ATOM 3111 C C . TRP B 1 141 ? -9.258 -12.75 -18.062 1 96.19 141 TRP B C 1
ATOM 3113 O O . TRP B 1 141 ? -10.344 -12.195 -18.266 1 96.19 141 TRP B O 1
ATOM 3123 N N . THR B 1 142 ? -8.961 -13.867 -18.609 1 97.12 142 THR B N 1
ATOM 3124 C CA . THR B 1 142 ? -9.805 -14.516 -19.594 1 97.12 142 THR B CA 1
ATOM 3125 C C . THR B 1 142 ? -11.07 -15.086 -18.953 1 97.12 142 THR B C 1
ATOM 3127 O O . THR B 1 142 ? -12.172 -14.914 -19.484 1 97.12 142 THR B O 1
ATOM 3130 N N . ALA B 1 143 ? -10.93 -15.68 -17.828 1 95.75 143 ALA B N 1
ATOM 3131 C CA . ALA B 1 143 ? -12.07 -16.281 -17.156 1 95.75 143 ALA B CA 1
ATOM 3132 C C . ALA B 1 143 ? -12.961 -15.203 -16.531 1 95.75 143 ALA B C 1
ATOM 3134 O O . ALA B 1 143 ? -14.172 -15.398 -16.391 1 95.75 143 ALA B O 1
ATOM 3135 N N . ALA B 1 144 ? -12.273 -14.109 -16.109 1 94 144 ALA B N 1
ATOM 3136 C CA . ALA B 1 144 ? -12.977 -12.969 -15.539 1 94 144 ALA B CA 1
ATOM 3137 C C . ALA B 1 144 ? -13.875 -13.406 -14.383 1 94 144 ALA B C 1
ATOM 3139 O O . ALA B 1 144 ? -13.398 -13.984 -13.406 1 94 144 ALA B O 1
ATOM 3140 N N . SER B 1 145 ? -15.195 -13.312 -14.57 1 92 145 SER B N 1
ATOM 3141 C CA . SER B 1 145 ? -16.125 -13.602 -13.477 1 92 145 SER B CA 1
ATOM 3142 C C . SER B 1 145 ? -16.266 -15.102 -13.258 1 92 145 SER B C 1
ATOM 3144 O O . SER B 1 145 ? -16.781 -15.531 -12.227 1 92 145 SER B O 1
ATOM 3146 N N . ASN B 1 146 ? -15.773 -15.852 -14.18 1 92.81 146 ASN B N 1
ATOM 3147 C CA . ASN B 1 146 ? -15.883 -17.297 -14.055 1 92.81 146 ASN B CA 1
ATOM 3148 C C . ASN B 1 146 ? -14.719 -17.891 -13.258 1 92.81 146 ASN B C 1
ATOM 3150 O O . ASN B 1 146 ? -14.711 -19.078 -12.945 1 92.81 146 ASN B O 1
ATOM 3154 N N . PHE B 1 147 ? -13.812 -17.047 -12.883 1 92.38 147 PHE B N 1
ATOM 3155 C CA . PHE B 1 147 ? -12.656 -17.5 -12.117 1 92.38 147 PHE B CA 1
ATOM 3156 C C . PHE B 1 147 ? -12.961 -17.516 -10.625 1 92.38 147 PHE B C 1
ATOM 3158 O O . PHE B 1 147 ? -13.625 -16.625 -10.109 1 92.38 147 PHE B O 1
ATOM 3165 N N . SER B 1 148 ? -12.43 -18.531 -9.945 1 87.31 148 SER B N 1
ATOM 3166 C CA . SER B 1 148 ? -12.492 -18.625 -8.484 1 87.31 148 SER B CA 1
ATOM 3167 C C . SER B 1 148 ? -11.25 -19.312 -7.926 1 87.31 148 SER B C 1
ATOM 3169 O O . SER B 1 148 ? -10.742 -20.266 -8.516 1 87.31 148 SER B O 1
ATOM 3171 N N . HIS B 1 149 ? -10.828 -18.875 -6.77 1 87.56 149 HIS B N 1
ATOM 3172 C CA . HIS B 1 149 ? -9.719 -19.516 -6.082 1 87.56 149 HIS B CA 1
ATOM 3173 C C . HIS B 1 149 ? -10.148 -20.828 -5.434 1 87.56 149 HIS B C 1
ATOM 3175 O O . HIS B 1 149 ? -9.312 -21.672 -5.105 1 87.56 149 HIS B O 1
ATOM 3181 N N . ARG B 1 150 ? -11.453 -20.938 -5.359 1 82.25 150 ARG B N 1
ATOM 3182 C CA . ARG B 1 150 ? -12.008 -22.125 -4.73 1 82.25 150 ARG B CA 1
ATOM 3183 C C . ARG B 1 150 ? -12.797 -22.969 -5.734 1 82.25 150 ARG B C 1
ATOM 3185 O O . ARG B 1 150 ? -13.422 -22.422 -6.648 1 82.25 150 ARG B O 1
ATOM 3192 N N . ILE B 1 151 ? -12.695 -24.125 -5.414 1 86.44 151 ILE B N 1
ATOM 3193 C CA . ILE B 1 151 ? -13.484 -25.016 -6.25 1 86.44 151 ILE B CA 1
ATOM 3194 C C . ILE B 1 151 ? -14.977 -24.75 -6.027 1 86.44 151 ILE B C 1
ATOM 3196 O O . ILE B 1 151 ? -15.43 -24.672 -4.887 1 86.44 151 ILE B O 1
ATOM 3200 N N . GLU B 1 152 ? -15.547 -24.594 -7.145 1 86.44 152 GLU B N 1
ATOM 3201 C CA . GLU B 1 152 ? -17 -24.406 -7.062 1 86.44 152 GLU B CA 1
ATOM 3202 C C . GLU B 1 152 ? -17.734 -25.734 -7.203 1 86.44 152 GLU B C 1
ATOM 3204 O O . GLU B 1 152 ? -17.656 -26.391 -8.25 1 86.44 152 GLU B O 1
ATOM 3209 N N . TYR B 1 153 ? -18.484 -26.031 -6.203 1 88.62 153 TYR B N 1
ATOM 3210 C CA . TYR B 1 153 ? -19.156 -27.312 -6.172 1 88.62 153 TYR B CA 1
ATOM 3211 C C . TYR B 1 153 ? -20.547 -27.219 -6.785 1 88.62 153 TYR B C 1
ATOM 3213 O O . TYR B 1 153 ? -21.141 -28.234 -7.141 1 88.62 153 TYR B O 1
ATOM 3221 N N . ILE B 1 154 ? -21.016 -26.016 -6.773 1 87.88 154 ILE B N 1
ATOM 3222 C CA . ILE B 1 154 ? -22.344 -25.766 -7.348 1 87.88 154 ILE B CA 1
ATOM 3223 C C . ILE B 1 154 ? -22.203 -24.812 -8.531 1 87.88 154 ILE B C 1
ATOM 3225 O O . ILE B 1 154 ? -21.547 -23.781 -8.438 1 87.88 154 ILE B O 1
ATOM 3229 N N . LYS B 1 155 ? -22.828 -25.234 -9.523 1 87.56 155 LYS B N 1
ATOM 3230 C CA . LYS B 1 155 ? -22.812 -24.391 -10.711 1 87.56 155 LYS B CA 1
ATOM 3231 C C . LYS B 1 155 ? -23.656 -23.125 -10.508 1 87.56 155 LYS B C 1
ATOM 3233 O O . LYS B 1 155 ? -24.859 -23.219 -10.227 1 87.56 155 LYS B O 1
ATOM 3238 N N . ARG B 1 156 ? -22.984 -22.094 -10.789 1 85.31 156 ARG B N 1
ATOM 3239 C CA . ARG B 1 156 ? -23.719 -20.844 -10.758 1 85.31 156 ARG B CA 1
ATOM 3240 C C . ARG B 1 156 ? -24.516 -20.641 -12.039 1 85.31 156 ARG B C 1
ATOM 3242 O O . ARG B 1 156 ? -24.172 -21.203 -13.086 1 85.31 156 ARG B O 1
ATOM 3249 N N . LYS B 1 157 ? -25.531 -19.781 -11.93 1 86 157 LYS B N 1
ATOM 3250 C CA . LYS B 1 157 ? -26.375 -19.516 -13.094 1 86 157 LYS B CA 1
ATOM 3251 C C . LYS B 1 157 ? -25.578 -18.844 -14.203 1 86 157 LYS B C 1
ATOM 3253 O O . LYS B 1 157 ? -25.75 -19.156 -15.383 1 86 157 LYS B O 1
ATOM 3258 N N . GLU B 1 158 ? -24.625 -18.047 -13.844 1 88.5 158 GLU B N 1
ATOM 3259 C CA . GLU B 1 158 ? -23.891 -17.25 -14.828 1 88.5 158 GLU B CA 1
ATOM 3260 C C . GLU B 1 158 ? -22.609 -17.953 -15.258 1 88.5 158 GLU B C 1
ATOM 3262 O O . GLU B 1 158 ? -21.859 -17.422 -16.078 1 88.5 158 GLU B O 1
ATOM 3267 N N . HIS B 1 159 ? -22.484 -19.141 -14.82 1 90.75 159 HIS B N 1
ATOM 3268 C CA . HIS B 1 159 ? -21.234 -19.844 -15.102 1 90.75 159 HIS B CA 1
ATOM 3269 C C . HIS B 1 159 ? -21.203 -20.344 -16.547 1 90.75 159 HIS B C 1
ATOM 3271 O O . HIS B 1 159 ? -22.156 -20.953 -17.031 1 90.75 159 HIS B O 1
ATOM 3277 N N . VAL B 1 160 ? -20.172 -19.953 -17.219 1 93.62 160 VAL B N 1
ATOM 3278 C CA . VAL B 1 160 ? -19.984 -20.438 -18.594 1 93.62 160 VAL B CA 1
ATOM 3279 C C . VAL B 1 160 ? -18.625 -21.109 -18.719 1 93.62 160 VAL B C 1
ATOM 3281 O O . VAL B 1 160 ? -17.656 -20.719 -18.062 1 93.62 160 VAL B O 1
ATOM 3284 N N . LEU B 1 161 ? -18.609 -22.094 -19.5 1 95.69 161 LEU B N 1
ATOM 3285 C CA . LEU B 1 161 ? -17.328 -22.734 -19.797 1 95.69 161 LEU B CA 1
ATOM 3286 C C . LEU B 1 161 ? -16.453 -21.844 -20.672 1 95.69 161 LEU B C 1
ATOM 3288 O O . LEU B 1 161 ? -16.797 -21.578 -21.828 1 95.69 161 LEU B O 1
ATOM 3292 N N . VAL B 1 162 ? -15.398 -21.391 -20.141 1 96.5 162 VAL B N 1
ATOM 3293 C CA . VAL B 1 162 ? -14.5 -20.5 -20.844 1 96.5 162 VAL B CA 1
ATOM 3294 C C . VAL B 1 162 ? -13.523 -21.297 -21.703 1 96.5 162 VAL B C 1
ATOM 3296 O O . VAL B 1 162 ? -12.742 -22.094 -21.188 1 96.5 162 VAL B O 1
ATOM 3299 N N . THR B 1 163 ? -13.539 -21.094 -23.016 1 97.06 163 THR B N 1
ATOM 3300 C CA . THR B 1 163 ? -12.711 -21.906 -23.906 1 97.06 163 THR B CA 1
ATOM 3301 C C . THR B 1 163 ? -11.922 -21.031 -24.875 1 97.06 163 THR B C 1
ATOM 3303 O O . THR B 1 163 ? -11.422 -21.516 -25.891 1 97.06 163 THR B O 1
ATOM 3306 N N . HIS B 1 164 ? -11.836 -19.781 -24.609 1 97.06 164 HIS B N 1
ATOM 3307 C CA . HIS B 1 164 ? -11.109 -18.859 -25.469 1 97.06 164 HIS B CA 1
ATOM 3308 C C . HIS B 1 164 ? -9.859 -18.344 -24.781 1 97.06 164 HIS B C 1
ATOM 3310 O O . HIS B 1 164 ? -9.586 -18.688 -23.625 1 97.06 164 HIS B O 1
ATOM 3316 N N . GLY B 1 165 ? -9.047 -17.578 -25.531 1 97.31 165 GLY B N 1
ATOM 3317 C CA . GLY B 1 165 ? -7.801 -17.094 -24.953 1 97.31 165 GLY B CA 1
ATOM 3318 C C . GLY B 1 165 ? -6.859 -18.219 -24.562 1 97.31 165 GLY B C 1
ATOM 3319 O O . GLY B 1 165 ? -6.625 -19.141 -25.344 1 97.31 165 GLY B O 1
ATOM 3320 N N . ILE B 1 166 ? -6.363 -18.078 -23.344 1 97.88 166 ILE B N 1
ATOM 3321 C CA . ILE B 1 166 ? -5.387 -19.062 -22.875 1 97.88 166 ILE B CA 1
ATOM 3322 C C . ILE B 1 166 ? -6.074 -20.406 -22.656 1 97.88 166 ILE B C 1
ATOM 3324 O O . ILE B 1 166 ? -5.43 -21.453 -22.734 1 97.88 166 ILE B O 1
ATOM 3328 N N . TYR B 1 167 ? -7.355 -20.375 -22.484 1 97.56 167 TYR B N 1
ATOM 3329 C CA . TYR B 1 167 ? -8.125 -21.594 -22.234 1 97.56 167 TYR B CA 1
ATOM 3330 C C . TYR B 1 167 ? -8.328 -22.391 -23.516 1 97.56 167 TYR B C 1
ATOM 3332 O O . TYR B 1 167 ? -8.734 -23.547 -23.484 1 97.56 167 TYR B O 1
ATOM 3340 N N . ARG B 1 168 ? -8.031 -21.766 -24.594 1 97.38 168 ARG B N 1
ATOM 3341 C CA . ARG B 1 168 ? -8.086 -22.484 -25.875 1 97.38 168 ARG B CA 1
ATOM 3342 C C . ARG B 1 168 ? -7.051 -23.609 -25.906 1 97.38 168 ARG B C 1
ATOM 3344 O O . ARG B 1 168 ? -7.223 -24.594 -26.625 1 97.38 168 ARG B O 1
ATOM 3351 N N . PHE B 1 169 ? -6.004 -23.438 -25.062 1 97 169 PHE B N 1
ATOM 3352 C CA . PHE B 1 169 ? -4.867 -24.344 -25.172 1 97 169 PHE B CA 1
ATOM 3353 C C . PHE B 1 169 ? -4.707 -25.156 -23.875 1 97 169 PHE B C 1
ATOM 3355 O O . PHE B 1 169 ? -4.324 -26.328 -23.922 1 97 169 PHE B O 1
ATOM 3362 N N . ILE B 1 170 ? -4.941 -24.484 -22.719 1 97.44 170 ILE B N 1
ATOM 3363 C CA . ILE B 1 170 ? -4.695 -25.062 -21.391 1 97.44 170 ILE B CA 1
ATOM 3364 C C . ILE B 1 170 ? -5.977 -25.031 -20.562 1 97.44 170 ILE B C 1
ATOM 3366 O O . ILE B 1 170 ? -6.57 -23.953 -20.375 1 97.44 170 ILE B O 1
ATOM 3370 N N . ARG B 1 171 ? -6.309 -26.094 -19.969 1 96.25 171 ARG B N 1
ATOM 3371 C CA . ARG B 1 171 ? -7.566 -26.188 -19.234 1 96.25 171 ARG B CA 1
ATOM 3372 C C . ARG B 1 171 ? -7.453 -25.531 -17.859 1 96.25 171 ARG B C 1
ATOM 3374 O O . ARG B 1 171 ? -8.43 -24.984 -17.344 1 96.25 171 ARG B O 1
ATOM 3381 N N . HIS B 1 172 ? -6.262 -25.656 -17.297 1 96.75 172 HIS B N 1
ATOM 3382 C CA . HIS B 1 172 ? -6.035 -25.094 -15.961 1 96.75 172 HIS B CA 1
ATOM 3383 C C . HIS B 1 172 ? -4.82 -24.172 -15.961 1 96.75 172 HIS B C 1
ATOM 3385 O O . HIS B 1 172 ? -3.855 -24.406 -15.227 1 96.75 172 HIS B O 1
ATOM 3391 N N . PRO B 1 173 ? -4.879 -23.125 -16.719 1 97.5 173 PRO B N 1
ATOM 3392 C CA . PRO B 1 173 ? -3.725 -22.234 -16.844 1 97.5 173 PRO B CA 1
ATOM 3393 C C . PRO B 1 173 ? -3.338 -21.562 -15.531 1 97.5 173 PRO B C 1
ATOM 3395 O O . PRO B 1 173 ? -2.166 -21.25 -15.312 1 97.5 173 PRO B O 1
ATOM 3398 N N . SER B 1 174 ? -4.273 -21.297 -14.641 1 97.25 174 SER B N 1
ATOM 3399 C CA . SER B 1 174 ? -3.939 -20.703 -13.344 1 97.25 174 SER B CA 1
ATOM 3400 C C . SER B 1 174 ? -3.072 -21.656 -12.516 1 97.25 174 SER B C 1
ATOM 3402 O O . SER B 1 174 ? -2.146 -21.219 -11.828 1 97.25 174 SER B O 1
ATOM 3404 N N . TYR B 1 175 ? -3.414 -22.953 -12.57 1 97.12 175 TYR B N 1
ATOM 3405 C CA . TYR B 1 175 ? -2.615 -23.953 -11.875 1 97.12 175 TYR B CA 1
ATOM 3406 C C . TYR B 1 175 ? -1.232 -24.094 -12.508 1 97.12 175 TYR B C 1
ATOM 3408 O O . TYR B 1 175 ? -0.233 -24.234 -11.797 1 97.12 175 TYR B O 1
ATOM 3416 N N . THR B 1 176 ? -1.223 -24.078 -13.828 1 97.56 176 THR B N 1
ATOM 3417 C CA . THR B 1 176 ? 0.046 -24.078 -14.547 1 97.56 176 THR B CA 1
ATOM 3418 C C . THR B 1 176 ? 0.915 -22.891 -14.117 1 97.56 176 THR B C 1
ATOM 3420 O O . THR B 1 176 ? 2.102 -23.062 -13.828 1 97.56 176 THR B O 1
ATOM 3423 N N . GLY B 1 177 ? 0.29 -21.766 -14.07 1 98.12 177 GLY B N 1
ATOM 3424 C CA . GLY B 1 177 ? 1.01 -20.578 -13.648 1 98.12 177 GLY B CA 1
ATOM 3425 C C . GLY B 1 177 ? 1.572 -20.688 -12.242 1 98.12 177 GLY B C 1
ATOM 3426 O O . GLY B 1 177 ? 2.746 -20.391 -12.016 1 98.12 177 GLY B O 1
ATOM 3427 N N . TRP B 1 178 ? 0.757 -21.141 -11.328 1 97.12 178 TRP B N 1
ATOM 3428 C CA . TRP B 1 178 ? 1.201 -21.281 -9.945 1 97.12 178 TRP B CA 1
ATOM 3429 C C . TRP B 1 178 ? 2.354 -22.266 -9.836 1 97.12 178 TRP B C 1
ATOM 3431 O O . TRP B 1 178 ? 3.336 -22.016 -9.133 1 97.12 178 TRP B O 1
ATOM 3441 N N . PHE B 1 179 ? 2.242 -23.359 -10.539 1 97.81 179 PHE B N 1
ATOM 3442 C CA . PHE B 1 179 ? 3.262 -24.391 -10.492 1 97.81 179 PHE B CA 1
ATOM 3443 C C . PHE B 1 179 ? 4.617 -23.844 -10.93 1 97.81 179 PHE B C 1
ATOM 3445 O O . PHE B 1 179 ? 5.602 -23.969 -10.195 1 97.81 179 PHE B O 1
ATOM 3452 N N . PHE B 1 180 ? 4.648 -23.141 -12.016 1 98.31 180 PHE B N 1
ATOM 3453 C CA . PHE B 1 180 ? 5.914 -22.656 -12.547 1 98.31 180 PHE B CA 1
ATOM 3454 C C . PHE B 1 180 ? 6.391 -21.422 -11.781 1 98.31 180 PHE B C 1
ATOM 3456 O O . PHE B 1 180 ? 7.594 -21.219 -11.617 1 98.31 180 PHE B O 1
ATOM 3463 N N . TRP B 1 181 ? 5.465 -20.641 -11.297 1 98.5 181 TRP B N 1
ATOM 3464 C CA . TRP B 1 181 ? 5.84 -19.484 -10.484 1 98.5 181 TRP B CA 1
ATOM 3465 C C . TRP B 1 181 ? 6.543 -19.922 -9.203 1 98.5 181 TRP B C 1
ATOM 3467 O O . TRP B 1 181 ? 7.617 -19.406 -8.875 1 98.5 181 TRP B O 1
ATOM 3477 N N . THR B 1 182 ? 5.961 -20.875 -8.484 1 97.81 182 THR B N 1
ATOM 3478 C CA . THR B 1 182 ? 6.531 -21.344 -7.223 1 97.81 182 THR B CA 1
ATOM 3479 C C . THR B 1 182 ? 7.883 -22.016 -7.449 1 97.81 182 THR B C 1
ATOM 3481 O O . THR B 1 182 ? 8.844 -21.734 -6.73 1 97.81 182 THR B O 1
ATOM 3484 N N . MET B 1 183 ? 7.945 -22.828 -8.422 1 98.19 183 MET B N 1
ATOM 3485 C CA . MET B 1 183 ? 9.219 -23.469 -8.773 1 98.19 183 MET B CA 1
ATOM 3486 C C . MET B 1 183 ? 10.258 -22.422 -9.156 1 98.19 183 MET B C 1
ATOM 3488 O O . MET B 1 183 ? 11.375 -22.422 -8.633 1 98.19 183 MET B O 1
ATOM 3492 N N . GLY B 1 184 ? 9.844 -21.547 -10.047 1 98.69 184 GLY B N 1
ATOM 3493 C CA . GLY B 1 184 ? 10.742 -20.5 -10.531 1 98.69 184 GLY B CA 1
ATOM 3494 C C . GLY B 1 184 ? 11.25 -19.578 -9.438 1 98.69 184 GLY B C 1
ATOM 3495 O O . GLY B 1 184 ? 12.398 -19.141 -9.477 1 98.69 184 GLY B O 1
ATOM 3496 N N . SER B 1 185 ? 10.383 -19.266 -8.484 1 98.62 185 SER B N 1
ATOM 3497 C CA . SER B 1 185 ? 10.789 -18.391 -7.383 1 98.62 185 SER B CA 1
ATOM 3498 C C . SER B 1 185 ? 11.945 -18.984 -6.598 1 98.62 185 SER B C 1
ATOM 3500 O O . SER B 1 185 ? 12.844 -18.266 -6.16 1 98.62 185 SER B O 1
ATOM 3502 N N . GLN B 1 186 ? 11.977 -20.312 -6.477 1 98.75 186 GLN B N 1
ATOM 3503 C CA . GLN B 1 186 ? 13.055 -20.969 -5.754 1 98.75 186 GLN B CA 1
ATOM 3504 C C . GLN B 1 186 ? 14.305 -21.094 -6.625 1 98.75 186 GLN B C 1
ATOM 3506 O O . GLN B 1 186 ? 15.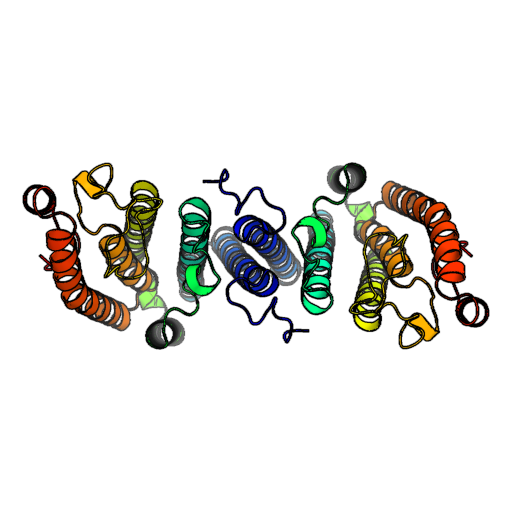43 -21.016 -6.121 1 98.75 186 GLN B O 1
ATOM 3511 N N . VAL B 1 187 ? 14.109 -21.203 -7.926 1 98.62 187 VAL B N 1
ATOM 3512 C CA . VAL B 1 187 ? 15.234 -21.234 -8.844 1 98.62 187 VAL B CA 1
ATOM 3513 C C . VAL B 1 187 ? 15.922 -19.875 -8.875 1 98.62 187 VAL B C 1
ATOM 3515 O O . VAL B 1 187 ? 17.156 -19.781 -8.906 1 98.62 187 VAL B O 1
ATOM 3518 N N . VAL B 1 188 ? 15.133 -18.781 -8.805 1 98.5 188 VAL B N 1
ATOM 3519 C CA . VAL B 1 188 ? 15.688 -17.438 -8.711 1 98.5 188 VAL B CA 1
ATOM 3520 C C . VAL B 1 188 ? 16.609 -17.328 -7.504 1 98.5 188 VAL B C 1
ATOM 3522 O O . VAL B 1 188 ? 17.703 -16.766 -7.598 1 98.5 188 VAL B O 1
ATOM 3525 N N . LEU B 1 189 ? 16.203 -17.953 -6.434 1 98.12 189 LEU B N 1
ATOM 3526 C CA . LEU B 1 189 ? 16.953 -17.906 -5.184 1 98.12 189 LEU B CA 1
ATOM 3527 C C . LEU B 1 189 ? 18.078 -18.938 -5.172 1 98.12 189 LEU B C 1
ATOM 3529 O O . LEU B 1 189 ? 18.859 -19.016 -4.223 1 98.12 189 LEU B O 1
ATOM 3533 N N . ALA B 1 190 ? 18.094 -19.781 -6.207 1 97.94 190 ALA B N 1
ATOM 3534 C CA . ALA B 1 190 ? 19.047 -20.891 -6.27 1 97.94 190 ALA B CA 1
ATOM 3535 C C . ALA B 1 190 ? 18.953 -21.75 -5.016 1 97.94 190 ALA B C 1
ATOM 3537 O O . ALA B 1 190 ? 19.969 -22.078 -4.402 1 97.94 190 ALA B O 1
ATOM 3538 N N . ASN B 1 191 ? 17.719 -22.031 -4.633 1 98.31 191 ASN B N 1
ATOM 3539 C CA . ASN B 1 191 ? 17.438 -22.938 -3.523 1 98.31 191 ASN B CA 1
ATOM 3540 C C . ASN B 1 191 ? 17.203 -24.375 -4.008 1 98.31 191 ASN B C 1
ATOM 3542 O O . ASN B 1 191 ? 16.094 -24.719 -4.418 1 98.31 191 ASN B O 1
ATOM 3546 N N . PRO B 1 192 ? 18.156 -25.203 -3.955 1 97.38 192 PRO B N 1
ATOM 3547 C CA . PRO B 1 192 ? 17.969 -26.547 -4.527 1 97.38 192 PRO B CA 1
ATOM 3548 C C . PRO B 1 192 ? 16.938 -27.375 -3.758 1 97.38 192 PRO B C 1
ATOM 3550 O O . PRO B 1 192 ? 16.109 -28.047 -4.367 1 97.38 192 PRO B O 1
ATOM 3553 N N . LEU B 1 193 ? 16.938 -27.359 -2.449 1 98 193 LEU B N 1
ATOM 3554 C CA . LEU B 1 193 ? 16 -28.141 -1.656 1 98 193 LEU B CA 1
ATOM 3555 C C . LEU B 1 193 ? 14.57 -27.641 -1.842 1 98 193 LEU B C 1
ATOM 3557 O O . LEU B 1 193 ? 13.656 -28.438 -2.07 1 98 193 LEU B O 1
ATOM 3561 N N . CYS B 1 194 ? 14.406 -26.375 -1.818 1 98.44 194 CYS B N 1
ATOM 3562 C CA . CYS B 1 194 ? 13.062 -25.812 -1.933 1 98.44 194 CYS B CA 1
ATOM 3563 C C . CYS B 1 194 ? 12.555 -25.891 -3.367 1 98.44 194 CYS B C 1
ATOM 3565 O O . CYS B 1 194 ? 11.352 -25.984 -3.6 1 98.44 194 CYS B O 1
ATOM 3567 N N . THR B 1 195 ? 13.453 -25.844 -4.305 1 98.38 195 THR B N 1
ATOM 3568 C CA . THR B 1 195 ? 13.008 -26.062 -5.676 1 98.38 195 THR B CA 1
ATOM 3569 C C . THR B 1 195 ? 12.344 -27.438 -5.812 1 98.38 195 THR B C 1
ATOM 3571 O O . THR B 1 195 ? 11.242 -27.547 -6.355 1 98.38 195 THR B O 1
ATOM 3574 N N . LEU B 1 196 ? 12.992 -28.406 -5.266 1 98.12 196 LEU B N 1
ATOM 3575 C CA . LEU B 1 196 ? 12.445 -29.766 -5.312 1 98.12 196 LEU B CA 1
ATOM 3576 C C . LEU B 1 196 ? 11.188 -29.859 -4.449 1 98.12 196 LEU B C 1
ATOM 3578 O O . LEU B 1 196 ? 10.18 -30.438 -4.879 1 98.12 196 LEU B O 1
ATOM 3582 N N . GLY B 1 197 ? 11.289 -29.328 -3.266 1 97.75 197 GLY B N 1
ATOM 3583 C CA . GLY B 1 197 ? 10.164 -29.391 -2.346 1 97.75 197 GLY B CA 1
ATOM 3584 C C . GLY B 1 197 ? 8.938 -28.672 -2.861 1 97.75 197 GLY B C 1
ATOM 3585 O O . GLY B 1 197 ? 7.832 -29.219 -2.842 1 97.75 197 GLY B O 1
ATOM 3586 N N . TYR B 1 198 ? 9.117 -27.438 -3.318 1 97.69 198 TYR B N 1
ATOM 3587 C CA . TYR B 1 198 ? 8.008 -26.656 -3.859 1 97.69 198 TYR B CA 1
ATOM 3588 C C . TYR B 1 198 ? 7.383 -27.359 -5.059 1 97.69 198 TYR B C 1
ATOM 3590 O O . TYR B 1 198 ? 6.156 -27.406 -5.188 1 97.69 198 TYR B O 1
ATOM 3598 N N . SER B 1 199 ? 8.227 -27.859 -5.922 1 96.81 199 SER B N 1
ATOM 3599 C CA . SER B 1 199 ? 7.738 -28.562 -7.109 1 96.81 199 SER B CA 1
ATOM 3600 C C . SER B 1 199 ? 6.918 -29.781 -6.734 1 96.81 199 SER B C 1
ATOM 3602 O O . SER B 1 199 ? 5.82 -29.984 -7.258 1 96.81 199 SER B O 1
ATOM 3604 N N . PHE B 1 200 ? 7.434 -30.5 -5.797 1 96.69 200 PHE B N 1
ATOM 3605 C CA . PHE B 1 200 ? 6.758 -31.734 -5.402 1 96.69 200 PHE B CA 1
ATOM 3606 C C . PHE B 1 200 ? 5.441 -31.422 -4.703 1 96.69 200 PHE B C 1
ATOM 3608 O O . PHE B 1 200 ? 4.414 -32.031 -5.008 1 96.69 200 PHE B O 1
ATOM 3615 N N . VAL B 1 201 ? 5.477 -30.516 -3.781 1 95.69 201 VAL B N 1
ATOM 3616 C CA . VAL B 1 201 ? 4.293 -30.188 -2.998 1 95.69 201 VAL B CA 1
ATOM 3617 C C . VAL B 1 201 ? 3.217 -29.594 -3.91 1 95.69 201 VAL B C 1
ATOM 3619 O O . VAL B 1 201 ? 2.049 -29.984 -3.836 1 95.69 201 VAL B O 1
ATOM 3622 N N . SER B 1 202 ? 3.596 -28.672 -4.773 1 95.12 202 SER B N 1
ATOM 3623 C CA . SER B 1 202 ? 2.639 -28.078 -5.703 1 95.12 202 SER B CA 1
ATOM 3624 C C . SER B 1 202 ? 2.078 -29.125 -6.664 1 95.12 202 SER B C 1
ATOM 3626 O O . SER B 1 202 ? 0.873 -29.156 -6.914 1 95.12 202 SER B O 1
ATOM 3628 N N . TRP B 1 203 ? 2.951 -29.984 -7.156 1 95.94 203 TRP B N 1
ATOM 3629 C CA . TRP B 1 203 ? 2.529 -31.031 -8.078 1 95.94 203 TRP B CA 1
ATOM 3630 C C . TRP B 1 203 ? 1.545 -31.984 -7.398 1 95.94 203 TRP B C 1
ATOM 3632 O O . TRP B 1 203 ? 0.502 -32.312 -7.969 1 95.94 203 TRP B O 1
ATOM 3642 N N . SER B 1 204 ? 1.875 -32.344 -6.227 1 95.94 204 SER B N 1
ATOM 3643 C CA . SER B 1 204 ? 1.014 -33.25 -5.473 1 95.94 204 SER B CA 1
ATOM 3644 C C . SER B 1 204 ? -0.35 -32.625 -5.207 1 95.94 204 SER B C 1
ATOM 3646 O O . SER B 1 204 ? -1.378 -33.312 -5.293 1 95.94 204 SER B O 1
ATOM 3648 N N . PHE B 1 205 ? -0.324 -31.438 -4.895 1 93.56 205 PHE B N 1
ATOM 3649 C CA . PHE B 1 205 ? -1.557 -30.703 -4.66 1 93.56 205 PHE B CA 1
ATOM 3650 C C . PHE B 1 205 ? -2.441 -30.703 -5.898 1 93.56 205 PHE B C 1
ATOM 3652 O O . PHE B 1 205 ? -3.635 -31 -5.816 1 93.56 205 PHE B O 1
ATOM 3659 N N . PHE B 1 206 ? -1.902 -30.438 -7.066 1 95.38 206 PHE B N 1
ATOM 3660 C CA . PHE B 1 206 ? -2.689 -30.344 -8.289 1 95.38 206 PHE B CA 1
ATOM 3661 C C . PHE B 1 206 ? -3.08 -31.719 -8.797 1 95.38 206 PHE B C 1
ATOM 3663 O O . PHE B 1 206 ? -4.137 -31.891 -9.414 1 95.38 206 PHE B O 1
ATOM 3670 N N . ARG B 1 207 ? -2.219 -32.688 -8.531 1 95.19 207 ARG B N 1
ATOM 3671 C CA . ARG B 1 207 ? -2.523 -34.062 -8.906 1 95.19 207 ARG B CA 1
ATOM 3672 C C . ARG B 1 207 ? -3.828 -34.531 -8.266 1 95.19 207 ARG B C 1
ATOM 3674 O O . ARG B 1 207 ? -4.594 -35.281 -8.875 1 95.19 207 ARG B O 1
ATOM 3681 N N . ASP B 1 208 ? -4.078 -34 -7.137 1 94.38 208 ASP B N 1
ATOM 3682 C CA . ASP B 1 208 ? -5.293 -34.375 -6.418 1 94.38 208 ASP B CA 1
ATOM 3683 C C . ASP B 1 208 ? -6.445 -33.438 -6.781 1 94.38 208 ASP B C 1
ATOM 3685 O O . ASP B 1 208 ? -7.578 -33.875 -6.973 1 94.38 208 ASP B O 1
ATOM 3689 N N . ARG B 1 209 ? -6.219 -32.219 -6.992 1 94.25 209 ARG B N 1
ATOM 3690 C CA . ARG B 1 209 ? -7.23 -31.188 -7.145 1 94.25 209 ARG B CA 1
ATOM 3691 C C . ARG B 1 209 ? -7.809 -31.188 -8.555 1 94.25 209 ARG B C 1
ATOM 3693 O O . ARG B 1 209 ? -9.023 -31.047 -8.734 1 94.25 209 ARG B O 1
ATOM 3700 N N . VAL B 1 210 ? -6.996 -31.375 -9.531 1 95.31 210 VAL B N 1
ATOM 3701 C CA . VAL B 1 210 ? -7.383 -31.188 -10.922 1 95.31 210 VAL B CA 1
ATOM 3702 C C . VAL B 1 210 ? -8.414 -32.25 -11.32 1 95.31 210 VAL B C 1
ATOM 3704 O O . VAL B 1 210 ? -9.469 -31.922 -11.859 1 95.31 210 VAL B O 1
ATOM 3707 N N . PRO B 1 211 ? -8.195 -33.562 -10.977 1 94.19 211 PRO B N 1
ATOM 3708 C CA . PRO B 1 211 ? -9.211 -34.562 -11.328 1 94.19 211 PRO B CA 1
ATOM 3709 C C . PRO B 1 211 ? -10.555 -34.281 -10.664 1 94.19 211 PRO B C 1
ATOM 3711 O O . PRO B 1 211 ? -11.602 -34.5 -11.281 1 94.19 211 PRO B O 1
ATOM 3714 N N . TYR B 1 212 ? -10.5 -33.875 -9.508 1 93.62 212 TYR B N 1
ATOM 3715 C CA . TYR B 1 212 ? -11.727 -33.562 -8.797 1 93.62 212 TYR B CA 1
ATOM 3716 C C . TYR B 1 212 ? -12.477 -32.406 -9.477 1 93.62 212 TYR B C 1
ATOM 3718 O O . TYR B 1 212 ? -13.688 -32.5 -9.703 1 93.62 212 TYR B O 1
ATOM 3726 N N . GLU B 1 213 ? -11.836 -31.375 -9.828 1 94 213 GLU B N 1
ATOM 3727 C CA . GLU B 1 213 ? -12.43 -30.219 -10.5 1 94 213 GLU B CA 1
ATOM 3728 C C . GLU B 1 213 ? -12.953 -30.594 -11.883 1 94 213 GLU B C 1
ATOM 3730 O O . GLU B 1 213 ? -14.008 -30.125 -12.305 1 94 213 GLU B O 1
ATOM 3735 N N . GLU B 1 214 ? -12.227 -31.484 -12.562 1 94.62 214 GLU B N 1
ATOM 3736 C CA . GLU B 1 214 ? -12.648 -31.953 -13.883 1 94.62 214 GLU B CA 1
ATOM 3737 C C . GLU B 1 214 ? -13.953 -32.75 -13.805 1 94.62 214 GLU B C 1
ATOM 3739 O O . GLU B 1 214 ? -14.812 -32.625 -14.68 1 94.62 214 GLU B O 1
ATOM 3744 N N . HIS B 1 215 ? -14.047 -33.469 -12.742 1 95 215 HIS B N 1
ATOM 3745 C CA . HIS B 1 215 ? -15.273 -34.219 -12.531 1 95 215 HIS B CA 1
ATOM 3746 C C . HIS B 1 215 ? -16.469 -33.281 -12.383 1 95 215 HIS B C 1
ATOM 3748 O O . HIS B 1 215 ? -17.516 -33.531 -12.984 1 95 215 HIS B O 1
ATOM 3754 N N . LEU B 1 216 ? -16.297 -32.25 -11.625 1 94.62 216 LEU B N 1
ATOM 3755 C CA . LEU B 1 216 ? -17.359 -31.266 -11.43 1 94.62 216 LEU B CA 1
ATOM 3756 C C . LEU B 1 216 ? -17.672 -30.531 -12.727 1 94.62 216 LEU B C 1
ATOM 3758 O O . LEU B 1 216 ? -18.828 -30.266 -13.039 1 94.62 216 LEU B O 1
ATOM 3762 N N . LEU B 1 217 ? -16.656 -30.219 -13.531 1 95.06 217 LEU B N 1
ATOM 3763 C CA . LEU B 1 217 ? -16.828 -29.469 -14.773 1 95.06 217 LEU B CA 1
ATOM 3764 C C . LEU B 1 217 ? -17.609 -30.312 -15.789 1 95.06 217 LEU B C 1
ATOM 3766 O O . LEU B 1 217 ? -18.406 -29.781 -16.562 1 95.06 217 LEU B O 1
ATOM 3770 N N . VAL B 1 218 ? -17.391 -31.609 -15.734 1 95.75 218 VAL B N 1
ATOM 3771 C CA . VAL B 1 218 ? -18.156 -32.5 -16.594 1 95.75 218 VAL B CA 1
ATOM 3772 C C . VAL B 1 218 ? -19.625 -32.5 -16.188 1 95.75 218 VAL B C 1
ATOM 3774 O O . VAL B 1 218 ? -20.516 -32.562 -17.031 1 95.75 218 VAL B O 1
ATOM 3777 N N . GLN B 1 219 ? -19.844 -32.406 -14.883 1 95.19 219 GLN B N 1
ATOM 3778 C CA . GLN B 1 219 ? -21.203 -32.344 -14.383 1 95.19 219 GLN B CA 1
ATOM 3779 C C . GLN B 1 219 ? -21.875 -31.016 -14.727 1 95.19 219 GLN B C 1
ATOM 3781 O O . GLN B 1 219 ? -23.062 -30.969 -15.055 1 95.19 219 GLN B O 1
ATOM 3786 N N . PHE B 1 220 ? -21.109 -29.938 -14.633 1 94.88 220 PHE B N 1
ATOM 3787 C CA . PHE B 1 220 ? -21.625 -28.609 -14.914 1 94.88 220 PHE B CA 1
ATOM 3788 C C . PHE B 1 220 ? -21.891 -28.422 -16.406 1 94.88 220 PHE B C 1
ATOM 3790 O O . PHE B 1 220 ? -22.844 -27.75 -16.797 1 94.88 220 PHE B O 1
ATOM 3797 N N . PHE B 1 221 ? -21.031 -29.062 -17.219 1 95.81 221 PHE B N 1
ATOM 3798 C CA . PHE B 1 221 ? -21.094 -28.906 -18.656 1 95.81 221 PHE B CA 1
ATOM 3799 C C . PHE B 1 221 ? -20.938 -30.25 -19.359 1 95.81 221 PHE B C 1
ATOM 3801 O O . PHE B 1 221 ? -19.984 -30.453 -20.109 1 95.81 221 PHE B O 1
ATOM 3808 N N . PRO B 1 222 ? -21.875 -31.078 -19.281 1 94.88 222 PRO B N 1
ATOM 3809 C CA . PRO B 1 222 ? -21.766 -32.469 -19.734 1 94.88 222 PRO B CA 1
ATOM 3810 C C . PRO B 1 222 ? -21.547 -32.594 -21.234 1 94.88 222 PRO B C 1
ATOM 3812 O O . PRO B 1 222 ? -20.891 -33.5 -21.703 1 94.88 222 PRO B O 1
ATOM 3815 N N . ASP B 1 223 ? -22.031 -31.656 -21.984 1 95.19 223 ASP B N 1
ATOM 3816 C CA . ASP B 1 223 ? -21.953 -31.766 -23.438 1 95.19 223 ASP B CA 1
ATOM 3817 C C . ASP B 1 223 ? -20.703 -31.062 -23.969 1 95.19 223 ASP B C 1
ATOM 3819 O O . ASP B 1 223 ? -20.047 -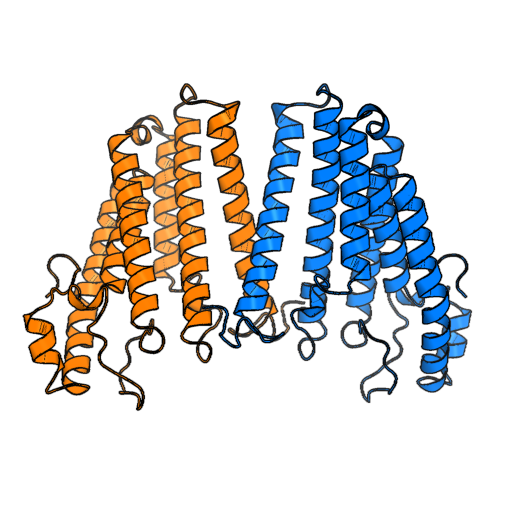31.547 -24.891 1 95.19 223 ASP B O 1
ATOM 3823 N N . GLU B 1 224 ? -20.281 -30.031 -23.344 1 96.12 224 GLU B N 1
ATOM 3824 C CA . GLU B 1 224 ? -19.25 -29.156 -23.875 1 96.12 224 GLU B CA 1
ATOM 3825 C C . GLU B 1 224 ? -17.875 -29.547 -23.328 1 96.12 224 GLU B C 1
ATOM 3827 O O . GLU B 1 224 ? -16.875 -29.5 -24.062 1 96.12 224 GLU B O 1
ATOM 3832 N N . TYR B 1 225 ? -17.875 -29.922 -22.094 1 96.44 225 TYR B N 1
ATOM 3833 C CA . TYR B 1 225 ? -16.594 -30.062 -21.422 1 96.44 225 TYR B CA 1
ATOM 3834 C C . TYR B 1 225 ? -15.797 -31.234 -22 1 96.44 225 TYR B C 1
ATOM 3836 O O . TYR B 1 225 ? -14.586 -31.125 -22.203 1 96.44 225 TYR B O 1
ATOM 3844 N N . PRO B 1 226 ? -16.406 -32.406 -22.25 1 96.44 226 PRO B N 1
ATOM 3845 C CA . PRO B 1 226 ? -15.641 -33.5 -22.812 1 96.44 226 PRO B CA 1
ATOM 3846 C C . PRO B 1 226 ? -14.984 -33.156 -24.141 1 96.44 226 PRO B C 1
ATOM 3848 O O . PRO B 1 226 ? -13.828 -33.531 -24.375 1 96.44 226 PRO B O 1
ATOM 3851 N N . GLN B 1 227 ? -15.633 -32.438 -24.953 1 96.44 227 GLN B N 1
ATOM 3852 C CA . GLN B 1 227 ? -15.062 -32 -26.219 1 96.44 227 GLN B CA 1
ATOM 3853 C C . GLN B 1 227 ? -13.922 -31.016 -26 1 96.44 227 GLN B C 1
ATOM 3855 O O . GLN B 1 227 ? -12.898 -31.078 -26.688 1 96.44 227 GLN B O 1
ATOM 3860 N N . TYR B 1 228 ? -14.211 -30.203 -25.078 1 96.69 228 TYR B N 1
ATOM 3861 C CA . TYR B 1 228 ? -13.195 -29.219 -24.719 1 96.69 228 TYR B CA 1
ATOM 3862 C C . TYR B 1 228 ? -11.938 -29.891 -24.188 1 96.69 228 TYR B C 1
ATOM 3864 O O . TYR B 1 228 ? -10.82 -29.531 -24.578 1 96.69 228 TYR B O 1
ATOM 3872 N N . ARG B 1 229 ? -12.07 -30.875 -23.375 1 95.81 229 ARG B N 1
ATOM 3873 C CA . ARG B 1 229 ? -10.969 -31.594 -22.75 1 95.81 229 ARG B CA 1
ATOM 3874 C C . ARG B 1 229 ? -10.125 -32.312 -23.797 1 95.81 229 ARG B C 1
ATOM 3876 O O . ARG B 1 229 ? -8.906 -32.406 -23.656 1 95.81 229 ARG B O 1
ATOM 3883 N N . GLN B 1 230 ? -10.688 -32.688 -24.875 1 95 230 GLN B N 1
ATOM 3884 C CA . GLN B 1 230 ? -10.008 -33.469 -25.906 1 95 230 GLN B CA 1
ATOM 3885 C C . GLN B 1 230 ? -9.055 -32.594 -26.719 1 95 230 GLN B C 1
ATOM 3887 O O . GLN B 1 230 ? -8.055 -33.062 -27.25 1 95 230 GLN B O 1
ATOM 3892 N N . ARG B 1 231 ? -9.273 -31.344 -26.75 1 95.19 231 ARG B N 1
ATOM 3893 C CA . ARG B 1 231 ? -8.492 -30.484 -27.625 1 95.19 231 ARG B CA 1
ATOM 3894 C C . ARG B 1 231 ? -7.547 -29.594 -26.812 1 95.19 231 ARG B C 1
ATOM 3896 O O . ARG B 1 231 ? -6.969 -28.641 -27.359 1 95.19 231 ARG B O 1
ATOM 3903 N N . THR B 1 232 ? -7.547 -29.812 -25.578 1 96.06 232 THR B N 1
ATOM 3904 C CA . THR B 1 232 ? -6.699 -29 -24.703 1 96.06 232 THR B CA 1
ATOM 3905 C C . THR B 1 232 ? -5.828 -29.875 -23.812 1 96.06 232 THR B C 1
ATOM 3907 O O . THR B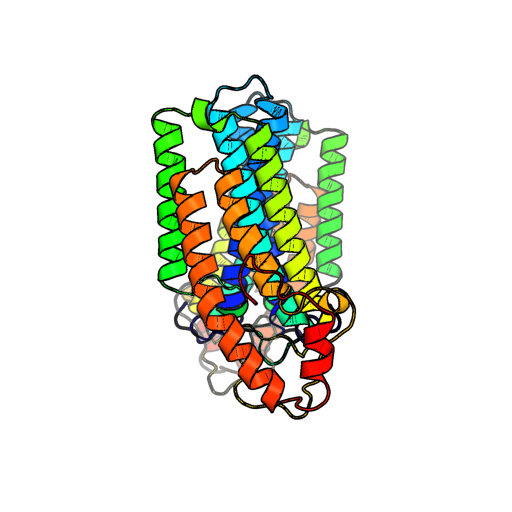 1 232 ? -6.078 -31.078 -23.688 1 96.06 232 THR B O 1
ATOM 3910 N N . ILE B 1 233 ? -4.793 -29.312 -23.281 1 95.94 233 ILE B N 1
ATOM 3911 C CA . ILE B 1 233 ? -3.973 -29.984 -22.281 1 95.94 233 ILE B CA 1
ATOM 3912 C C . ILE B 1 233 ? -4.297 -29.453 -20.891 1 95.94 233 ILE B C 1
ATOM 3914 O O . ILE B 1 233 ? -4.805 -28.328 -20.75 1 95.94 233 ILE B O 1
ATOM 3918 N N . SER B 1 234 ? -4.031 -30.188 -19.844 1 94.38 234 SER B N 1
ATOM 3919 C CA . SER B 1 234 ? -4.301 -29.766 -18.469 1 94.38 234 SER B CA 1
ATOM 3920 C C . SER B 1 234 ? -3.391 -28.609 -18.062 1 94.38 234 SER B C 1
ATOM 3922 O O . SER B 1 234 ? -3.83 -27.672 -17.406 1 94.38 234 SER B O 1
ATOM 3924 N N . GLY B 1 235 ? -1.961 -28.703 -18.531 1 93.06 235 GLY B N 1
ATOM 3925 C CA . GLY B 1 235 ? -0.987 -27.656 -18.266 1 93.06 235 GLY B CA 1
ATOM 3926 C C . GLY B 1 235 ? 0.039 -28.047 -17.219 1 93.06 235 GLY B C 1
ATOM 3927 O O . GLY B 1 235 ? 1.238 -27.828 -17.406 1 93.06 235 GLY B O 1
ATOM 3928 N N . VAL B 1 236 ? -0.402 -28.656 -16.078 1 92.38 236 VAL B N 1
ATOM 3929 C CA . VAL B 1 236 ? 0.523 -29.141 -15.055 1 92.38 236 VAL B CA 1
ATOM 3930 C C . VAL B 1 236 ? 1.16 -30.453 -15.508 1 92.38 236 VAL B C 1
ATOM 3932 O O . VAL B 1 236 ? 0.462 -31.375 -15.938 1 92.38 236 VAL B O 1
ATOM 3935 N N . PRO B 1 237 ? 2.443 -30.5 -15.406 1 91.25 237 PRO B N 1
ATOM 3936 C CA . PRO B 1 237 ? 3.129 -31.688 -15.906 1 91.25 237 PRO B CA 1
ATOM 3937 C C . PRO B 1 237 ? 2.617 -32.969 -15.258 1 91.25 237 PRO B C 1
ATOM 3939 O O . PRO B 1 237 ? 2.475 -33.062 -14.039 1 91.25 237 PRO B O 1
ATOM 3942 N N . PHE B 1 238 ? 2.195 -33.906 -16.031 1 88.56 238 PHE B N 1
ATOM 3943 C CA . PHE B 1 238 ? 1.836 -35.281 -15.641 1 88.56 238 PHE B CA 1
ATOM 3944 C C . PHE B 1 238 ? 0.477 -35.312 -14.953 1 88.56 238 PHE B C 1
ATOM 3946 O O . PHE B 1 238 ? 0.142 -36.281 -14.266 1 88.56 238 PHE B O 1
ATOM 3953 N N . VAL B 1 239 ? -0.173 -34.219 -14.977 1 86.31 239 VAL B N 1
ATOM 3954 C CA . VAL B 1 239 ? -1.543 -34.188 -14.477 1 86.31 239 VAL B CA 1
ATOM 3955 C C . VAL B 1 239 ? -2.518 -34.125 -15.656 1 86.31 239 VAL B C 1
ATOM 3957 O O . VAL B 1 239 ? -2.412 -33.25 -16.516 1 86.31 239 VAL B O 1
ATOM 3960 N N . ARG B 1 240 ? -3.35 -35.125 -15.789 1 82.25 240 ARG B N 1
ATOM 3961 C CA . ARG B 1 240 ? -4.223 -35.25 -16.953 1 82.25 240 ARG B CA 1
ATOM 3962 C C . ARG B 1 240 ? -5.672 -34.938 -16.578 1 82.25 240 ARG B C 1
ATOM 3964 O O . ARG B 1 240 ? -6.094 -35.188 -15.453 1 82.25 240 ARG B O 1
#

Solvent-accessible surface area (backbone atoms only — not comparable to full-atom values): 24184 Å² total; per-residue (Å²): 99,72,78,22,61,17,47,68,37,56,74,14,61,41,38,37,24,50,54,25,17,49,38,20,22,54,26,24,39,25,51,47,48,39,48,44,42,64,71,71,54,35,89,86,41,57,49,60,57,54,50,50,40,36,50,22,53,45,46,33,51,53,32,48,50,29,51,50,46,28,52,51,34,19,30,37,35,57,90,70,49,38,49,68,40,32,53,80,78,71,45,72,64,55,54,49,51,51,50,53,44,52,49,53,39,52,51,38,51,72,74,48,29,69,76,57,67,48,64,67,49,34,52,53,8,50,50,30,27,54,50,10,49,48,34,28,50,46,33,44,60,64,38,27,68,62,50,66,98,57,86,71,89,64,81,54,91,84,59,64,89,72,57,54,76,64,34,45,50,20,71,35,33,44,58,28,7,50,47,34,24,54,25,12,50,24,30,35,50,54,30,69,69,46,25,52,48,44,40,50,54,47,48,54,51,45,56,58,48,49,50,54,52,50,54,48,44,37,68,72,30,64,79,55,38,62,60,50,54,72,66,32,42,41,61,42,88,96,38,117,98,71,79,21,60,18,47,68,37,55,74,15,62,41,37,38,24,51,54,25,16,49,39,20,22,54,26,24,41,25,50,48,49,38,49,44,41,65,72,72,56,34,88,86,42,58,50,59,56,53,50,51,41,36,50,21,54,45,48,34,50,52,32,48,50,28,50,50,46,27,51,51,34,18,31,37,34,57,89,70,51,37,48,68,42,32,53,81,75,72,45,71,65,54,54,50,52,50,50,52,45,51,47,54,39,53,51,39,51,72,74,47,28,68,75,58,67,47,64,67,49,34,52,52,8,50,50,30,27,52,50,9,48,49,34,27,51,46,34,44,60,66,38,29,67,64,51,66,98,55,87,72,89,63,80,54,91,83,60,63,90,70,58,55,76,64,35,47,52,21,70,35,33,44,58,27,7,50,47,34,24,54,26,12,48,24,31,36,51,54,28,68,68,46,25,52,48,44,40,49,53,48,48,53,52,45,58,57,48,50,51,56,51,51,54,49,44,35,68,72,31,63,78,56,37,60,60,51,55,72,67,32,42,42,61,40,86,95,38,116

Radius of gyration: 27.07 Å; Cα contacts (8 Å, |Δi|>4): 684; chains: 2; bounding box: 59×70×57 Å

pLDDT: mean 94.26, std 6.11, range [60.69, 98.81]

Nearest PDB structures (foldseek):
  5v7p-assembly1_A  TM=9.566E-01  e=1.476E-14  Tribolium castaneum
  5vg9-assembly1_A  TM=9.563E-01  e=4.478E-14  Tribolium castaneum
  4a2n-assembly1_B  TM=6.357E-01  e=3.616E-04  Methanosarcina acetivorans
  4xt1-assembly1_A  TM=2.079E-01  e=9.804E+00  Cytomegalovirus
  5v7p-assembly1_A  TM=9.567E-01  e=1.258E-14  Tribolium castaneum